Protein AF-A0AA44WI72-F1 (afdb_monomer_lite)

Organism: Verticillium dahliae (NCBI:txid27337)

Structure (mmCIF, N/CA/C/O backbone):
data_AF-A0AA44WI72-F1
#
_entry.id   AF-A0AA44WI72-F1
#
loop_
_atom_site.group_PDB
_atom_site.id
_atom_site.type_symbol
_atom_site.label_atom_id
_atom_site.label_alt_id
_atom_site.label_comp_id
_atom_site.label_asym_id
_atom_site.label_entity_id
_atom_site.label_seq_id
_atom_site.pdbx_PDB_ins_code
_atom_site.Cartn_x
_atom_site.Cartn_y
_atom_site.Cartn_z
_atom_site.occupancy
_atom_site.B_iso_or_equiv
_atom_site.auth_seq_id
_atom_site.auth_comp_id
_atom_site.auth_asym_id
_atom_site.auth_atom_id
_atom_site.pdbx_PDB_model_num
ATOM 1 N N . MET A 1 1 ? 17.301 18.209 4.446 1.00 44.84 1 MET A N 1
ATOM 2 C CA . MET A 1 1 ? 17.314 18.346 5.922 1.00 44.84 1 MET A CA 1
ATOM 3 C C . MET A 1 1 ? 15.930 17.988 6.458 1.00 44.84 1 MET A C 1
ATOM 5 O O . MET A 1 1 ? 14.977 18.117 5.701 1.00 44.84 1 MET A O 1
ATOM 9 N N . ARG A 1 2 ? 15.797 17.472 7.691 1.00 56.47 2 ARG A N 1
ATOM 10 C CA . ARG A 1 2 ? 14.476 17.319 8.340 1.00 56.47 2 ARG A CA 1
ATOM 11 C C . ARG A 1 2 ? 14.002 18.711 8.783 1.00 56.47 2 ARG A C 1
ATOM 13 O O . ARG A 1 2 ? 14.824 19.468 9.292 1.00 56.47 2 ARG A O 1
ATOM 20 N N . SER A 1 3 ? 12.732 19.051 8.551 1.00 68.12 3 SER A N 1
ATOM 21 C CA . SER A 1 3 ? 12.154 20.321 9.019 1.00 68.12 3 SER A CA 1
ATOM 22 C C . SER A 1 3 ? 12.264 20.406 10.548 1.00 68.12 3 SER A C 1
ATOM 24 O O . SER A 1 3 ? 12.063 19.384 11.211 1.00 68.12 3 SER A O 1
ATOM 26 N N . PRO A 1 4 ? 12.540 21.588 11.132 1.00 80.56 4 PRO A N 1
ATOM 27 C CA . PRO A 1 4 ? 12.361 21.792 12.567 1.00 80.56 4 PRO A CA 1
ATOM 28 C C . PRO A 1 4 ? 10.924 21.432 12.978 1.00 80.56 4 PRO A C 1
ATOM 30 O O . PRO A 1 4 ? 9.976 21.655 12.215 1.00 80.56 4 PRO A O 1
ATOM 33 N N . LEU A 1 5 ? 10.789 20.847 14.169 1.00 83.56 5 LEU A N 1
ATOM 34 C CA . LEU A 1 5 ? 9.521 20.451 14.779 1.00 83.56 5 LEU A CA 1
ATOM 35 C C . LEU A 1 5 ? 9.167 21.436 15.903 1.00 83.56 5 LEU A C 1
ATOM 37 O O . LEU A 1 5 ? 10.030 21.774 16.713 1.00 83.56 5 LEU A O 1
ATOM 41 N N . LEU A 1 6 ? 7.908 21.866 15.975 1.00 89.94 6 LEU A N 1
ATOM 42 C CA . LEU A 1 6 ? 7.375 22.715 17.041 1.00 89.94 6 LEU A CA 1
ATOM 43 C C . LEU A 1 6 ? 6.307 21.978 17.854 1.00 89.94 6 LEU A C 1
ATOM 45 O O . LEU A 1 6 ? 5.456 21.309 17.264 1.00 89.94 6 LEU A O 1
ATOM 49 N N . PRO A 1 7 ? 6.292 22.132 19.187 1.00 90.00 7 PRO A N 1
ATOM 50 C CA . PRO A 1 7 ? 5.204 21.628 20.010 1.00 90.00 7 PRO A CA 1
ATOM 51 C C . PRO A 1 7 ? 3.912 22.388 19.706 1.00 90.00 7 PRO A C 1
ATOM 53 O O . PRO A 1 7 ? 3.870 23.615 19.768 1.00 90.00 7 PRO A O 1
ATOM 56 N N . VAL A 1 8 ? 2.853 21.648 19.382 1.00 91.44 8 VAL A N 1
ATOM 57 C CA . VAL A 1 8 ? 1.527 22.207 19.065 1.00 91.44 8 VAL A CA 1
ATOM 58 C C . VAL A 1 8 ? 0.440 21.768 20.041 1.00 91.44 8 VAL A C 1
ATOM 60 O O . VAL A 1 8 ? -0.652 22.328 20.026 1.00 91.44 8 VAL A O 1
ATOM 63 N N . GLY A 1 9 ? 0.710 20.768 20.879 1.00 90.06 9 GLY A N 1
ATOM 64 C CA . GLY A 1 9 ? -0.253 20.285 21.859 1.00 90.06 9 GLY A CA 1
ATOM 65 C C . GLY A 1 9 ? 0.321 19.213 22.772 1.00 90.06 9 GLY A C 1
ATOM 66 O O . GLY A 1 9 ? 1.333 18.590 22.464 1.00 90.06 9 GLY A O 1
ATOM 67 N N . ILE A 1 10 ? -0.348 19.013 23.902 1.00 90.44 10 ILE A N 1
ATOM 68 C CA . ILE A 1 10 ? -0.099 17.930 24.853 1.00 90.44 10 ILE A CA 1
ATOM 69 C C . ILE A 1 10 ? -1.462 17.310 25.157 1.00 90.44 10 ILE A C 1
ATOM 71 O O . ILE A 1 10 ? -2.399 18.055 25.459 1.00 90.44 10 ILE A O 1
ATOM 75 N N . ARG A 1 11 ? -1.599 15.980 25.084 1.00 81.81 11 ARG A N 1
ATOM 76 C CA . ARG A 1 11 ? -2.867 15.323 25.454 1.00 81.81 11 ARG A CA 1
ATOM 77 C C . ARG A 1 11 ? -3.100 15.389 26.956 1.00 81.81 11 ARG A C 1
ATOM 79 O O . ARG A 1 11 ? -4.197 15.732 27.396 1.00 81.81 11 ARG A O 1
ATOM 86 N N . ARG A 1 12 ? -2.080 15.059 27.750 1.00 81.56 12 ARG A N 1
ATOM 87 C CA . ARG A 1 12 ? -2.148 15.105 29.213 1.00 81.56 12 ARG A CA 1
ATOM 88 C C . ARG A 1 12 ? -0.772 15.352 29.821 1.00 81.56 12 ARG A C 1
ATOM 90 O O . ARG A 1 12 ? 0.212 14.776 29.386 1.00 81.56 12 ARG A O 1
ATOM 97 N N . ALA A 1 13 ? -0.729 16.152 30.881 1.00 86.56 13 ALA A N 1
ATOM 98 C CA . ALA A 1 13 ? 0.439 16.278 31.743 1.00 86.56 13 ALA A CA 1
ATOM 99 C C . ALA A 1 13 ? 0.055 15.912 33.180 1.00 86.56 13 ALA A C 1
ATOM 101 O O . ALA A 1 13 ? -0.968 16.366 33.696 1.00 86.56 13 ALA A O 1
ATOM 102 N N . PHE A 1 14 ? 0.871 15.086 33.818 1.00 82.69 14 PHE A N 1
ATOM 103 C CA . PHE A 1 14 ? 0.818 14.782 35.237 1.00 82.69 14 PHE A CA 1
ATOM 104 C C . PHE A 1 14 ? 2.067 15.355 35.897 1.00 82.69 14 PHE A C 1
ATOM 106 O O . PHE A 1 14 ? 3.180 15.105 35.440 1.00 82.69 14 PHE A O 1
ATOM 113 N N . ILE A 1 15 ? 1.875 16.138 36.956 1.00 87.12 15 ILE A N 1
ATOM 114 C CA . ILE A 1 15 ? 2.957 16.775 37.702 1.00 87.12 15 ILE A CA 1
ATOM 115 C C . ILE A 1 15 ? 2.698 16.528 39.185 1.00 87.12 15 ILE A C 1
ATOM 117 O O . ILE A 1 15 ? 1.684 16.968 39.727 1.00 87.12 15 ILE A O 1
ATOM 121 N N . ASN A 1 16 ? 3.623 15.835 39.839 1.00 80.81 16 ASN A N 1
ATOM 122 C CA . ASN A 1 16 ? 3.682 15.684 41.281 1.00 80.81 16 ASN A CA 1
ATOM 123 C C . ASN A 1 16 ? 4.674 16.713 41.850 1.00 80.81 16 ASN A C 1
ATOM 125 O O . ASN A 1 16 ? 5.886 16.494 41.778 1.00 80.81 16 ASN A O 1
ATOM 129 N N . PRO A 1 17 ? 4.192 17.821 42.437 1.00 80.75 17 PRO A N 1
ATOM 130 C CA . PRO A 1 17 ? 5.059 18.879 42.952 1.00 80.75 17 PRO A CA 1
ATOM 131 C C . PRO A 1 17 ? 5.854 18.459 44.196 1.00 80.75 17 PRO A C 1
ATOM 133 O O . PRO A 1 17 ? 6.787 19.152 44.578 1.00 80.75 17 PRO A O 1
ATOM 136 N N . ASN A 1 18 ? 5.502 17.335 44.829 1.00 80.12 18 ASN A N 1
ATOM 137 C CA . ASN A 1 18 ? 6.195 16.829 46.015 1.00 80.12 18 ASN A CA 1
ATOM 138 C C . ASN A 1 18 ? 7.391 15.928 45.668 1.00 80.12 18 ASN A C 1
ATOM 140 O O . ASN A 1 18 ? 8.023 15.375 46.568 1.00 80.12 18 ASN A O 1
ATOM 144 N N . GLN A 1 19 ? 7.679 15.730 44.379 1.00 78.75 19 GLN A N 1
ATOM 145 C CA . GLN A 1 19 ? 8.821 14.939 43.946 1.00 78.75 19 GLN A CA 1
ATOM 146 C C . GLN A 1 19 ? 10.115 15.743 44.120 1.00 78.75 19 GLN A C 1
ATOM 148 O O . GLN A 1 19 ? 10.233 16.844 43.588 1.00 78.75 19 GLN A O 1
ATOM 153 N N . ASN A 1 20 ? 11.095 15.170 44.824 1.00 78.50 20 ASN A N 1
ATOM 154 C CA . ASN A 1 20 ? 12.425 15.761 44.938 1.00 78.50 20 ASN A CA 1
ATOM 155 C C . ASN A 1 20 ? 13.353 15.209 43.845 1.00 78.50 20 ASN A C 1
ATOM 157 O O . ASN A 1 20 ? 13.486 13.990 43.712 1.00 78.50 20 ASN A O 1
ATOM 161 N N . TYR A 1 21 ? 13.977 16.113 43.090 1.00 79.00 21 TYR A N 1
ATOM 162 C CA . TYR A 1 21 ? 14.950 15.812 42.035 1.00 79.00 21 TYR A CA 1
ATOM 163 C C . TYR A 1 21 ? 16.377 16.233 42.406 1.00 79.00 21 TYR A C 1
ATOM 165 O O . TYR A 1 21 ? 17.283 16.059 41.594 1.00 79.00 21 TYR A O 1
ATOM 173 N N . GLU A 1 22 ? 16.577 16.819 43.588 1.00 77.56 22 GLU A N 1
ATOM 174 C CA . GLU A 1 22 ? 17.898 17.193 44.092 1.00 77.56 22 GLU A CA 1
ATOM 175 C C . GLU A 1 22 ? 18.676 15.952 44.542 1.00 77.56 22 GLU A C 1
ATOM 177 O O . GLU A 1 22 ? 18.107 15.047 45.159 1.00 77.56 22 GLU A O 1
ATOM 182 N N . ASP A 1 23 ? 19.972 15.929 44.232 1.00 73.19 23 ASP A N 1
ATOM 183 C CA . ASP A 1 23 ? 20.890 14.844 44.603 1.00 73.19 23 ASP A CA 1
ATOM 184 C C . ASP A 1 23 ? 21.982 15.385 45.537 1.00 73.19 23 ASP A C 1
ATOM 186 O O . ASP A 1 23 ? 21.935 15.171 46.749 1.00 73.19 23 ASP A O 1
ATOM 190 N N . GLU A 1 24 ? 22.891 16.214 45.014 1.00 76.50 24 GLU A N 1
ATOM 191 C CA . GLU A 1 24 ? 23.809 17.026 45.821 1.00 76.50 24 GLU A CA 1
ATOM 192 C C . GLU A 1 24 ? 23.310 18.482 45.917 1.00 76.50 24 GLU A C 1
ATOM 194 O O . GLU A 1 24 ? 22.520 18.924 45.078 1.00 76.50 24 GLU A O 1
ATOM 199 N N . PRO A 1 25 ? 23.757 19.278 46.910 1.00 70.69 25 PRO A N 1
ATOM 200 C CA . PRO A 1 25 ? 23.338 20.671 47.047 1.00 70.69 25 PRO A CA 1
ATOM 201 C C . PRO A 1 25 ? 23.621 21.483 45.773 1.00 70.69 25 PRO A C 1
ATOM 203 O O . PRO A 1 25 ? 24.771 21.769 45.442 1.00 70.69 25 PRO A O 1
ATOM 206 N N . GLY A 1 26 ? 22.558 21.870 45.063 1.00 72.75 26 GLY A N 1
ATOM 207 C CA . GLY A 1 26 ? 22.634 22.614 43.802 1.00 72.75 26 GLY A CA 1
ATOM 208 C C . GLY A 1 26 ? 22.700 21.756 42.532 1.00 72.75 26 GLY A C 1
ATOM 209 O O . GLY A 1 26 ? 22.761 22.330 41.443 1.00 72.75 26 GLY A O 1
ATOM 210 N N . SER A 1 27 ? 22.655 20.422 42.631 1.00 77.31 27 SER A N 1
ATOM 211 C CA . SER A 1 27 ? 22.560 19.514 41.482 1.00 77.31 27 SER A CA 1
ATOM 212 C C . SER A 1 27 ? 21.210 18.793 41.448 1.00 77.31 27 SER A C 1
ATOM 214 O O . SER A 1 27 ? 20.638 18.427 42.474 1.00 77.31 27 SER A O 1
ATOM 216 N N . THR A 1 28 ? 20.676 18.607 40.239 1.00 80.00 28 THR A N 1
ATOM 217 C CA . THR A 1 28 ? 19.463 17.817 40.000 1.00 80.00 28 THR A CA 1
ATOM 218 C C . THR A 1 28 ? 19.827 16.573 39.207 1.00 80.00 28 THR A C 1
ATOM 220 O O . THR A 1 28 ? 20.567 16.657 38.225 1.00 80.00 28 THR A O 1
ATOM 223 N N . ASN A 1 29 ? 19.320 15.419 39.633 1.00 80.69 29 ASN A N 1
ATOM 224 C CA . ASN A 1 29 ? 19.586 14.138 38.987 1.00 80.69 29 ASN A CA 1
ATOM 225 C C . ASN A 1 29 ? 18.277 13.548 38.457 1.00 80.69 29 ASN A C 1
ATOM 227 O O . ASN A 1 29 ? 17.464 12.974 39.189 1.00 80.69 29 ASN A O 1
ATOM 231 N N . ILE A 1 30 ? 18.057 13.759 37.161 1.00 84.06 30 ILE A N 1
ATOM 232 C CA . ILE A 1 30 ? 16.819 13.419 36.466 1.00 84.06 30 ILE A CA 1
ATOM 233 C C . ILE A 1 30 ? 17.136 12.389 35.393 1.00 84.06 30 ILE A C 1
ATOM 235 O O . ILE A 1 30 ? 18.041 12.568 34.579 1.00 84.06 30 ILE A O 1
ATOM 239 N N . GLU A 1 31 ? 16.344 11.330 35.368 1.00 82.56 31 GLU A N 1
ATOM 240 C CA . GLU A 1 31 ? 16.288 10.390 34.265 1.00 82.56 31 GLU A CA 1
ATOM 241 C C . GLU A 1 31 ? 15.083 10.723 33.388 1.00 82.56 31 GLU A C 1
ATOM 243 O O . GLU A 1 31 ? 13.974 10.912 33.890 1.00 82.56 31 GLU A O 1
ATOM 248 N N . ILE A 1 32 ? 15.319 10.847 32.083 1.00 85.88 32 ILE A N 1
ATOM 249 C CA . ILE A 1 32 ? 14.280 11.145 31.101 1.00 85.88 32 ILE A CA 1
ATOM 250 C C . ILE A 1 32 ? 14.060 9.886 30.280 1.00 85.88 32 ILE A C 1
ATOM 252 O O . ILE A 1 32 ? 14.946 9.458 29.542 1.00 85.88 32 ILE A O 1
ATOM 256 N N . GLU A 1 33 ? 12.863 9.331 30.382 1.00 80.19 33 GLU A N 1
ATOM 257 C CA . GLU A 1 33 ? 12.391 8.276 29.502 1.00 80.19 33 GLU A CA 1
ATOM 258 C C . GLU A 1 33 ? 11.454 8.903 28.471 1.00 80.19 33 GLU A C 1
ATOM 260 O O . GLU A 1 33 ? 10.493 9.584 28.825 1.00 80.19 33 GLU A O 1
ATOM 265 N N . ALA A 1 34 ? 11.749 8.715 27.188 1.00 84.12 34 ALA A N 1
ATOM 266 C CA . ALA A 1 34 ? 10.928 9.230 26.103 1.00 84.12 34 ALA A CA 1
ATOM 267 C C . ALA A 1 34 ? 10.595 8.098 25.135 1.00 84.12 34 ALA A C 1
ATOM 269 O O . ALA A 1 34 ? 11.493 7.478 24.562 1.00 84.12 34 ALA A O 1
ATOM 270 N N . MET A 1 35 ? 9.305 7.854 24.931 1.00 77.38 35 MET A N 1
ATOM 271 C CA . MET A 1 35 ? 8.804 6.838 24.018 1.00 77.38 35 MET A CA 1
ATOM 272 C C . MET A 1 35 ? 8.010 7.506 22.901 1.00 77.38 35 MET A C 1
ATOM 274 O O . MET A 1 35 ? 7.095 8.288 23.135 1.00 77.38 35 MET A O 1
ATOM 278 N N . MET A 1 36 ? 8.370 7.209 21.658 1.00 80.12 36 MET A N 1
ATOM 279 C CA . MET A 1 36 ? 7.674 7.742 20.492 1.00 80.12 36 MET A CA 1
ATOM 280 C C . MET A 1 36 ? 6.453 6.869 20.202 1.00 80.12 36 MET A C 1
ATOM 282 O O . MET A 1 36 ? 6.607 5.696 19.869 1.00 80.12 36 MET A O 1
ATOM 286 N N . SER A 1 37 ? 5.252 7.429 20.343 1.00 72.12 37 SER A N 1
ATOM 287 C CA . SER A 1 37 ? 4.003 6.694 20.124 1.00 72.12 37 SER A CA 1
ATOM 288 C C . SER A 1 37 ? 3.585 6.717 18.655 1.00 72.12 37 SER A C 1
ATOM 290 O O . SER A 1 37 ? 3.097 5.718 18.133 1.00 72.12 37 SER A O 1
ATOM 292 N N . THR A 1 38 ? 3.807 7.838 17.962 1.00 73.44 38 THR A N 1
ATOM 293 C CA . THR A 1 38 ? 3.527 7.988 16.526 1.00 73.44 38 THR A CA 1
ATOM 294 C C . THR A 1 38 ? 4.607 8.835 15.865 1.00 73.44 38 THR A C 1
ATOM 296 O O . THR A 1 38 ? 4.994 9.875 16.393 1.00 73.44 38 THR A O 1
ATOM 299 N N . ALA A 1 39 ? 5.076 8.438 14.682 1.00 74.81 39 ALA A N 1
ATOM 300 C CA . ALA A 1 39 ? 6.082 9.190 13.939 1.00 74.81 39 ALA A CA 1
ATOM 301 C C . ALA A 1 39 ? 5.759 9.220 12.446 1.00 74.81 39 ALA A C 1
ATOM 303 O O . ALA A 1 39 ? 5.768 8.190 11.779 1.00 74.81 39 ALA A O 1
ATOM 304 N N . ASN A 1 40 ? 5.514 10.407 11.899 1.00 70.69 40 ASN A N 1
ATOM 305 C CA . ASN A 1 40 ? 5.465 10.617 10.456 1.00 70.69 40 ASN A CA 1
ATOM 306 C C . ASN A 1 40 ? 6.231 11.894 10.066 1.00 70.69 40 ASN A C 1
ATOM 308 O O . ASN A 1 40 ? 6.775 12.601 10.914 1.00 70.69 40 ASN A O 1
ATOM 312 N N . ALA A 1 41 ? 6.321 12.177 8.765 1.00 66.69 41 ALA A N 1
ATOM 313 C CA . ALA A 1 41 ? 7.136 13.279 8.253 1.00 66.69 41 ALA A CA 1
ATOM 314 C C . ALA A 1 41 ? 6.687 14.678 8.722 1.00 66.69 41 ALA A C 1
ATOM 316 O O . ALA A 1 41 ? 7.507 15.595 8.738 1.00 66.69 41 ALA A O 1
ATOM 317 N N . GLY A 1 42 ? 5.414 14.846 9.098 1.00 73.56 42 GLY A N 1
ATOM 318 C CA . GLY A 1 42 ? 4.842 16.131 9.508 1.00 73.56 42 GLY A CA 1
ATOM 319 C C . GLY A 1 42 ? 4.479 16.226 10.989 1.00 73.56 42 GLY A C 1
ATOM 320 O O . GLY A 1 42 ? 4.335 17.335 11.499 1.00 73.56 42 GLY A O 1
ATOM 321 N N . VAL A 1 43 ? 4.323 15.096 11.681 1.00 81.44 43 VAL A N 1
ATOM 322 C CA . VAL A 1 43 ? 3.867 15.009 13.070 1.00 81.44 43 VAL A CA 1
ATOM 323 C C . VAL A 1 43 ? 4.629 13.906 13.797 1.00 81.44 43 VAL A C 1
ATOM 325 O O . VAL A 1 43 ? 4.699 12.770 13.329 1.00 81.44 43 VAL A O 1
ATOM 328 N N . VAL A 1 44 ? 5.146 14.232 14.974 1.00 86.38 44 VAL A N 1
ATOM 329 C CA . VAL A 1 44 ? 5.720 13.272 15.915 1.00 86.38 44 VAL A CA 1
ATOM 330 C C . VAL A 1 44 ? 4.964 13.398 17.227 1.00 86.38 44 VAL A C 1
ATOM 332 O O . VAL A 1 44 ? 4.789 14.503 17.734 1.00 86.38 44 VAL A O 1
ATOM 335 N N . GLU A 1 45 ? 4.508 12.277 17.765 1.00 86.44 45 GLU A N 1
ATOM 336 C CA . GLU A 1 45 ? 3.882 12.194 19.076 1.00 86.44 45 GLU A CA 1
ATOM 337 C C . GLU A 1 45 ? 4.778 11.390 20.021 1.00 86.44 45 GLU A C 1
ATOM 339 O O . GLU A 1 45 ? 5.227 10.290 19.684 1.00 86.44 45 GLU A O 1
ATOM 344 N N . VAL A 1 46 ? 5.081 11.970 21.183 1.00 86.44 46 VAL A N 1
ATOM 345 C CA . VAL A 1 46 ? 6.030 11.415 22.156 1.00 86.44 46 VAL A CA 1
ATOM 346 C C . VAL A 1 46 ? 5.429 11.453 23.553 1.00 86.44 46 VAL A C 1
ATOM 348 O O . VAL A 1 46 ? 4.871 12.470 23.964 1.00 86.44 46 VAL A O 1
ATOM 351 N N . ASP A 1 47 ? 5.608 10.368 24.292 1.00 85.44 47 ASP A N 1
ATOM 352 C CA . ASP A 1 47 ? 5.347 10.292 25.722 1.00 85.44 47 ASP A CA 1
ATOM 353 C C . ASP A 1 47 ? 6.671 10.479 26.466 1.00 85.44 47 ASP A C 1
ATOM 355 O O . ASP A 1 47 ? 7.677 9.860 26.116 1.00 85.44 47 ASP A O 1
ATOM 359 N N . ILE A 1 48 ? 6.703 11.363 27.462 1.00 88.88 48 ILE A N 1
ATOM 360 C CA . ILE A 1 48 ? 7.919 11.725 28.199 1.00 88.88 48 ILE A CA 1
ATOM 361 C C . ILE A 1 48 ? 7.670 11.556 29.694 1.00 88.88 48 ILE A C 1
ATOM 363 O O . ILE A 1 48 ? 6.785 12.201 30.251 1.00 88.88 48 ILE A O 1
ATOM 367 N N . SER A 1 49 ? 8.488 10.752 30.363 1.00 85.62 49 SER A N 1
ATOM 368 C CA . SER A 1 49 ? 8.513 10.612 31.818 1.00 85.62 49 SER A CA 1
ATOM 369 C C . SER A 1 49 ? 9.830 11.145 32.375 1.00 85.62 49 SER A C 1
ATOM 371 O O . SER A 1 49 ? 10.905 10.796 31.896 1.00 85.62 49 SER A O 1
ATOM 373 N N . LEU A 1 50 ? 9.749 12.002 33.392 1.00 86.56 50 LEU A N 1
ATOM 374 C CA . LEU A 1 50 ? 10.900 12.471 34.157 1.00 86.56 50 LEU A CA 1
ATOM 375 C C . LEU A 1 50 ? 10.857 11.814 35.531 1.00 86.56 50 LEU A C 1
ATOM 377 O O . LEU A 1 50 ? 9.906 12.001 36.304 1.00 86.56 50 LEU A O 1
ATOM 381 N N . CYS A 1 51 ? 11.907 11.067 35.836 1.00 80.81 51 CYS A N 1
ATOM 382 C CA . CYS A 1 51 ? 12.009 10.274 37.046 1.00 80.81 51 CYS A CA 1
ATOM 383 C C . CYS A 1 51 ? 13.228 10.705 37.859 1.00 80.81 51 CYS A C 1
ATOM 385 O O . CYS A 1 51 ? 14.286 11.018 37.315 1.00 80.81 51 CYS A O 1
ATOM 387 N N . ALA A 1 52 ? 13.066 10.768 39.180 1.00 78.25 52 ALA A N 1
ATOM 388 C CA . ALA A 1 52 ? 14.181 11.075 40.066 1.00 78.25 52 ALA A CA 1
ATOM 389 C C . ALA A 1 52 ? 15.116 9.864 40.122 1.00 78.25 52 ALA A C 1
ATOM 391 O O . ALA A 1 52 ? 14.677 8.749 40.429 1.00 78.25 52 ALA A O 1
ATOM 392 N N . LYS A 1 53 ? 16.400 10.077 39.835 1.00 68.75 53 LYS A N 1
ATOM 393 C CA . LYS A 1 53 ? 17.396 9.009 39.870 1.00 68.75 53 LYS A CA 1
ATOM 394 C C . LYS A 1 53 ? 17.959 8.902 41.284 1.00 68.75 53 LYS A C 1
ATOM 396 O O . LYS A 1 53 ? 18.819 9.682 41.671 1.00 68.75 53 LYS A O 1
ATOM 401 N N . LYS A 1 54 ? 17.456 7.947 42.070 1.00 66.62 54 LYS A N 1
ATOM 402 C CA . LYS A 1 54 ? 17.956 7.662 43.424 1.00 66.62 54 LYS A CA 1
ATOM 403 C C . LYS A 1 54 ? 18.623 6.297 43.469 1.00 66.62 54 LYS A C 1
ATOM 405 O O . LYS A 1 54 ? 18.037 5.303 43.056 1.00 66.62 54 LYS A O 1
ATOM 410 N N . THR A 1 55 ? 19.827 6.238 44.023 1.00 56.56 55 THR A N 1
ATOM 411 C CA . THR A 1 55 ? 20.706 5.058 44.003 1.00 56.56 55 THR A CA 1
ATOM 412 C C . THR A 1 55 ? 20.168 3.853 44.787 1.00 56.56 55 THR A C 1
ATOM 414 O O . THR A 1 55 ? 20.678 2.761 44.582 1.00 56.56 55 THR A O 1
ATOM 417 N N . ASN A 1 56 ? 19.150 4.019 45.651 1.00 54.00 56 ASN A N 1
ATOM 418 C CA . ASN A 1 56 ? 18.649 2.972 46.561 1.00 54.00 56 ASN A CA 1
ATOM 419 C C . ASN A 1 56 ? 17.116 2.978 46.811 1.00 54.00 56 ASN A C 1
ATOM 421 O O . ASN A 1 56 ? 16.654 2.302 47.729 1.00 54.00 56 ASN A O 1
ATOM 425 N N . GLU A 1 57 ? 16.309 3.717 46.040 1.00 57.47 57 GLU A N 1
ATOM 426 C CA . GLU A 1 57 ? 14.840 3.767 46.205 1.00 57.47 57 GLU A CA 1
ATOM 427 C C . GLU A 1 57 ? 14.111 3.397 44.906 1.00 57.47 57 GLU A C 1
ATOM 429 O O . GLU A 1 57 ? 14.660 3.521 43.814 1.00 57.47 57 GLU A O 1
ATOM 434 N N . THR A 1 58 ? 12.852 2.954 45.015 1.00 57.09 58 THR A N 1
ATOM 435 C CA . THR A 1 58 ? 11.969 2.747 43.857 1.00 57.09 58 THR A CA 1
ATOM 436 C C . THR A 1 58 ? 11.863 4.033 43.040 1.00 57.09 58 THR A C 1
ATOM 438 O O . THR A 1 58 ? 11.414 5.063 43.552 1.00 57.09 58 THR A O 1
ATOM 441 N N . GLN A 1 59 ? 12.269 3.952 41.772 1.00 62.62 59 GLN A N 1
ATOM 442 C CA . GLN A 1 59 ? 12.219 5.039 40.800 1.00 62.62 59 GLN A CA 1
ATOM 443 C C . GLN A 1 59 ? 10.798 5.616 40.745 1.00 62.62 59 GLN A C 1
ATOM 445 O O . GLN A 1 59 ? 9.827 4.906 40.486 1.00 62.62 59 GLN A O 1
ATOM 450 N N . SER A 1 60 ? 10.668 6.902 41.063 1.00 66.50 60 SER A N 1
ATOM 451 C CA . SER A 1 60 ? 9.387 7.609 41.080 1.00 66.50 60 SER A CA 1
ATOM 452 C C . SER A 1 60 ? 9.414 8.720 40.038 1.00 66.50 60 SER A C 1
ATOM 454 O O . SER A 1 60 ? 10.291 9.588 40.047 1.00 66.50 60 SER A O 1
ATOM 456 N N . CYS A 1 61 ? 8.456 8.662 39.113 1.00 73.38 61 CYS A N 1
ATOM 457 C CA . CYS A 1 61 ? 8.311 9.639 38.043 1.00 73.38 61 CYS A CA 1
ATOM 458 C C . CYS A 1 61 ? 7.355 10.737 38.494 1.00 73.38 61 CYS A C 1
ATOM 460 O O . CYS A 1 61 ? 6.163 10.502 38.700 1.00 73.38 61 CYS A O 1
ATOM 462 N N . GLY A 1 62 ? 7.900 11.930 38.717 1.00 79.06 62 GLY A N 1
ATOM 463 C CA . GLY A 1 62 ? 7.122 13.061 39.208 1.00 79.06 62 GLY A CA 1
ATOM 464 C C . GLY A 1 62 ? 6.552 13.925 38.090 1.00 79.06 62 GLY A C 1
ATOM 465 O O . GLY A 1 62 ? 5.621 14.679 38.348 1.00 79.06 62 GLY A O 1
ATOM 466 N N . ILE A 1 63 ? 7.052 13.817 36.857 1.00 86.44 63 ILE A N 1
ATOM 467 C CA . ILE A 1 63 ? 6.443 14.468 35.692 1.00 86.44 63 ILE A CA 1
ATOM 468 C C . ILE A 1 63 ? 6.237 13.419 34.608 1.00 86.44 63 ILE A C 1
ATOM 470 O O . ILE A 1 63 ? 7.166 12.699 34.256 1.00 86.44 63 ILE A O 1
ATOM 474 N N . GLN A 1 64 ? 5.021 13.347 34.076 1.00 84.62 64 GLN A N 1
ATOM 475 C CA . GLN A 1 64 ? 4.688 12.527 32.916 1.00 84.62 64 GLN A CA 1
ATOM 476 C C . GLN A 1 64 ? 3.890 13.367 31.927 1.00 84.62 64 GLN A C 1
ATOM 478 O O . GLN A 1 64 ? 2.877 13.969 32.282 1.00 84.62 64 GLN A O 1
ATOM 483 N N . ILE A 1 65 ? 4.355 13.425 30.692 1.00 86.81 65 ILE A N 1
ATOM 484 C CA . ILE A 1 65 ? 3.704 14.091 29.576 1.00 86.81 65 ILE A CA 1
ATOM 485 C C . ILE A 1 65 ? 3.276 12.986 28.623 1.00 86.81 65 ILE A C 1
ATOM 487 O O . ILE A 1 65 ? 4.118 12.384 27.969 1.00 86.81 65 ILE A O 1
ATOM 491 N N . ASP A 1 66 ? 1.974 12.737 28.552 1.00 83.19 66 ASP A N 1
ATOM 492 C CA . ASP A 1 66 ? 1.392 11.798 27.601 1.00 83.19 66 ASP A CA 1
ATOM 493 C C . ASP A 1 66 ? 0.934 12.587 26.364 1.00 83.19 66 ASP A C 1
ATOM 495 O O . ASP A 1 66 ? 0.155 13.548 26.465 1.00 83.19 66 ASP A O 1
ATOM 499 N N . GLY A 1 67 ? 1.396 12.169 25.191 1.00 80.50 67 GLY A N 1
ATOM 500 C CA . GLY A 1 67 ? 1.014 12.702 23.893 1.00 80.50 67 GLY A CA 1
ATOM 501 C C . GLY A 1 67 ? 1.493 14.130 23.652 1.00 80.50 67 GLY A C 1
ATOM 502 O O . GLY A 1 67 ? 0.672 15.006 23.368 1.00 80.50 67 GLY A O 1
ATOM 503 N N . LEU A 1 68 ? 2.800 14.393 23.774 1.00 88.00 68 LEU A N 1
ATOM 504 C CA . LEU A 1 68 ? 3.414 15.623 23.266 1.00 88.00 68 LEU A CA 1
ATOM 505 C C . LEU A 1 68 ? 3.408 15.583 21.736 1.00 88.00 68 LEU A C 1
ATOM 507 O O . LEU A 1 68 ? 4.137 14.803 21.126 1.00 88.00 68 LEU A O 1
ATOM 511 N N . ILE A 1 69 ? 2.607 16.449 21.120 1.00 90.31 69 ILE A N 1
ATOM 512 C CA . ILE A 1 69 ? 2.448 16.533 19.669 1.00 90.31 69 ILE A CA 1
ATOM 513 C C . ILE A 1 69 ? 3.388 17.609 19.133 1.00 90.31 69 ILE A C 1
ATOM 515 O O . ILE A 1 69 ? 3.224 18.802 19.405 1.00 90.31 69 ILE A O 1
ATOM 519 N N . LEU A 1 70 ? 4.345 17.184 18.320 1.00 88.75 70 LEU A N 1
ATOM 520 C CA . LEU A 1 70 ? 5.293 18.024 17.608 1.00 88.75 70 LEU A CA 1
ATOM 521 C C . LEU A 1 70 ? 4.929 18.043 16.120 1.00 88.75 70 LEU A C 1
ATOM 523 O O . LEU A 1 70 ? 4.762 16.983 15.523 1.00 88.75 70 LEU A O 1
ATOM 527 N N . LYS A 1 71 ? 4.822 19.219 15.499 1.00 86.88 71 LYS A N 1
ATOM 528 C CA . LYS A 1 71 ? 4.556 19.366 14.058 1.00 86.88 71 LYS A CA 1
ATOM 529 C C . LYS A 1 71 ? 5.704 20.044 13.330 1.00 86.88 71 LYS A C 1
ATOM 531 O O . LYS A 1 71 ? 6.322 20.958 13.867 1.00 86.88 71 LYS A O 1
ATOM 536 N N . ALA A 1 72 ? 5.969 19.622 12.100 1.00 82.56 72 ALA A N 1
ATOM 537 C CA . ALA A 1 72 ? 6.924 20.292 11.226 1.00 82.56 72 ALA A CA 1
ATOM 538 C C . ALA A 1 72 ? 6.463 21.726 10.926 1.00 82.56 72 ALA A C 1
ATOM 540 O O . ALA A 1 72 ? 5.286 21.953 10.652 1.00 82.56 72 ALA A O 1
ATOM 541 N N . ILE A 1 73 ? 7.392 22.687 10.985 1.00 79.00 73 ILE A N 1
ATOM 542 C CA . ILE A 1 73 ? 7.108 24.104 10.686 1.00 79.00 73 ILE A CA 1
ATOM 543 C C . ILE A 1 73 ? 6.649 24.288 9.237 1.00 79.00 73 ILE A C 1
ATOM 545 O O . ILE A 1 73 ? 5.763 25.097 8.973 1.00 79.00 73 ILE A O 1
ATOM 549 N N . ALA A 1 74 ? 7.254 23.546 8.310 1.00 73.75 74 ALA A N 1
ATOM 550 C CA . ALA A 1 74 ? 6.930 23.607 6.896 1.00 73.75 74 ALA A CA 1
ATOM 551 C C . ALA A 1 74 ? 6.572 22.217 6.370 1.00 73.75 74 ALA A C 1
ATOM 553 O O . ALA A 1 74 ? 7.236 21.224 6.680 1.00 73.75 74 ALA A O 1
ATOM 554 N N . GLU A 1 75 ? 5.529 22.162 5.545 1.00 70.56 75 GLU A N 1
ATOM 555 C CA . GLU A 1 75 ? 5.236 20.975 4.751 1.00 70.56 75 GLU A CA 1
ATOM 556 C C . GLU A 1 75 ? 6.301 20.826 3.653 1.00 70.56 75 GLU A C 1
ATOM 558 O O . GLU A 1 75 ? 6.613 21.822 2.986 1.00 70.56 75 GLU A O 1
ATOM 563 N N . PRO A 1 76 ? 6.857 19.620 3.434 1.00 74.00 76 PRO A N 1
ATOM 564 C CA . PRO A 1 76 ? 7.884 19.427 2.416 1.00 74.00 76 PRO A CA 1
ATOM 565 C C . PRO A 1 76 ? 7.344 19.731 1.016 1.00 74.00 76 PRO A C 1
ATOM 567 O O . PRO A 1 76 ? 6.279 19.241 0.629 1.00 74.00 76 PRO A O 1
ATOM 570 N N . GLN A 1 77 ? 8.088 20.537 0.260 1.00 79.69 77 GLN A N 1
ATOM 571 C CA . GLN A 1 77 ? 7.675 21.028 -1.058 1.00 79.69 77 GLN A CA 1
ATOM 572 C C . GLN A 1 77 ? 8.227 20.157 -2.197 1.00 79.69 77 GLN A C 1
ATOM 574 O O . GLN A 1 77 ? 9.272 19.531 -2.020 1.00 79.69 77 GLN A O 1
ATOM 579 N N . PRO A 1 78 ? 7.602 20.159 -3.394 1.00 83.00 78 PRO A N 1
ATOM 580 C CA . PRO A 1 78 ? 8.136 19.453 -4.564 1.00 83.00 78 PRO A CA 1
ATOM 581 C C . PRO A 1 78 ? 9.574 19.854 -4.931 1.00 83.00 78 PRO A C 1
ATOM 583 O O . PRO A 1 78 ? 10.338 19.037 -5.427 1.00 83.00 78 PRO A O 1
ATOM 586 N N . SER A 1 79 ? 9.987 21.094 -4.640 1.00 83.38 79 SER A N 1
ATOM 587 C CA . SER A 1 79 ? 11.368 21.560 -4.846 1.00 83.38 79 SER A CA 1
ATOM 588 C C . SER A 1 79 ? 12.403 20.877 -3.939 1.00 83.38 79 SER A C 1
ATOM 590 O O . SER A 1 79 ? 13.600 21.029 -4.159 1.00 83.38 79 SER A O 1
ATOM 592 N N . GLU A 1 80 ? 11.965 20.156 -2.905 1.00 81.69 80 GLU A N 1
ATOM 593 C CA . GLU A 1 80 ? 12.807 19.419 -1.952 1.00 81.69 80 GLU A CA 1
ATOM 594 C C . GLU A 1 80 ? 12.773 17.894 -2.186 1.00 81.69 80 GLU A C 1
ATOM 596 O O . GLU A 1 80 ? 13.226 17.105 -1.330 1.00 81.69 80 GLU A O 1
ATOM 601 N N . ASP A 1 81 ? 12.194 17.482 -3.319 1.00 85.62 81 ASP A N 1
ATOM 602 C CA . ASP A 1 81 ? 12.120 16.094 -3.750 1.00 85.62 81 ASP A CA 1
ATOM 603 C C . ASP A 1 81 ? 13.520 15.535 -4.007 1.00 85.62 81 ASP A C 1
ATOM 605 O O . ASP A 1 81 ? 14.439 16.209 -4.478 1.00 85.62 81 ASP A O 1
ATOM 609 N N . ARG A 1 82 ? 13.689 14.264 -3.652 1.00 85.56 82 ARG A N 1
ATOM 610 C CA . ARG A 1 82 ? 14.914 13.517 -3.921 1.00 85.56 82 ARG A CA 1
ATOM 611 C C . ARG A 1 82 ? 14.680 12.648 -5.144 1.00 85.56 82 ARG A C 1
ATOM 613 O O . ARG A 1 82 ? 13.872 11.725 -5.074 1.00 85.56 82 ARG A O 1
ATOM 620 N N . ASN A 1 83 ? 15.403 12.941 -6.221 1.00 87.56 83 ASN A N 1
ATOM 621 C CA . ASN A 1 83 ? 15.392 12.154 -7.450 1.00 87.56 83 ASN A CA 1
ATOM 622 C C . ASN A 1 83 ? 16.625 11.250 -7.472 1.00 87.56 83 ASN A C 1
ATOM 624 O O . ASN A 1 83 ? 17.637 11.585 -8.078 1.00 87.56 83 ASN A O 1
ATOM 628 N N . LEU A 1 84 ? 16.569 10.162 -6.703 1.00 89.62 84 LEU A N 1
ATOM 629 C CA . LEU A 1 84 ? 17.682 9.216 -6.561 1.00 89.62 84 LEU A CA 1
ATOM 630 C C . LEU A 1 84 ? 17.641 8.115 -7.618 1.00 89.62 84 LEU A C 1
ATOM 632 O O . LEU A 1 84 ? 18.675 7.541 -7.940 1.00 89.62 84 LEU A O 1
ATOM 636 N N . PHE A 1 85 ? 16.450 7.808 -8.122 1.00 90.69 85 PHE A N 1
ATOM 637 C CA . PHE A 1 85 ? 16.245 6.718 -9.058 1.00 90.69 85 PHE A CA 1
ATOM 638 C C . PHE A 1 85 ? 16.261 7.238 -10.489 1.00 90.69 85 PHE A C 1
ATOM 640 O O . PHE A 1 85 ? 15.579 8.208 -10.834 1.00 90.69 85 PHE A O 1
ATOM 647 N N . VAL A 1 86 ? 17.034 6.561 -11.321 1.00 92.94 86 VAL A N 1
ATOM 648 C CA . VAL A 1 86 ? 17.060 6.728 -12.769 1.00 92.94 86 VAL A CA 1
ATOM 649 C C . VAL A 1 86 ? 16.824 5.366 -13.398 1.00 92.94 86 VAL A C 1
ATOM 651 O O . VAL A 1 86 ? 17.087 4.337 -12.773 1.00 92.94 86 VAL A O 1
ATOM 654 N N . LYS A 1 87 ? 16.327 5.360 -14.627 1.00 90.81 87 LYS A N 1
ATOM 655 C CA . LYS A 1 87 ? 16.179 4.154 -15.431 1.00 90.81 87 LYS A CA 1
ATOM 656 C C . LYS A 1 87 ? 16.700 4.409 -16.834 1.00 90.81 87 LYS A C 1
ATOM 658 O O . LYS A 1 87 ? 16.588 5.523 -17.346 1.00 90.81 87 LYS A O 1
ATOM 663 N N . THR A 1 88 ? 17.227 3.366 -17.451 1.00 89.06 88 THR A N 1
ATOM 664 C CA . THR A 1 88 ? 17.564 3.391 -18.870 1.00 89.06 88 THR A CA 1
ATOM 665 C C . THR A 1 88 ? 16.299 3.116 -19.673 1.00 89.06 88 THR A C 1
ATOM 667 O O . THR A 1 88 ? 15.597 2.135 -19.420 1.00 89.06 88 THR A O 1
ATOM 670 N N . ILE A 1 89 ? 15.987 3.998 -20.615 1.00 88.62 89 ILE A N 1
ATOM 671 C CA . ILE A 1 89 ? 14.989 3.766 -21.659 1.00 88.62 89 ILE A CA 1
ATOM 672 C C . ILE A 1 89 ? 15.702 3.691 -23.005 1.00 88.62 89 ILE A C 1
ATOM 674 O O . ILE A 1 89 ? 16.730 4.331 -23.194 1.00 88.62 89 ILE A O 1
ATOM 678 N N . TRP A 1 90 ? 15.147 2.923 -23.931 1.00 85.19 90 TRP A N 1
ATOM 679 C CA . TRP A 1 90 ? 15.596 2.886 -25.318 1.00 85.19 90 TRP A CA 1
ATOM 680 C C . TRP A 1 90 ? 14.642 3.755 -26.126 1.00 85.19 90 TRP A C 1
ATOM 682 O O . TRP A 1 90 ? 13.444 3.469 -26.142 1.00 85.19 90 TRP A O 1
ATOM 692 N N . ASP A 1 91 ? 15.147 4.831 -26.721 1.00 81.00 91 ASP A N 1
ATOM 693 C CA . ASP A 1 91 ? 14.324 5.810 -27.439 1.00 81.00 91 ASP A CA 1
ATOM 694 C C . ASP A 1 91 ? 14.899 6.101 -28.825 1.00 81.00 91 ASP A C 1
ATOM 696 O O . ASP A 1 91 ? 16.097 5.926 -29.056 1.00 81.00 91 ASP A O 1
ATOM 700 N N . VAL A 1 92 ? 14.041 6.520 -29.753 1.00 75.69 92 VAL A N 1
ATOM 701 C CA . VAL A 1 92 ? 14.419 6.763 -31.145 1.00 75.69 92 VAL A CA 1
ATOM 702 C C . VAL A 1 92 ? 15.290 8.005 -31.223 1.00 75.69 92 VAL A C 1
ATOM 704 O O . VAL A 1 92 ? 14.903 9.085 -30.770 1.00 75.69 92 VAL A O 1
ATOM 707 N N . ASP A 1 93 ? 16.444 7.878 -31.865 1.00 70.12 93 ASP A N 1
ATOM 708 C CA . ASP A 1 93 ? 17.285 9.034 -32.119 1.00 70.12 93 ASP A CA 1
ATOM 709 C C . ASP A 1 93 ? 16.923 9.727 -33.444 1.00 70.12 93 ASP A C 1
ATOM 711 O O . ASP A 1 93 ? 16.733 9.109 -34.498 1.00 70.12 93 ASP A O 1
ATOM 715 N N . SER A 1 94 ? 16.824 11.057 -33.389 1.00 61.59 94 SER A N 1
ATOM 716 C CA . SER A 1 94 ? 16.432 11.895 -34.528 1.00 61.59 94 SER A CA 1
ATOM 717 C C . SER A 1 94 ? 17.384 11.797 -35.728 1.00 61.59 94 SER A C 1
ATOM 719 O O . SER A 1 94 ? 16.964 12.039 -36.865 1.00 61.59 94 SER A O 1
ATOM 721 N N . ALA A 1 95 ? 18.640 11.395 -35.512 1.00 59.97 95 ALA A N 1
ATOM 722 C CA . ALA A 1 95 ? 19.635 11.226 -36.560 1.00 59.97 95 ALA A CA 1
ATOM 723 C C . ALA A 1 95 ? 19.397 9.983 -37.432 1.00 59.97 95 ALA A C 1
ATOM 725 O O . ALA A 1 95 ? 20.003 9.898 -38.501 1.00 59.97 95 ALA A O 1
ATOM 726 N N . TYR A 1 96 ? 18.514 9.052 -37.041 1.00 58.16 96 TYR A N 1
ATOM 727 C CA . TYR A 1 96 ? 18.294 7.762 -37.719 1.00 58.16 96 TYR A CA 1
ATOM 728 C C . TYR A 1 96 ? 16.961 7.627 -38.482 1.00 58.16 96 TYR A C 1
ATOM 730 O O . TYR A 1 96 ? 16.650 6.543 -38.958 1.00 58.16 96 TYR A O 1
ATOM 738 N N . GLY A 1 97 ? 16.208 8.718 -38.664 1.00 50.22 97 GLY A N 1
ATOM 739 C CA . GLY A 1 97 ? 14.844 8.764 -39.225 1.00 50.22 97 GLY A CA 1
ATOM 740 C C . GLY A 1 97 ? 14.380 7.656 -40.203 1.00 50.22 97 GLY A C 1
ATOM 741 O O . GLY A 1 97 ? 15.002 7.431 -41.237 1.00 50.22 97 GLY A O 1
ATOM 742 N N . LEU A 1 98 ? 13.225 7.068 -39.847 1.00 47.81 98 LEU A N 1
ATOM 743 C CA . LEU A 1 98 ? 12.206 6.291 -40.584 1.00 47.81 98 LEU A CA 1
ATOM 744 C C . LEU A 1 98 ? 12.625 5.408 -41.788 1.00 47.81 98 LEU A C 1
ATOM 746 O O . LEU A 1 98 ? 12.844 5.902 -42.892 1.00 47.81 98 LEU A O 1
ATOM 750 N N . ALA A 1 99 ? 12.445 4.098 -41.557 1.00 42.62 99 ALA A N 1
ATOM 751 C CA . ALA A 1 99 ? 12.254 2.959 -42.469 1.00 42.62 99 ALA A CA 1
ATOM 752 C C . ALA A 1 99 ? 13.478 2.066 -42.741 1.00 42.62 99 ALA A C 1
ATOM 754 O O . ALA A 1 99 ? 14.451 2.464 -43.379 1.00 42.62 99 ALA A O 1
ATOM 755 N N . VAL A 1 100 ? 13.346 0.799 -42.337 1.00 45.28 100 VAL A N 1
ATOM 756 C CA . VAL A 1 100 ? 14.235 -0.314 -42.682 1.00 45.28 100 VAL A CA 1
ATOM 757 C C . VAL A 1 100 ? 13.381 -1.485 -43.202 1.00 45.28 100 VAL A C 1
ATOM 759 O O . VAL A 1 100 ? 12.273 -1.701 -42.728 1.00 45.28 100 VAL A O 1
ATOM 762 N N . THR A 1 101 ? 13.837 -2.177 -44.254 1.00 45.72 101 THR A N 1
ATOM 763 C CA . THR A 1 101 ? 13.135 -3.298 -44.924 1.00 45.72 101 THR A CA 1
ATOM 764 C C . THR A 1 101 ? 13.461 -4.670 -44.319 1.00 45.72 101 THR A C 1
ATOM 766 O O . THR A 1 101 ? 14.552 -4.841 -43.776 1.00 45.72 101 THR A O 1
ATOM 769 N N . PRO A 1 102 ? 12.563 -5.672 -44.461 1.00 38.09 102 PRO A N 1
ATOM 770 C CA . PRO A 1 102 ? 12.564 -6.848 -43.601 1.00 38.09 102 PRO A CA 1
ATOM 771 C C . PRO A 1 102 ? 13.537 -7.942 -44.058 1.00 38.09 102 PRO A C 1
ATOM 773 O O . PRO A 1 102 ? 13.851 -8.019 -45.252 1.00 38.09 102 PRO A O 1
ATOM 776 N N . PRO A 1 103 ? 13.967 -8.837 -43.148 1.00 39.75 103 PRO A N 1
ATOM 777 C CA . PRO A 1 103 ? 15.167 -9.610 -43.411 1.00 39.75 103 PRO A CA 1
ATOM 778 C C . PRO A 1 103 ? 14.924 -11.144 -43.225 1.00 39.75 103 PRO A C 1
ATOM 780 O O . PRO A 1 103 ? 13.836 -11.566 -42.831 1.00 39.75 103 PRO A O 1
ATOM 783 N N . THR A 1 104 ? 15.861 -12.002 -43.669 1.00 37.69 104 THR A N 1
ATOM 784 C CA . THR A 1 104 ? 15.670 -13.463 -43.962 1.00 37.69 104 THR A CA 1
ATOM 785 C C . THR A 1 104 ? 16.607 -14.336 -43.083 1.00 37.69 104 THR A C 1
ATOM 787 O O . THR A 1 104 ? 17.656 -13.822 -42.711 1.00 37.69 104 THR A O 1
ATOM 790 N N . PRO A 1 105 ? 16.294 -15.613 -42.746 1.00 36.88 105 PRO A N 1
ATOM 791 C CA . PRO A 1 105 ? 16.663 -16.199 -41.439 1.00 36.88 105 PRO A CA 1
ATOM 792 C C . PRO A 1 105 ? 17.838 -17.211 -41.397 1.00 36.88 105 PRO A C 1
ATOM 794 O O . PRO A 1 105 ? 18.261 -17.712 -42.445 1.00 36.88 105 PRO A O 1
ATOM 797 N N . ALA A 1 106 ? 18.173 -17.596 -40.145 1.00 42.59 106 ALA A N 1
ATOM 798 C CA . ALA A 1 106 ? 18.915 -18.754 -39.573 1.00 42.59 106 ALA A CA 1
ATOM 799 C C . ALA A 1 106 ? 20.354 -18.450 -39.040 1.00 42.59 106 ALA A C 1
ATOM 801 O O . ALA A 1 106 ? 21.056 -17.691 -39.701 1.00 42.59 106 ALA A O 1
ATOM 802 N N . ASN A 1 107 ? 20.953 -19.040 -37.970 1.00 37.44 107 ASN A N 1
ATOM 803 C CA . ASN A 1 107 ? 20.605 -20.018 -36.900 1.00 37.44 107 ASN A CA 1
ATOM 804 C C . ASN A 1 107 ? 21.658 -19.934 -35.734 1.00 37.44 107 ASN A C 1
ATOM 806 O O . ASN A 1 107 ? 22.816 -19.624 -36.010 1.00 37.44 107 ASN A O 1
ATOM 810 N N . GLU A 1 108 ? 21.325 -20.313 -34.483 1.00 44.12 108 GLU A N 1
ATOM 811 C CA . GLU A 1 108 ? 22.039 -19.950 -33.220 1.00 44.12 108 GLU A CA 1
ATOM 812 C C . GLU A 1 108 ? 22.677 -21.105 -32.392 1.00 44.12 108 GLU A C 1
ATOM 814 O O . GLU A 1 108 ? 22.143 -22.217 -32.389 1.00 44.12 108 GLU A O 1
ATOM 819 N N . ALA A 1 109 ? 23.726 -20.806 -31.584 1.00 44.62 109 ALA A N 1
ATOM 820 C CA . ALA A 1 109 ? 23.985 -21.387 -30.237 1.00 44.62 109 ALA A CA 1
ATOM 821 C C . ALA A 1 109 ? 25.246 -20.826 -29.503 1.00 44.62 109 ALA A C 1
ATOM 823 O O . ALA A 1 109 ? 26.348 -21.054 -29.993 1.00 44.62 109 ALA A O 1
ATOM 824 N N . ALA A 1 110 ? 25.096 -20.242 -28.288 1.00 45.56 110 ALA A N 1
ATOM 825 C CA . ALA A 1 110 ? 25.912 -20.448 -27.048 1.00 45.56 110 ALA A CA 1
ATOM 826 C C . ALA A 1 110 ? 25.947 -19.210 -26.102 1.00 45.56 110 ALA A C 1
ATOM 828 O O . ALA A 1 110 ? 26.358 -18.141 -26.521 1.00 45.56 110 ALA A O 1
ATOM 829 N N . SER A 1 111 ? 25.585 -19.343 -24.806 1.00 62.03 111 SER A N 1
ATOM 830 C CA . SER A 1 111 ? 25.473 -18.185 -23.871 1.00 62.03 111 SER A CA 1
ATOM 831 C C . SER A 1 111 ? 26.146 -18.338 -22.480 1.00 62.03 111 SER A C 1
ATOM 833 O O . SER A 1 111 ? 26.319 -17.356 -21.772 1.00 62.03 111 SER A O 1
ATOM 835 N N . SER A 1 112 ? 26.618 -19.521 -22.056 1.00 60.12 112 SER A N 1
ATOM 836 C CA . SER A 1 112 ? 27.128 -19.694 -20.670 1.00 60.12 112 SER A CA 1
ATOM 837 C C . SER A 1 112 ? 28.626 -19.412 -20.462 1.00 60.12 112 SER A C 1
ATOM 839 O O . SER A 1 112 ? 29.034 -19.185 -19.328 1.00 60.12 112 SER A O 1
ATOM 841 N N . THR A 1 113 ? 29.461 -19.470 -21.500 1.00 72.00 113 THR A N 1
ATOM 842 C CA . THR A 1 113 ? 30.929 -19.323 -21.380 1.00 72.00 113 THR A CA 1
ATOM 843 C C . THR A 1 113 ? 31.378 -17.866 -21.314 1.00 72.00 113 THR A C 1
ATOM 845 O O . THR A 1 113 ? 32.375 -17.556 -20.671 1.00 72.00 113 THR A O 1
ATOM 848 N N . VAL A 1 114 ? 30.595 -16.976 -21.924 1.00 72.44 114 VAL A N 1
ATOM 849 C CA . VAL A 1 114 ? 30.869 -15.538 -22.004 1.00 72.44 114 VAL A CA 1
ATOM 850 C C . VAL A 1 114 ? 30.861 -14.887 -20.618 1.00 72.44 114 VAL A C 1
ATOM 852 O O . VAL A 1 114 ? 31.747 -14.102 -20.301 1.00 72.44 114 VAL A O 1
ATOM 855 N N . ILE A 1 115 ? 29.920 -15.282 -19.757 1.00 75.44 115 ILE A N 1
ATOM 856 C CA . ILE A 1 115 ? 29.765 -14.716 -18.408 1.00 75.44 115 ILE A CA 1
ATOM 857 C C . ILE A 1 115 ? 31.002 -15.002 -17.536 1.00 75.44 115 ILE A C 1
ATOM 859 O O . ILE A 1 115 ? 31.517 -14.099 -16.881 1.00 75.44 115 ILE A O 1
ATOM 863 N N . ASP A 1 116 ? 31.527 -16.234 -17.569 1.00 84.06 116 ASP A N 1
ATOM 864 C CA . ASP A 1 116 ? 32.745 -16.603 -16.826 1.00 84.06 116 ASP A CA 1
ATOM 865 C C . ASP A 1 116 ? 33.974 -15.823 -17.342 1.00 84.06 116 ASP A C 1
ATOM 867 O O . ASP A 1 116 ? 34.856 -15.466 -16.557 1.00 84.06 116 ASP A O 1
ATOM 871 N N . ALA A 1 117 ? 34.040 -15.534 -18.645 1.00 82.38 117 ALA A N 1
ATOM 872 C CA . ALA A 1 117 ? 35.114 -14.736 -19.230 1.00 82.38 117 ALA A CA 1
ATOM 873 C C . ALA A 1 117 ? 35.036 -13.258 -18.801 1.00 82.38 117 ALA A C 1
ATOM 875 O O . ALA A 1 117 ? 36.054 -12.703 -18.385 1.00 82.38 117 ALA A O 1
ATOM 876 N N . CYS A 1 118 ? 33.847 -12.645 -18.793 1.00 80.25 118 CYS A N 1
ATOM 877 C CA . CYS A 1 118 ? 33.648 -11.267 -18.321 1.00 80.25 118 CYS A CA 1
ATOM 878 C C . CYS A 1 118 ? 34.123 -11.062 -16.871 1.00 80.25 118 CYS A C 1
ATOM 880 O O . CYS A 1 118 ? 34.844 -10.105 -16.569 1.00 80.25 118 CYS A O 1
ATOM 882 N N . GLU A 1 119 ? 33.761 -11.984 -15.977 1.00 86.31 119 GLU A N 1
ATOM 883 C CA . GLU A 1 119 ? 34.143 -11.938 -14.560 1.00 86.31 119 GLU A CA 1
ATOM 884 C C . GLU A 1 119 ? 35.665 -12.057 -14.362 1.00 86.31 119 GLU A C 1
ATOM 886 O O . GLU A 1 119 ? 36.252 -11.340 -13.546 1.00 86.31 119 GLU A O 1
ATOM 891 N N . ARG A 1 120 ? 36.338 -12.913 -15.145 1.00 89.75 120 ARG A N 1
ATOM 892 C CA . ARG A 1 120 ? 37.805 -13.071 -15.104 1.00 89.75 120 ARG A CA 1
ATOM 893 C C . ARG A 1 120 ? 38.540 -11.832 -15.610 1.00 89.75 120 ARG A C 1
ATOM 895 O O . ARG A 1 120 ? 39.483 -11.379 -14.961 1.00 89.75 120 ARG A O 1
ATOM 902 N N . ILE A 1 121 ? 38.077 -11.253 -16.718 1.00 86.31 121 ILE A N 1
ATOM 903 C CA . ILE A 1 121 ? 38.641 -10.022 -17.296 1.00 86.31 121 ILE A CA 1
ATOM 904 C C . ILE A 1 121 ? 38.500 -8.858 -16.306 1.00 86.31 121 ILE A C 1
ATOM 906 O O . ILE A 1 121 ? 39.462 -8.139 -16.030 1.00 86.31 121 ILE A O 1
ATOM 910 N N . THR A 1 122 ? 37.325 -8.719 -15.691 1.00 87.94 122 THR A N 1
ATOM 911 C CA . THR A 1 122 ? 37.054 -7.667 -14.702 1.00 87.94 122 THR A CA 1
ATOM 912 C C . THR A 1 122 ? 37.931 -7.819 -13.459 1.00 87.94 122 THR A C 1
ATOM 914 O O . THR A 1 122 ? 38.524 -6.842 -12.991 1.00 87.94 122 THR A O 1
ATOM 917 N N . LEU A 1 123 ? 38.074 -9.043 -12.938 1.00 88.44 123 LEU A N 1
ATOM 918 C CA . LEU A 1 123 ? 38.920 -9.322 -11.778 1.00 88.44 123 LEU A CA 1
ATOM 919 C C . LEU A 1 123 ? 40.397 -8.983 -12.039 1.00 88.44 123 LEU A C 1
ATOM 921 O O . LEU A 1 123 ? 41.054 -8.404 -11.169 1.00 88.44 123 LEU A O 1
ATOM 925 N N . PHE A 1 124 ? 40.909 -9.296 -13.231 1.00 89.88 124 PHE A N 1
ATOM 926 C CA . PHE A 1 124 ? 42.272 -8.953 -13.636 1.00 89.88 124 PHE A CA 1
ATOM 927 C C . PHE A 1 124 ? 42.504 -7.434 -13.656 1.00 89.88 124 PHE A C 1
ATOM 929 O O . PHE A 1 124 ? 43.477 -6.944 -13.073 1.00 89.88 124 PHE A O 1
ATOM 936 N N . TYR A 1 125 ? 41.586 -6.658 -14.240 1.00 85.44 125 TYR A N 1
ATOM 937 C CA . TYR A 1 125 ? 41.727 -5.199 -14.285 1.00 85.44 125 TYR A CA 1
ATOM 938 C C . TYR A 1 125 ? 41.592 -4.534 -12.916 1.00 85.44 125 TYR A C 1
ATOM 940 O O . TYR A 1 125 ? 42.344 -3.611 -12.598 1.00 85.44 125 TYR A O 1
ATOM 948 N N . MET A 1 126 ? 40.730 -5.062 -12.048 1.00 86.44 126 MET A N 1
ATOM 949 C CA . MET A 1 126 ? 40.669 -4.651 -10.645 1.00 86.44 126 MET A CA 1
ATOM 950 C C . MET A 1 126 ? 42.010 -4.854 -9.915 1.00 86.44 126 MET A C 1
ATOM 952 O O . MET A 1 126 ? 42.419 -4.001 -9.121 1.00 86.44 126 MET A O 1
ATOM 956 N N . GLN A 1 127 ? 42.719 -5.959 -10.179 1.00 86.12 127 GLN A N 1
ATOM 957 C CA . GLN A 1 127 ? 44.045 -6.199 -9.603 1.00 86.12 127 GLN A CA 1
ATOM 958 C C . GLN A 1 127 ? 45.097 -5.222 -10.139 1.00 86.12 127 GLN A C 1
ATOM 960 O O . GLN A 1 127 ? 45.906 -4.722 -9.353 1.00 86.12 127 GLN A O 1
ATOM 965 N N . ASN A 1 128 ? 45.094 -4.942 -11.444 1.00 85.19 128 ASN A N 1
ATOM 966 C CA . ASN A 1 128 ? 46.050 -4.015 -12.055 1.00 85.19 128 ASN A CA 1
ATOM 967 C C . ASN A 1 128 ? 45.859 -2.585 -11.547 1.00 85.19 128 ASN A C 1
ATOM 969 O O . ASN A 1 128 ? 46.837 -1.950 -11.155 1.00 85.19 128 ASN A O 1
ATOM 973 N N . LEU A 1 129 ? 44.611 -2.128 -11.417 1.00 82.88 129 LEU A N 1
ATOM 974 C CA . L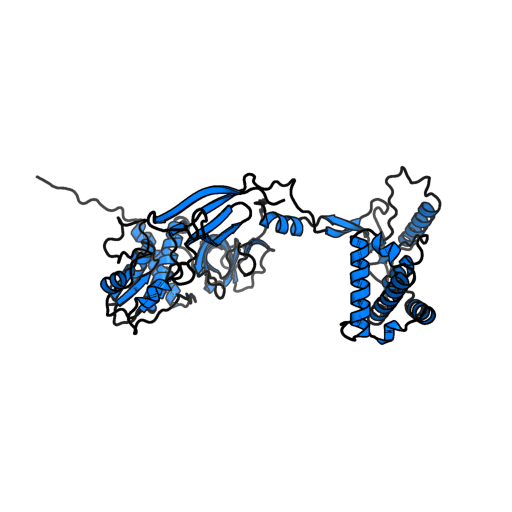EU A 1 129 ? 44.298 -0.796 -10.897 1.00 82.88 129 LEU A CA 1
ATOM 975 C C . LEU A 1 129 ? 44.894 -0.556 -9.497 1.00 82.88 129 LEU A C 1
ATOM 977 O O . LEU A 1 129 ? 45.419 0.519 -9.217 1.00 82.88 129 LEU A O 1
ATOM 981 N N . ILE A 1 130 ? 44.865 -1.562 -8.614 1.00 81.88 130 ILE A N 1
ATOM 982 C CA . ILE A 1 130 ? 45.481 -1.465 -7.278 1.00 81.88 130 ILE A CA 1
ATOM 983 C C . ILE A 1 130 ? 47.010 -1.570 -7.334 1.00 81.88 130 ILE A C 1
ATOM 985 O O . ILE A 1 130 ? 47.689 -1.002 -6.480 1.00 81.88 130 ILE A O 1
ATOM 989 N N . ARG A 1 131 ? 47.571 -2.308 -8.300 1.00 82.75 131 ARG A N 1
ATOM 990 C CA . ARG A 1 131 ? 49.029 -2.460 -8.449 1.00 82.75 131 ARG A CA 1
ATOM 991 C C . ARG A 1 131 ? 49.704 -1.177 -8.931 1.00 82.75 131 ARG A C 1
ATOM 993 O O . ARG A 1 131 ? 50.836 -0.921 -8.529 1.00 82.75 131 ARG A O 1
ATOM 1000 N N . GLU A 1 132 ? 49.036 -0.398 -9.776 1.00 81.25 132 GLU A N 1
ATOM 1001 C CA . GLU A 1 132 ? 49.617 0.795 -10.406 1.00 81.25 132 GLU A CA 1
ATOM 1002 C C . GLU A 1 132 ? 49.487 2.074 -9.568 1.00 81.25 132 GLU A C 1
ATOM 1004 O O . GLU A 1 132 ? 50.246 3.022 -9.770 1.00 81.25 132 GLU A O 1
ATOM 1009 N N . LEU A 1 133 ? 48.569 2.108 -8.598 1.00 77.31 133 LEU A N 1
ATOM 1010 C CA . LEU A 1 133 ? 48.299 3.299 -7.792 1.00 77.31 133 LEU A CA 1
ATOM 1011 C C . LEU A 1 133 ? 48.994 3.258 -6.429 1.00 77.31 133 LEU A C 1
ATOM 1013 O O . LEU A 1 133 ? 48.956 2.263 -5.703 1.00 77.31 133 LEU A O 1
ATOM 1017 N N . SER A 1 134 ? 49.610 4.377 -6.036 1.00 73.94 134 SER A N 1
ATOM 1018 C CA . SER A 1 134 ? 50.269 4.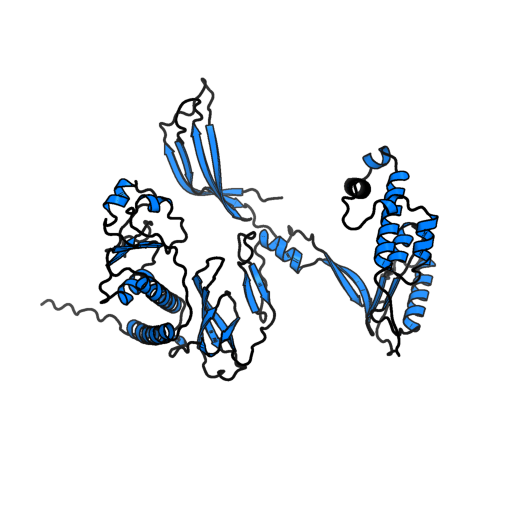480 -4.736 1.00 73.94 134 SER A CA 1
ATOM 1019 C C . SER A 1 134 ? 49.265 4.744 -3.606 1.00 73.94 134 SER A C 1
ATOM 1021 O O . SER A 1 134 ? 48.227 5.385 -3.780 1.00 73.94 134 SER A O 1
ATOM 1023 N N . ALA A 1 135 ? 49.612 4.342 -2.378 1.00 71.44 135 ALA A N 1
ATOM 1024 C CA . ALA A 1 135 ? 48.813 4.650 -1.185 1.00 71.44 135 ALA A CA 1
ATOM 1025 C C . ALA A 1 135 ? 48.670 6.164 -0.912 1.00 71.44 135 ALA A C 1
ATOM 1027 O O . ALA A 1 135 ? 47.853 6.574 -0.083 1.00 71.44 135 ALA A O 1
ATOM 1028 N N . GLN A 1 136 ? 49.489 6.993 -1.564 1.00 72.69 136 GLN A N 1
ATOM 1029 C CA . GLN A 1 136 ? 49.446 8.445 -1.455 1.00 72.69 136 GLN A CA 1
ATOM 1030 C C . GLN A 1 136 ? 48.425 9.053 -2.428 1.00 72.69 136 GLN A C 1
ATOM 1032 O O . GLN A 1 136 ? 47.671 9.930 -2.008 1.00 72.69 136 GLN A O 1
ATOM 1037 N N . ASP A 1 137 ? 48.324 8.522 -3.650 1.00 74.38 137 ASP A N 1
ATOM 1038 C CA . ASP A 1 137 ? 47.304 8.907 -4.643 1.00 74.38 137 ASP A CA 1
ATOM 1039 C C . ASP A 1 137 ? 45.894 8.536 -4.169 1.00 74.38 137 ASP A C 1
ATOM 1041 O O . ASP A 1 137 ? 44.927 9.268 -4.371 1.00 74.38 137 ASP A O 1
ATOM 1045 N N . LEU A 1 138 ? 45.784 7.432 -3.429 1.00 69.75 138 LEU A N 1
ATOM 1046 C CA . LEU A 1 138 ? 44.525 6.985 -2.843 1.00 69.75 138 LEU A CA 1
ATOM 1047 C C . LEU A 1 138 ? 43.979 7.955 -1.781 1.00 69.75 138 LEU A C 1
ATOM 1049 O O . LEU A 1 138 ? 42.770 8.153 -1.671 1.00 69.75 138 LEU A O 1
ATOM 1053 N N . LYS A 1 139 ? 44.864 8.581 -0.996 1.00 76.12 139 LYS A N 1
ATOM 1054 C CA . LYS A 1 139 ? 44.472 9.528 0.062 1.00 76.12 139 LYS A CA 1
ATOM 1055 C C . LYS A 1 139 ? 44.072 10.895 -0.484 1.00 76.12 139 LYS A C 1
ATOM 1057 O O . LYS A 1 139 ? 43.310 11.600 0.173 1.00 76.12 139 LYS A O 1
ATOM 1062 N N . SER A 1 140 ? 44.604 11.279 -1.642 1.00 80.31 140 SER A N 1
ATOM 1063 C CA . SER A 1 140 ? 44.251 12.522 -2.333 1.00 80.31 140 SER A CA 1
ATOM 1064 C C . SER A 1 140 ? 43.060 12.360 -3.285 1.00 80.31 140 SER A C 1
ATOM 1066 O O . SER A 1 140 ? 42.490 13.366 -3.708 1.00 80.31 140 SER A O 1
ATOM 1068 N N . ALA A 1 141 ? 42.654 11.125 -3.600 1.00 79.06 141 ALA A N 1
ATOM 1069 C CA . ALA A 1 141 ? 41.496 10.841 -4.437 1.00 79.06 141 ALA A CA 1
ATOM 1070 C C . ALA A 1 141 ? 40.178 11.306 -3.794 1.00 79.06 141 ALA A C 1
ATOM 1072 O O . ALA A 1 141 ? 40.027 11.358 -2.573 1.00 79.06 141 ALA A O 1
ATOM 1073 N N . SER A 1 142 ? 39.189 11.611 -4.637 1.00 85.38 142 SER A N 1
ATOM 1074 C CA . SER A 1 142 ? 37.831 11.932 -4.185 1.00 85.38 142 SER A CA 1
ATOM 1075 C C . SER A 1 142 ? 37.198 10.765 -3.418 1.00 85.38 142 SER A C 1
ATOM 1077 O O . SER A 1 142 ? 37.492 9.605 -3.694 1.00 85.38 142 SER A O 1
ATOM 1079 N N . TRP A 1 143 ? 36.292 11.065 -2.481 1.00 84.06 143 TRP A N 1
ATOM 1080 C CA . TRP A 1 143 ? 35.701 10.067 -1.576 1.00 84.06 143 TRP A CA 1
ATOM 1081 C C . TRP A 1 143 ? 35.068 8.864 -2.305 1.00 84.06 143 TRP A C 1
ATOM 1083 O O . TRP A 1 143 ? 35.220 7.733 -1.865 1.00 84.06 143 TRP A O 1
ATOM 1093 N N . TYR A 1 144 ? 34.411 9.085 -3.449 1.00 73.94 144 TYR A N 1
ATOM 1094 C CA . TYR A 1 144 ? 33.768 8.018 -4.226 1.00 73.94 144 TYR A CA 1
ATOM 1095 C C . TYR A 1 144 ? 34.784 7.092 -4.908 1.00 73.94 144 TYR A C 1
ATOM 1097 O O . TYR A 1 144 ? 34.535 5.898 -5.040 1.00 73.94 144 TYR A O 1
ATOM 1105 N N . HIS A 1 145 ? 35.962 7.606 -5.273 1.00 78.12 145 HIS A N 1
ATOM 1106 C CA . HIS A 1 145 ? 37.064 6.758 -5.716 1.00 78.12 145 HIS A CA 1
ATOM 1107 C C . HIS A 1 145 ? 37.602 5.927 -4.546 1.00 78.12 145 HIS A C 1
ATOM 1109 O O . HIS A 1 145 ? 37.816 4.735 -4.717 1.00 78.12 145 HIS A O 1
ATOM 1115 N N . GLN A 1 146 ? 37.742 6.501 -3.344 1.00 82.19 146 GLN A N 1
ATOM 1116 C CA . GLN A 1 146 ? 38.175 5.753 -2.150 1.00 82.19 146 GLN A CA 1
ATOM 1117 C C . GLN A 1 146 ? 37.238 4.573 -1.827 1.00 82.19 146 GLN A C 1
ATOM 1119 O O . GLN A 1 146 ? 37.716 3.494 -1.473 1.00 82.19 146 GLN A O 1
ATOM 1124 N N . GLU A 1 147 ? 35.925 4.743 -2.015 1.00 83.50 147 GLU A N 1
ATOM 1125 C CA . GLU A 1 147 ? 34.941 3.659 -1.873 1.00 83.50 147 GLU A CA 1
ATOM 1126 C C . GLU A 1 147 ? 35.104 2.562 -2.933 1.00 83.50 147 GLU A C 1
ATOM 1128 O O . GLU A 1 147 ? 35.065 1.379 -2.593 1.00 83.50 147 GLU A O 1
ATOM 1133 N N . LEU A 1 148 ? 35.374 2.919 -4.195 1.00 80.94 148 LEU A N 1
ATOM 1134 C CA . LEU A 1 148 ? 35.697 1.935 -5.235 1.00 80.94 148 LEU A CA 1
ATOM 1135 C C . LEU A 1 148 ? 36.909 1.076 -4.831 1.00 80.94 148 LEU A C 1
ATOM 1137 O O . LEU A 1 148 ? 36.872 -0.145 -4.957 1.00 80.94 148 LEU A O 1
ATOM 1141 N N . PHE A 1 149 ? 37.956 1.676 -4.262 1.00 82.94 149 PHE A N 1
ATOM 1142 C CA . PHE A 1 149 ? 39.109 0.915 -3.764 1.00 82.94 149 PHE A CA 1
ATOM 1143 C C . PHE A 1 149 ? 38.768 0.035 -2.561 1.00 82.94 149 PHE A C 1
ATOM 1145 O O . PHE A 1 149 ? 39.231 -1.104 -2.488 1.00 82.94 149 PHE A O 1
ATOM 1152 N N . SER A 1 150 ? 37.942 0.529 -1.636 1.00 84.12 150 SER A N 1
ATOM 1153 C CA . SER A 1 150 ? 37.430 -0.266 -0.512 1.00 84.12 150 SER A CA 1
ATOM 1154 C C . SER A 1 150 ? 36.690 -1.515 -1.011 1.00 84.12 150 SER A C 1
ATOM 1156 O O . SER A 1 150 ? 36.935 -2.630 -0.532 1.00 84.12 150 SER A O 1
ATOM 1158 N N . TYR A 1 151 ? 35.860 -1.354 -2.046 1.00 86.56 151 TYR A N 1
ATOM 1159 C CA . TYR A 1 151 ? 35.175 -2.452 -2.720 1.00 86.56 151 TYR A CA 1
ATOM 1160 C C . TYR A 1 151 ? 36.154 -3.435 -3.369 1.00 86.56 151 TYR A C 1
ATOM 1162 O O . TYR A 1 151 ? 36.051 -4.640 -3.126 1.00 86.56 151 TYR A O 1
ATOM 1170 N N . ILE A 1 152 ? 37.143 -2.960 -4.133 1.00 88.19 152 ILE A N 1
ATOM 1171 C CA . ILE A 1 152 ? 38.107 -3.852 -4.791 1.00 88.19 152 ILE A CA 1
ATOM 1172 C C . ILE A 1 152 ? 38.938 -4.619 -3.747 1.00 88.19 152 ILE A C 1
ATOM 1174 O O . ILE A 1 152 ? 39.097 -5.835 -3.855 1.00 88.19 152 ILE A O 1
ATOM 1178 N N . HIS A 1 153 ? 39.413 -3.968 -2.680 1.00 86.75 153 HIS A N 1
ATOM 1179 C CA . HIS A 1 153 ? 40.130 -4.644 -1.590 1.00 86.75 153 HIS A CA 1
ATOM 1180 C C . HIS A 1 153 ? 39.278 -5.721 -0.902 1.00 86.75 153 HIS A C 1
ATOM 1182 O O . HIS A 1 153 ? 39.769 -6.819 -0.606 1.00 86.75 153 HIS A O 1
ATOM 1188 N N . THR A 1 154 ? 37.999 -5.433 -0.669 1.00 89.56 154 THR A N 1
ATOM 1189 C CA . THR A 1 154 ? 37.041 -6.389 -0.096 1.00 89.56 154 THR A CA 1
ATOM 1190 C C . THR A 1 154 ? 36.796 -7.566 -1.045 1.00 89.56 154 THR A C 1
ATOM 1192 O O . THR A 1 154 ? 36.813 -8.724 -0.625 1.00 89.56 154 THR A O 1
ATOM 1195 N N . THR A 1 155 ? 36.654 -7.304 -2.341 1.00 88.81 155 THR A N 1
ATOM 1196 C CA . THR A 1 155 ? 36.439 -8.330 -3.373 1.00 88.81 155 THR A CA 1
ATOM 1197 C C . THR A 1 155 ? 37.663 -9.238 -3.521 1.00 88.81 155 THR A C 1
ATOM 1199 O O . THR A 1 155 ? 37.539 -10.463 -3.502 1.00 88.81 155 THR A O 1
ATOM 1202 N N . LEU A 1 156 ? 38.876 -8.675 -3.546 1.00 89.19 156 LEU A N 1
ATOM 1203 C CA . LEU A 1 156 ? 40.113 -9.459 -3.615 1.00 89.19 156 LEU A CA 1
ATOM 1204 C C . LEU A 1 156 ? 40.358 -10.284 -2.344 1.00 89.19 156 LEU A C 1
ATOM 1206 O O . LEU A 1 156 ? 40.757 -11.444 -2.436 1.00 89.19 156 LEU A O 1
ATOM 1210 N N . SER A 1 157 ? 40.119 -9.718 -1.155 1.00 88.88 157 SER A N 1
ATOM 1211 C CA . SER A 1 157 ? 40.279 -10.452 0.113 1.00 88.88 157 SER A CA 1
ATOM 1212 C C . SER A 1 157 ? 39.273 -11.596 0.242 1.00 88.88 157 SER A C 1
ATOM 1214 O O . SER A 1 157 ? 39.662 -12.725 0.533 1.00 88.88 157 SER A O 1
ATOM 1216 N N . THR A 1 158 ? 37.998 -11.349 -0.060 1.00 88.94 158 THR A N 1
ATOM 1217 C CA . THR A 1 158 ? 36.956 -12.389 -0.035 1.00 88.94 158 THR A CA 1
ATOM 1218 C C . THR A 1 158 ? 37.197 -13.487 -1.073 1.00 88.94 158 THR A C 1
ATOM 1220 O O . THR A 1 158 ? 36.950 -14.654 -0.770 1.00 88.94 158 THR A O 1
ATOM 1223 N N . THR A 1 159 ? 37.739 -13.154 -2.248 1.00 89.69 159 THR A N 1
ATOM 1224 C CA . THR A 1 159 ? 38.115 -14.140 -3.279 1.00 89.69 159 THR A CA 1
ATOM 1225 C C . THR A 1 159 ? 39.305 -14.998 -2.835 1.00 89.69 159 THR A C 1
ATOM 1227 O O . THR A 1 159 ? 39.235 -16.223 -2.942 1.00 89.69 159 THR A O 1
ATOM 1230 N N . ARG A 1 160 ? 40.354 -14.401 -2.239 1.00 90.25 160 ARG A N 1
ATOM 1231 C CA . ARG A 1 160 ? 41.496 -15.148 -1.656 1.00 90.25 160 ARG A CA 1
ATOM 1232 C C . ARG A 1 160 ? 41.066 -16.086 -0.534 1.00 90.25 160 ARG A C 1
ATOM 1234 O O . ARG A 1 160 ? 41.580 -17.186 -0.402 1.00 90.25 160 ARG A O 1
ATOM 1241 N N . GLU A 1 161 ? 40.108 -15.658 0.276 1.00 90.50 161 GLU A N 1
ATOM 1242 C CA . GLU A 1 161 ? 39.580 -16.464 1.375 1.00 90.50 161 GLU A CA 1
ATOM 1243 C C . GLU A 1 161 ? 38.512 -17.482 0.934 1.00 90.50 161 GLU A C 1
ATOM 1245 O O . GLU A 1 161 ? 37.954 -18.175 1.783 1.00 90.50 161 GLU A O 1
ATOM 1250 N N . LYS A 1 162 ? 38.222 -17.599 -0.374 1.00 88.00 162 LYS A N 1
ATOM 1251 C CA . LYS A 1 162 ? 37.195 -18.497 -0.952 1.00 88.00 162 LYS A CA 1
ATOM 1252 C C . LYS A 1 162 ? 35.778 -18.232 -0.444 1.00 88.00 162 LYS A C 1
ATOM 1254 O O . LYS A 1 162 ? 34.947 -19.135 -0.389 1.00 88.00 162 LYS A O 1
ATOM 1259 N N . ARG A 1 163 ? 35.503 -16.989 -0.052 1.00 86.44 163 ARG A N 1
ATOM 1260 C CA . ARG A 1 163 ? 34.204 -16.538 0.466 1.00 86.44 163 ARG A CA 1
ATOM 1261 C C . ARG A 1 163 ? 33.371 -15.788 -0.578 1.00 86.44 163 ARG A C 1
ATOM 1263 O O . ARG A 1 163 ? 32.236 -15.432 -0.280 1.00 86.44 163 ARG A O 1
ATOM 1270 N N . HIS A 1 164 ? 33.918 -15.527 -1.766 1.00 83.94 164 HIS A N 1
ATOM 1271 C CA . HIS A 1 164 ? 33.198 -14.874 -2.856 1.00 83.94 164 HIS A CA 1
ATOM 1272 C C . HIS A 1 164 ? 32.289 -15.877 -3.594 1.00 83.94 164 HIS A C 1
ATOM 1274 O O . HIS A 1 164 ? 32.702 -16.999 -3.866 1.00 83.94 164 HIS A O 1
ATOM 1280 N N . ALA A 1 165 ? 31.042 -15.493 -3.892 1.00 80.44 165 ALA A N 1
ATOM 1281 C CA . ALA A 1 165 ? 30.012 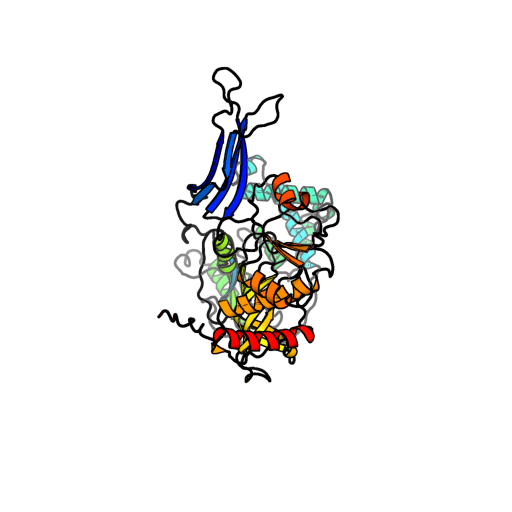-16.419 -4.386 1.00 80.44 165 ALA A CA 1
ATOM 1282 C C . ALA A 1 165 ? 30.201 -16.865 -5.852 1.00 80.44 165 ALA A C 1
ATOM 1284 O O . ALA A 1 165 ? 29.705 -17.922 -6.233 1.00 80.44 165 ALA A O 1
ATOM 1285 N N . ILE A 1 166 ? 30.890 -16.048 -6.657 1.00 79.62 166 ILE A N 1
ATOM 1286 C CA . ILE A 1 166 ? 31.035 -16.215 -8.116 1.00 79.62 166 ILE A CA 1
ATOM 1287 C C . ILE A 1 166 ? 32.516 -16.388 -8.492 1.00 79.62 166 ILE A C 1
ATOM 1289 O O . ILE A 1 166 ? 32.915 -17.424 -9.020 1.00 79.62 166 ILE A O 1
ATOM 1293 N N . LEU A 1 167 ? 33.343 -15.391 -8.159 1.00 86.25 167 LEU A N 1
ATOM 1294 C CA . LEU A 1 167 ? 34.791 -15.405 -8.391 1.00 86.25 167 LEU A CA 1
ATOM 1295 C C . LEU A 1 167 ? 35.520 -16.559 -7.684 1.00 86.25 167 LEU A C 1
ATOM 1297 O O . LEU A 1 167 ? 35.303 -16.830 -6.500 1.00 86.25 167 LEU A O 1
ATOM 1301 N N . ARG A 1 168 ? 36.447 -17.196 -8.406 1.00 89.56 168 ARG A N 1
ATOM 1302 C CA . ARG A 1 168 ? 37.244 -18.333 -7.922 1.00 89.56 168 ARG A CA 1
ATOM 1303 C C . ARG A 1 168 ? 38.652 -17.875 -7.545 1.00 89.56 168 ARG A C 1
ATOM 1305 O O . ARG A 1 168 ? 39.242 -17.063 -8.244 1.00 89.56 168 ARG A O 1
ATOM 1312 N N . GLU A 1 169 ? 39.221 -18.450 -6.481 1.00 90.56 169 GLU A N 1
ATOM 1313 C CA . GLU A 1 169 ? 40.584 -18.116 -6.017 1.00 90.56 169 GLU A CA 1
ATOM 1314 C C . GLU A 1 169 ? 41.623 -18.233 -7.145 1.00 90.56 169 GLU A C 1
ATOM 1316 O O . GLU A 1 169 ? 42.431 -17.329 -7.313 1.00 90.56 169 GLU A O 1
ATOM 1321 N N . GLY A 1 170 ? 41.552 -19.295 -7.958 1.00 87.62 170 GLY A N 1
ATOM 1322 C CA . GLY A 1 170 ? 42.511 -19.534 -9.043 1.00 87.62 170 GLY A CA 1
ATOM 1323 C C . GLY A 1 170 ? 42.465 -18.517 -10.189 1.00 87.62 170 GLY A C 1
ATOM 1324 O O . GLY A 1 170 ? 43.380 -18.498 -10.997 1.00 87.62 170 GLY A O 1
ATOM 1325 N N . TRP A 1 171 ? 41.438 -17.663 -10.266 1.00 92.00 171 TRP A N 1
ATOM 1326 C CA . TRP A 1 171 ? 41.387 -16.566 -11.244 1.00 92.00 171 TRP A CA 1
ATOM 1327 C C . TRP A 1 171 ? 42.264 -15.379 -10.833 1.00 92.00 171 TRP A C 1
ATOM 1329 O O . TRP A 1 171 ? 42.579 -14.526 -11.651 1.00 92.00 171 TRP A O 1
ATOM 1339 N N . LEU A 1 172 ? 42.692 -15.315 -9.567 1.00 88.19 172 LEU A N 1
ATOM 1340 C CA . LEU A 1 172 ? 43.606 -14.274 -9.094 1.00 88.19 172 LEU A CA 1
ATOM 1341 C C . LEU A 1 172 ? 45.029 -14.426 -9.648 1.00 88.19 172 LEU A C 1
ATOM 1343 O O . LEU A 1 172 ? 45.811 -13.483 -9.516 1.00 88.19 172 LEU A O 1
ATOM 1347 N N . ASP A 1 173 ? 45.340 -15.595 -10.210 1.00 89.69 173 ASP A N 1
ATOM 1348 C CA . ASP A 1 173 ? 46.618 -15.929 -10.835 1.00 89.69 173 ASP A CA 1
ATOM 1349 C C . ASP A 1 173 ? 46.603 -15.698 -12.359 1.00 89.69 173 ASP A C 1
ATOM 1351 O O . ASP A 1 173 ? 47.618 -15.935 -13.014 1.00 89.69 173 ASP A O 1
ATOM 1355 N N . ASP A 1 174 ? 45.476 -15.239 -12.925 1.00 91.19 174 ASP A N 1
ATOM 1356 C CA . ASP A 1 174 ? 45.364 -14.940 -14.353 1.00 91.19 174 ASP A CA 1
ATOM 1357 C C . ASP A 1 174 ? 46.355 -13.832 -14.745 1.00 91.19 174 ASP A C 1
ATOM 1359 O O . ASP A 1 174 ? 46.447 -12.772 -14.116 1.00 91.19 174 ASP A O 1
ATOM 1363 N N . ASP A 1 175 ? 47.114 -14.084 -15.808 1.00 88.00 175 ASP A N 1
ATOM 1364 C CA . ASP A 1 175 ? 48.055 -13.135 -16.385 1.00 88.00 175 ASP A CA 1
ATOM 1365 C C . ASP A 1 175 ? 47.530 -12.547 -17.701 1.00 88.00 175 ASP A C 1
ATOM 1367 O O . ASP A 1 175 ? 46.493 -12.940 -18.238 1.00 88.00 175 ASP A O 1
ATOM 1371 N N . ARG A 1 176 ? 48.262 -11.568 -18.242 1.00 85.12 176 ARG A N 1
ATOM 1372 C CA . ARG A 1 176 ? 47.838 -10.849 -19.449 1.00 85.12 176 ARG A CA 1
ATOM 1373 C C . ARG A 1 176 ? 47.657 -11.776 -20.656 1.00 85.12 176 ARG A C 1
ATOM 1375 O O . ARG A 1 176 ? 46.794 -11.516 -21.484 1.00 85.12 176 ARG A O 1
ATOM 1382 N N . GLU A 1 177 ? 48.450 -12.841 -20.764 1.00 87.56 177 GLU A N 1
ATOM 1383 C CA . GLU A 1 177 ? 48.334 -13.820 -21.851 1.00 87.56 177 GLU A CA 1
ATOM 1384 C C . GLU A 1 177 ? 47.055 -14.657 -21.711 1.00 87.56 177 GLU A C 1
ATOM 1386 O O . GLU A 1 177 ? 46.333 -14.859 -22.688 1.00 87.56 177 GLU A O 1
ATOM 1391 N N . THR A 1 178 ? 46.719 -15.057 -20.484 1.00 87.94 178 THR A N 1
ATOM 1392 C CA . THR A 1 178 ? 45.474 -15.766 -20.165 1.00 87.94 178 THR A CA 1
ATOM 1393 C C . THR A 1 178 ? 44.240 -14.922 -20.486 1.00 87.94 178 THR A C 1
ATOM 1395 O O . THR A 1 178 ? 43.283 -15.431 -21.069 1.00 87.94 178 THR A O 1
ATOM 1398 N N . ILE A 1 179 ? 44.272 -13.629 -20.159 1.00 88.75 179 ILE A N 1
ATOM 1399 C CA . ILE A 1 179 ? 43.174 -12.695 -20.438 1.00 88.75 179 ILE A CA 1
ATOM 1400 C C . ILE A 1 179 ? 42.997 -12.450 -21.939 1.00 88.75 179 ILE A C 1
ATOM 1402 O O . ILE A 1 179 ? 41.875 -12.526 -22.432 1.00 88.75 179 ILE A O 1
ATOM 1406 N N . LEU A 1 180 ? 44.086 -12.237 -22.686 1.00 85.12 180 LEU A N 1
ATOM 1407 C CA . LEU A 1 180 ? 44.020 -12.079 -24.145 1.00 85.12 180 LEU A CA 1
ATOM 1408 C C . LEU A 1 180 ? 43.434 -13.317 -24.828 1.00 85.12 180 LEU A C 1
ATOM 1410 O O . LEU A 1 180 ? 42.614 -13.192 -25.731 1.00 85.12 180 LEU A O 1
ATOM 1414 N N . LYS A 1 181 ? 43.784 -14.511 -24.346 1.00 87.19 181 LYS A N 1
ATOM 1415 C CA . LYS A 1 181 ? 43.220 -15.755 -24.868 1.00 87.19 181 LYS A CA 1
ATOM 1416 C C . LYS A 1 181 ? 41.712 -15.879 -24.608 1.00 87.19 181 LYS A C 1
ATOM 1418 O O . LYS A 1 181 ? 40.999 -16.362 -25.477 1.00 87.19 181 LYS A O 1
ATOM 1423 N N . LEU A 1 182 ? 41.220 -15.433 -23.449 1.00 84.94 182 LEU A N 1
ATOM 1424 C CA . LEU A 1 182 ? 39.779 -15.416 -23.147 1.00 84.94 182 LEU A CA 1
ATOM 1425 C C . LEU A 1 182 ? 39.002 -14.438 -24.032 1.00 84.94 182 LEU A C 1
ATOM 1427 O O . LEU A 1 182 ? 37.857 -14.711 -24.382 1.00 84.94 182 LEU A O 1
ATOM 1431 N N . ILE A 1 183 ? 39.625 -13.314 -24.387 1.00 82.12 183 ILE A N 1
ATOM 1432 C CA . ILE A 1 183 ? 39.056 -12.333 -25.317 1.00 82.12 183 ILE A CA 1
ATOM 1433 C C . ILE A 1 183 ? 38.974 -12.941 -26.724 1.00 82.12 183 ILE A C 1
ATOM 1435 O O . ILE A 1 183 ? 37.910 -12.923 -27.339 1.00 82.12 183 ILE A O 1
ATOM 1439 N N . ASP A 1 184 ? 40.058 -13.566 -27.194 1.00 82.69 184 ASP A N 1
ATOM 1440 C CA . ASP A 1 184 ? 40.113 -14.225 -28.508 1.00 82.69 184 ASP A CA 1
ATOM 1441 C C . ASP A 1 184 ? 39.146 -15.421 -28.628 1.00 82.69 184 ASP A C 1
ATOM 1443 O O . ASP A 1 184 ? 38.718 -15.769 -29.729 1.00 82.69 184 ASP A O 1
ATOM 1447 N N . GLU A 1 185 ? 38.786 -16.062 -27.512 1.00 82.88 185 GLU A N 1
ATOM 1448 C CA . GLU A 1 185 ? 37.805 -17.154 -27.463 1.00 82.88 185 GLU A CA 1
ATOM 1449 C C . GLU A 1 185 ? 36.347 -16.665 -27.626 1.00 82.88 185 GLU A C 1
ATOM 1451 O O . GLU A 1 185 ? 35.461 -17.478 -27.912 1.00 82.88 185 GLU A O 1
ATOM 1456 N N . HIS A 1 186 ? 36.085 -15.356 -27.505 1.00 77.69 186 HIS A N 1
ATOM 1457 C CA . HIS A 1 186 ? 34.742 -14.762 -27.567 1.00 77.69 186 HIS A CA 1
ATOM 1458 C C . HIS A 1 186 ? 34.666 -13.460 -28.399 1.00 77.69 186 HIS A C 1
ATOM 1460 O O . HIS A 1 186 ? 34.187 -12.439 -27.901 1.00 77.69 186 HIS A O 1
ATOM 1466 N N . PRO A 1 187 ? 35.060 -13.483 -29.687 1.00 66.06 187 PRO A N 1
ATOM 1467 C CA . PRO A 1 187 ? 35.173 -12.280 -30.520 1.00 66.06 187 PRO A CA 1
ATOM 1468 C C . PRO A 1 187 ? 33.830 -11.636 -30.905 1.00 66.06 187 PRO A C 1
ATOM 1470 O O . PRO A 1 187 ? 33.817 -10.515 -31.392 1.00 66.06 187 PRO A O 1
ATOM 1473 N N . GLU A 1 188 ? 32.708 -12.337 -30.716 1.00 62.94 188 GLU A N 1
ATOM 1474 C CA . GLU A 1 188 ? 31.353 -11.839 -31.012 1.00 62.94 188 GLU A CA 1
ATOM 1475 C C . GLU A 1 188 ? 30.622 -11.332 -29.751 1.00 62.94 188 GLU A C 1
ATOM 1477 O O . GLU A 1 188 ? 29.457 -10.946 -29.820 1.00 62.94 188 GLU A O 1
ATOM 1482 N N . SER A 1 189 ? 31.274 -11.358 -28.580 1.00 66.75 189 SER A N 1
ATOM 1483 C CA . SER A 1 189 ? 30.670 -10.913 -27.322 1.00 66.75 189 SER A CA 1
ATOM 1484 C C . SER A 1 189 ? 30.872 -9.417 -27.090 1.00 66.75 189 SER A C 1
ATOM 1486 O O . SER A 1 189 ? 31.971 -8.974 -26.745 1.00 66.75 189 SER A O 1
ATOM 1488 N N . VAL A 1 190 ? 29.773 -8.667 -27.174 1.00 64.44 190 VAL A N 1
ATOM 1489 C CA . VAL A 1 190 ? 29.720 -7.230 -26.860 1.00 64.44 190 VAL A CA 1
ATOM 1490 C C . VAL A 1 190 ? 30.200 -6.946 -25.430 1.00 64.44 190 VAL A C 1
ATOM 1492 O O . VAL A 1 190 ? 30.949 -5.999 -25.204 1.00 64.44 190 VAL A O 1
ATOM 1495 N N . ASP A 1 191 ? 29.843 -7.799 -24.465 1.00 63.50 191 ASP A N 1
ATOM 1496 C CA . ASP A 1 191 ? 30.209 -7.613 -23.054 1.00 63.50 191 ASP A CA 1
ATOM 1497 C C . ASP A 1 191 ? 31.728 -7.695 -22.823 1.00 63.50 191 ASP A C 1
ATOM 1499 O O . ASP A 1 191 ? 32.290 -6.969 -22.000 1.00 63.50 191 ASP A O 1
ATOM 1503 N N . ILE A 1 192 ? 32.413 -8.586 -23.546 1.00 74.06 192 ILE A N 1
ATOM 1504 C CA . ILE A 1 192 ? 33.868 -8.769 -23.440 1.00 74.06 192 ILE A CA 1
ATOM 1505 C C . ILE A 1 192 ? 34.598 -7.634 -24.151 1.00 74.06 192 ILE A C 1
ATOM 1507 O O . ILE A 1 192 ? 35.573 -7.108 -23.613 1.00 74.06 192 ILE A O 1
ATOM 1511 N N . GLU A 1 193 ? 34.101 -7.213 -25.312 1.00 64.75 193 GLU A N 1
ATOM 1512 C CA . GLU A 1 193 ? 34.644 -6.067 -26.042 1.00 64.75 193 GLU A CA 1
ATOM 1513 C C . GLU A 1 193 ? 34.543 -4.775 -25.211 1.00 64.75 193 GLU A C 1
ATOM 1515 O O . GLU A 1 193 ? 35.523 -4.034 -25.092 1.00 64.75 193 GLU A O 1
ATOM 1520 N N . MET A 1 194 ? 33.420 -4.569 -24.513 1.00 64.56 194 MET A N 1
ATOM 1521 C CA . MET A 1 194 ? 33.223 -3.421 -23.624 1.00 64.56 194 MET A CA 1
ATOM 1522 C C . MET A 1 194 ? 34.186 -3.400 -22.433 1.00 64.56 194 MET A C 1
ATOM 1524 O O . MET A 1 194 ? 34.681 -2.337 -22.050 1.00 64.56 194 MET A O 1
ATOM 1528 N N . LEU A 1 195 ? 34.506 -4.557 -21.854 1.00 69.81 195 LEU A N 1
ATOM 1529 C CA . LEU A 1 195 ? 35.484 -4.640 -20.766 1.00 69.81 195 LEU A CA 1
ATOM 1530 C C . LEU A 1 195 ? 36.907 -4.291 -21.227 1.00 69.81 195 LEU A C 1
ATOM 1532 O O . LEU A 1 195 ? 37.668 -3.699 -20.460 1.00 69.81 195 LEU A O 1
ATOM 1536 N N . VAL A 1 196 ? 37.258 -4.609 -22.475 1.00 68.19 196 VAL A N 1
ATOM 1537 C CA . VAL A 1 196 ? 38.559 -4.264 -23.077 1.00 68.19 196 VAL A CA 1
ATOM 1538 C C . VAL A 1 196 ? 38.631 -2.779 -23.449 1.00 68.19 196 VAL A C 1
ATOM 1540 O O . VAL A 1 196 ? 39.698 -2.169 -23.343 1.00 68.19 196 VAL A O 1
ATOM 1543 N N . ALA A 1 197 ? 37.502 -2.165 -23.816 1.00 60.75 197 ALA A N 1
ATOM 1544 C CA . ALA A 1 197 ? 37.398 -0.744 -24.155 1.00 60.75 197 ALA A CA 1
ATOM 1545 C C . ALA A 1 197 ? 37.957 0.190 -23.066 1.00 60.75 197 ALA A C 1
ATOM 1547 O O . ALA A 1 197 ? 38.565 1.217 -23.371 1.00 60.75 197 ALA A O 1
ATOM 1548 N N . VAL A 1 198 ? 37.795 -0.185 -21.792 1.00 57.38 198 VAL A N 1
ATOM 1549 C CA . VAL A 1 198 ? 38.243 0.597 -20.625 1.00 57.38 198 VAL A CA 1
ATOM 1550 C C . VAL A 1 198 ? 39.770 0.795 -20.600 1.00 57.38 198 VAL A C 1
ATOM 1552 O O . VAL A 1 198 ? 40.244 1.795 -20.058 1.00 57.38 198 VAL A O 1
ATOM 1555 N N . GLU A 1 199 ? 40.556 -0.088 -21.228 1.00 50.12 199 GLU A N 1
ATOM 1556 C CA . GLU A 1 199 ? 42.019 0.062 -21.339 1.00 50.12 199 GLU A CA 1
ATOM 1557 C C . GLU A 1 199 ? 42.475 1.042 -22.428 1.00 50.12 199 GLU A C 1
ATOM 1559 O O . GLU A 1 199 ? 43.649 1.423 -22.469 1.00 50.12 199 GLU A O 1
ATOM 1564 N N . LEU A 1 200 ? 41.577 1.477 -23.313 1.00 51.84 200 LEU A N 1
ATOM 1565 C CA . LEU A 1 200 ? 41.891 2.356 -24.436 1.00 51.84 200 LEU A CA 1
ATOM 1566 C C . LEU A 1 200 ? 41.160 3.699 -24.269 1.00 51.84 200 LEU A C 1
ATOM 1568 O O . LEU A 1 200 ? 40.185 3.953 -24.968 1.00 51.84 200 LEU A O 1
ATOM 1572 N N . PRO A 1 201 ? 41.649 4.633 -23.427 1.00 44.97 201 PRO A N 1
ATOM 1573 C CA . PRO A 1 201 ? 41.020 5.948 -23.220 1.00 44.97 201 PRO A CA 1
ATOM 1574 C C . PRO A 1 201 ? 41.030 6.864 -24.463 1.00 44.97 201 PRO A C 1
ATOM 1576 O O . PRO A 1 201 ? 40.535 7.989 -24.418 1.00 44.97 201 PRO A O 1
ATOM 1579 N N . HIS A 1 202 ? 41.616 6.410 -25.573 1.00 49.34 202 HIS A N 1
ATOM 1580 C CA . HIS A 1 202 ? 41.577 7.062 -26.887 1.00 49.34 202 HIS A CA 1
ATOM 1581 C C . HIS A 1 202 ? 40.864 6.208 -27.952 1.00 49.34 202 HIS A C 1
ATOM 1583 O O . HIS A 1 202 ? 40.876 6.560 -29.131 1.00 49.34 202 HIS A O 1
ATOM 1589 N N . GLY A 1 203 ? 40.286 5.071 -27.557 1.00 52.22 203 GLY A N 1
ATOM 1590 C CA . GLY A 1 203 ? 39.470 4.218 -28.406 1.00 52.22 203 GLY A CA 1
ATOM 1591 C C . GLY A 1 203 ? 38.026 4.695 -28.368 1.00 52.22 203 GLY A C 1
ATOM 1592 O O . GLY A 1 203 ? 37.293 4.389 -27.437 1.00 52.22 203 GLY A O 1
ATOM 1593 N N . ASN A 1 204 ? 37.613 5.444 -29.383 1.00 57.06 204 ASN A N 1
ATOM 1594 C CA . ASN A 1 204 ? 36.202 5.746 -29.584 1.00 57.06 204 ASN A CA 1
ATOM 1595 C C . ASN A 1 204 ? 35.519 4.488 -30.132 1.00 57.06 204 ASN A C 1
ATOM 1597 O O . ASN A 1 204 ? 35.604 4.200 -31.327 1.00 57.06 204 ASN A O 1
ATOM 1601 N N . MET A 1 205 ? 34.909 3.717 -29.236 1.00 63.91 205 MET A N 1
ATOM 1602 C CA . MET A 1 205 ? 34.152 2.517 -29.575 1.00 63.91 205 MET A CA 1
ATOM 1603 C C . MET A 1 205 ? 32.671 2.857 -29.708 1.00 63.91 205 MET A C 1
ATOM 1605 O O . MET A 1 205 ? 32.111 3.567 -28.874 1.00 63.91 205 MET A O 1
ATOM 1609 N N . HIS A 1 206 ? 32.063 2.352 -30.775 1.00 70.25 206 HIS A N 1
ATOM 1610 C CA . HIS A 1 206 ? 30.634 2.445 -31.021 1.00 70.25 206 HIS A CA 1
ATOM 1611 C C . HIS A 1 206 ? 30.065 1.031 -31.113 1.00 70.25 206 HIS A C 1
ATOM 1613 O O . HIS A 1 206 ? 30.590 0.194 -31.846 1.00 70.25 206 HIS A O 1
ATOM 1619 N N . TYR A 1 207 ? 28.990 0.793 -30.380 1.00 74.56 207 TYR A N 1
ATOM 1620 C CA . TYR A 1 207 ? 28.262 -0.458 -30.310 1.00 74.56 207 TYR A CA 1
ATOM 1621 C C . TYR A 1 207 ? 26.972 -0.323 -31.102 1.00 74.56 207 TYR A C 1
ATOM 1623 O O . TYR A 1 207 ? 26.174 0.591 -30.885 1.00 74.56 207 TYR A O 1
ATOM 1631 N N . LEU A 1 208 ? 26.773 -1.264 -32.015 1.00 79.44 208 LEU A N 1
ATOM 1632 C CA . LEU A 1 208 ? 25.549 -1.412 -32.781 1.00 79.44 208 LEU A CA 1
ATOM 1633 C C . LEU A 1 208 ? 24.987 -2.800 -32.483 1.00 79.44 208 LEU A C 1
ATOM 1635 O O . LEU A 1 208 ? 25.437 -3.792 -33.052 1.00 79.44 208 LEU A O 1
ATOM 1639 N N . ASP A 1 209 ? 24.040 -2.845 -31.556 1.00 79.50 209 ASP A N 1
ATOM 1640 C CA . ASP A 1 209 ? 23.323 -4.044 -31.145 1.00 79.50 209 ASP A CA 1
ATOM 1641 C C . ASP A 1 209 ? 22.047 -4.220 -31.979 1.00 79.50 209 ASP A C 1
ATOM 1643 O O . ASP A 1 209 ? 21.434 -3.253 -32.444 1.00 79.50 209 ASP A O 1
ATOM 1647 N N . PHE A 1 210 ? 21.627 -5.463 -32.167 1.00 78.50 210 PHE A N 1
ATOM 1648 C CA . PHE A 1 210 ? 20.436 -5.820 -32.926 1.00 78.50 210 PHE A CA 1
ATOM 1649 C C . PHE A 1 210 ? 19.553 -6.721 -32.058 1.00 78.50 210 PHE A C 1
ATOM 1651 O O . PHE A 1 210 ? 19.965 -7.804 -31.653 1.00 78.50 210 PHE A O 1
ATOM 1658 N N . ASP A 1 211 ? 18.304 -6.304 -31.809 1.00 74.88 211 ASP A N 1
ATOM 1659 C CA . ASP A 1 211 ? 17.338 -7.059 -30.988 1.00 74.88 211 ASP A CA 1
ATOM 1660 C C . ASP A 1 211 ? 17.027 -8.445 -31.557 1.00 74.88 211 ASP A C 1
ATOM 1662 O O . ASP A 1 211 ? 16.557 -9.345 -30.856 1.00 74.88 211 ASP A O 1
ATOM 1666 N N . ARG A 1 212 ? 17.241 -8.576 -32.864 1.00 69.25 212 ARG A N 1
ATOM 1667 C CA . ARG A 1 212 ? 17.111 -9.796 -33.629 1.00 69.25 212 ARG A CA 1
ATOM 1668 C C . ARG A 1 212 ? 18.511 -10.177 -34.088 1.00 69.25 212 ARG A C 1
ATOM 1670 O O . ARG A 1 212 ? 19.094 -9.442 -34.884 1.00 69.25 212 ARG A O 1
ATOM 1677 N N . PRO A 1 213 ? 19.009 -11.352 -33.681 1.00 56.22 213 PRO A N 1
ATOM 1678 C CA . PRO A 1 213 ? 20.297 -11.858 -34.147 1.00 56.22 213 PRO A CA 1
ATOM 1679 C C . PRO A 1 213 ? 20.310 -12.119 -35.662 1.00 56.22 213 PRO A C 1
ATOM 1681 O O . PRO A 1 213 ? 21.363 -12.357 -36.248 1.00 56.22 213 PRO A O 1
ATOM 1684 N N . GLU A 1 214 ? 19.149 -12.052 -36.325 1.00 58.88 214 GLU A N 1
ATOM 1685 C CA . GLU A 1 214 ? 19.005 -12.388 -37.728 1.00 58.88 214 GLU A CA 1
ATOM 1686 C C . GLU A 1 214 ? 18.421 -11.237 -38.545 1.00 58.88 214 GLU A C 1
ATOM 1688 O O . GLU A 1 214 ? 17.224 -10.935 -38.537 1.00 58.88 214 GLU A O 1
ATOM 1693 N N . ALA A 1 215 ? 19.350 -10.717 -39.344 1.00 61.72 215 ALA A N 1
ATOM 1694 C CA . ALA A 1 215 ? 19.170 -9.998 -40.580 1.00 61.72 215 ALA A CA 1
ATOM 1695 C C . ALA A 1 215 ? 18.850 -8.497 -40.397 1.00 61.72 215 ALA A C 1
ATOM 1697 O O . ALA A 1 215 ? 17.807 -8.049 -39.936 1.00 61.72 215 ALA A O 1
ATOM 1698 N N . TRP A 1 216 ? 19.851 -7.706 -40.758 1.00 60.34 216 TRP A N 1
ATOM 1699 C CA . TRP A 1 216 ? 19.953 -6.280 -40.518 1.00 60.34 216 TRP A CA 1
ATOM 1700 C C . TRP A 1 216 ? 20.201 -5.594 -41.850 1.00 60.34 216 TRP A C 1
ATOM 1702 O O . TRP A 1 216 ? 20.886 -6.120 -42.731 1.00 60.34 216 TRP A O 1
ATOM 1712 N N . ASN A 1 217 ? 19.610 -4.420 -42.034 1.00 65.38 217 ASN A N 1
ATOM 1713 C CA . ASN A 1 217 ? 19.853 -3.657 -43.243 1.00 65.38 217 ASN A CA 1
ATOM 1714 C C . ASN A 1 217 ? 21.291 -3.125 -43.219 1.00 65.38 217 ASN A C 1
ATOM 1716 O O . ASN A 1 217 ? 21.657 -2.353 -42.332 1.00 65.38 217 ASN A O 1
ATOM 1720 N N . ALA A 1 218 ? 22.087 -3.519 -44.217 1.00 68.25 218 ALA A N 1
ATOM 1721 C CA . ALA A 1 218 ? 23.454 -3.044 -44.397 1.00 68.25 218 ALA A CA 1
ATOM 1722 C C . ALA A 1 218 ? 23.528 -1.511 -44.455 1.00 68.25 218 ALA A C 1
ATOM 1724 O O . ALA A 1 218 ? 24.533 -0.945 -44.039 1.00 68.25 218 ALA A O 1
ATOM 1725 N N . ASP A 1 219 ? 22.460 -0.832 -44.886 1.00 69.06 219 ASP A N 1
ATOM 1726 C CA . ASP A 1 219 ? 22.373 0.628 -44.863 1.00 69.06 219 ASP A CA 1
ATOM 1727 C C . ASP A 1 219 ? 22.531 1.189 -43.448 1.00 69.06 219 ASP A C 1
ATOM 1729 O O . ASP A 1 219 ? 23.153 2.234 -43.279 1.00 69.06 219 ASP A O 1
ATOM 1733 N N . VAL A 1 220 ? 22.002 0.506 -42.426 1.00 71.31 220 VAL A N 1
ATOM 1734 C CA . VAL A 1 220 ? 22.098 0.945 -41.026 1.00 71.31 220 VAL A CA 1
ATOM 1735 C C . VAL A 1 220 ? 23.537 0.845 -40.544 1.00 71.31 220 VAL A C 1
ATOM 1737 O O . VAL A 1 220 ? 24.050 1.809 -39.983 1.00 71.31 220 VAL A O 1
ATOM 1740 N N . LEU A 1 221 ? 24.218 -0.264 -40.842 1.00 73.31 221 LEU A N 1
ATOM 1741 C CA . LEU A 1 221 ? 25.630 -0.426 -40.505 1.00 73.31 221 LEU A CA 1
ATOM 1742 C C . LEU A 1 221 ? 26.511 0.553 -41.285 1.00 73.31 221 LEU A C 1
ATOM 1744 O O . LEU A 1 221 ? 27.333 1.237 -40.688 1.00 73.31 221 LEU A O 1
ATOM 1748 N N . VAL A 1 222 ? 26.328 0.672 -42.602 1.00 72.44 222 VAL A N 1
ATOM 1749 C CA . VAL A 1 222 ? 27.095 1.613 -43.433 1.00 72.44 222 VAL A CA 1
ATOM 1750 C C . VAL A 1 222 ? 26.885 3.040 -42.939 1.00 72.44 222 VAL A C 1
ATOM 1752 O O . VAL A 1 222 ? 27.854 3.778 -42.778 1.00 72.44 222 VAL A O 1
ATOM 1755 N N . ARG A 1 223 ? 25.643 3.428 -42.640 1.00 73.25 223 ARG A N 1
ATOM 1756 C CA . ARG A 1 223 ? 25.330 4.737 -42.063 1.00 73.25 223 ARG A CA 1
ATOM 1757 C C . ARG A 1 223 ? 26.002 4.917 -40.709 1.00 73.25 223 ARG A C 1
ATOM 1759 O O . ARG A 1 223 ? 26.642 5.940 -40.518 1.00 73.25 223 ARG A O 1
ATOM 1766 N N . HIS A 1 224 ? 25.904 3.948 -39.804 1.00 74.94 224 HIS A N 1
ATOM 1767 C CA . HIS A 1 224 ? 26.513 4.030 -38.478 1.00 74.94 224 HIS A CA 1
ATOM 1768 C C . HIS A 1 224 ? 28.044 4.153 -38.562 1.00 74.94 224 HIS A C 1
ATOM 1770 O O . HIS A 1 224 ? 28.619 5.057 -37.964 1.00 74.94 224 HIS A O 1
ATOM 1776 N N . VAL A 1 225 ? 28.696 3.347 -39.406 1.00 74.25 225 VAL A N 1
ATOM 1777 C CA . VAL A 1 225 ? 30.144 3.412 -39.665 1.00 74.25 225 VAL A CA 1
ATOM 1778 C C . VAL A 1 225 ? 30.551 4.752 -40.281 1.00 74.25 225 VAL A C 1
ATOM 1780 O O . VAL A 1 225 ? 31.575 5.314 -39.900 1.00 74.25 225 VAL A O 1
ATOM 1783 N N . LEU A 1 226 ? 29.765 5.294 -41.217 1.00 71.69 226 LEU A N 1
ATOM 1784 C CA . LEU A 1 226 ? 30.031 6.607 -41.813 1.00 71.69 226 LEU A CA 1
ATOM 1785 C C . LEU A 1 226 ? 29.840 7.747 -40.807 1.00 71.69 226 LEU A C 1
ATOM 1787 O O . LEU A 1 226 ? 30.643 8.677 -40.798 1.00 71.69 226 LEU A O 1
ATOM 1791 N N . LEU A 1 227 ? 28.805 7.679 -39.966 1.00 70.06 227 LEU A N 1
ATOM 1792 C CA . LEU A 1 227 ? 28.568 8.650 -38.898 1.00 70.06 227 LEU A CA 1
ATOM 1793 C C . LEU A 1 227 ? 29.713 8.611 -37.880 1.00 70.06 227 LEU A C 1
ATOM 1795 O O . LEU A 1 227 ? 30.274 9.662 -37.585 1.00 70.06 227 LEU A O 1
ATOM 1799 N N . MET A 1 228 ? 30.131 7.418 -37.452 1.00 69.88 228 MET A N 1
ATOM 1800 C CA . MET A 1 228 ? 31.307 7.211 -36.605 1.00 69.88 228 MET A CA 1
ATOM 1801 C C . MET A 1 228 ? 32.583 7.772 -37.253 1.00 69.88 228 MET A C 1
ATOM 1803 O O . MET A 1 228 ? 33.321 8.536 -36.643 1.00 69.88 228 MET A O 1
ATOM 1807 N N . ALA A 1 229 ? 32.863 7.450 -38.518 1.00 68.62 229 ALA A N 1
ATOM 1808 C CA . ALA A 1 229 ? 34.048 7.970 -39.203 1.00 68.62 229 ALA A CA 1
ATOM 1809 C C . ALA A 1 229 ? 34.028 9.508 -39.313 1.00 68.62 229 ALA A C 1
ATOM 1811 O O . ALA A 1 229 ? 35.075 10.156 -39.237 1.00 68.62 229 ALA A O 1
ATOM 1812 N N . PHE A 1 230 ? 32.842 10.097 -39.478 1.00 65.75 230 PHE A N 1
ATOM 1813 C CA . PHE A 1 230 ? 32.659 11.539 -39.586 1.00 65.75 230 PHE A CA 1
ATOM 1814 C C . PHE A 1 230 ? 32.817 12.265 -38.239 1.00 65.75 230 PHE A C 1
ATOM 1816 O O . PHE A 1 230 ? 33.469 13.314 -38.216 1.00 65.75 230 PHE A O 1
ATOM 1823 N N . THR A 1 231 ? 32.302 11.718 -37.127 1.00 62.44 231 THR A N 1
ATOM 1824 C CA . THR A 1 231 ? 32.527 12.266 -35.771 1.00 62.44 231 THR A CA 1
ATOM 1825 C C . THR A 1 231 ? 34.009 12.228 -35.407 1.00 62.44 231 THR A C 1
ATOM 1827 O O . THR A 1 231 ? 34.574 13.254 -35.022 1.00 62.44 231 THR A O 1
ATOM 1830 N N . LEU A 1 232 ? 34.674 11.095 -35.654 1.00 62.03 232 LEU A N 1
ATOM 1831 C CA . LEU A 1 232 ? 36.104 10.898 -35.384 1.00 62.03 232 LEU A CA 1
ATOM 1832 C C . LEU A 1 232 ? 37.006 11.882 -36.133 1.00 62.03 232 LEU A C 1
ATOM 1834 O O . LEU A 1 232 ? 38.008 12.350 -35.593 1.00 62.03 232 LEU A O 1
ATOM 1838 N N . ALA A 1 233 ? 36.660 12.203 -37.380 1.00 57.28 233 ALA A N 1
ATOM 1839 C CA . ALA A 1 233 ? 37.441 13.111 -38.215 1.00 57.28 233 ALA A CA 1
ATOM 1840 C C . ALA A 1 233 ? 37.197 14.602 -37.909 1.00 57.28 233 ALA A C 1
ATOM 1842 O O . ALA A 1 233 ? 38.011 15.439 -38.304 1.00 57.28 233 ALA A O 1
ATOM 1843 N N . SER A 1 234 ? 36.096 14.947 -37.230 1.00 53.81 234 SER A N 1
ATOM 1844 C CA . SER A 1 234 ? 35.553 16.316 -37.220 1.00 53.81 234 SER A CA 1
ATOM 1845 C C . SER A 1 234 ? 35.267 16.873 -35.821 1.00 53.81 234 SER A C 1
ATOM 1847 O O . SER A 1 234 ? 34.411 17.748 -35.689 1.00 53.81 234 SER A O 1
ATOM 1849 N N . SER A 1 235 ? 35.990 16.435 -34.785 1.00 52.84 235 SER A N 1
ATOM 1850 C CA . SER A 1 235 ? 35.752 16.825 -33.379 1.00 52.84 235 SER A CA 1
ATOM 1851 C C . SER A 1 235 ? 35.760 18.342 -33.104 1.00 52.84 235 SER A C 1
ATOM 1853 O O . SER A 1 235 ? 35.159 18.805 -32.137 1.00 52.84 235 SER A O 1
ATOM 1855 N N . THR A 1 236 ? 36.388 19.147 -33.966 1.00 51.75 236 THR A N 1
ATOM 1856 C CA . THR A 1 236 ? 36.382 20.622 -33.890 1.00 51.75 236 THR A CA 1
ATOM 1857 C C . THR A 1 236 ? 35.244 21.287 -34.668 1.00 51.75 236 THR A C 1
ATOM 1859 O O . THR A 1 236 ? 34.957 22.458 -34.441 1.00 51.75 236 THR A O 1
ATOM 1862 N N . THR A 1 237 ? 34.597 20.570 -35.592 1.00 52.75 237 THR A N 1
ATOM 1863 C CA . THR A 1 237 ? 33.559 21.110 -36.496 1.00 52.75 237 THR A CA 1
ATOM 1864 C C . THR A 1 237 ? 32.146 20.809 -35.986 1.00 52.75 237 THR A C 1
ATOM 1866 O O . THR A 1 237 ? 31.207 21.533 -36.303 1.00 52.75 237 THR A O 1
ATOM 1869 N N . THR A 1 238 ? 31.991 19.771 -35.159 1.00 54.47 238 THR A N 1
ATOM 1870 C CA . THR A 1 238 ? 30.711 19.336 -34.575 1.00 54.47 238 THR A CA 1
ATOM 1871 C C . THR A 1 238 ? 30.401 19.967 -33.214 1.00 54.47 238 THR A C 1
ATOM 1873 O O . THR A 1 238 ? 29.279 19.831 -32.744 1.00 54.47 238 THR A O 1
ATOM 1876 N N . GLN A 1 239 ? 31.336 20.711 -32.603 1.00 53.28 239 GLN A N 1
ATOM 1877 C CA . GLN A 1 239 ? 31.175 21.313 -31.264 1.00 53.28 239 GLN A CA 1
ATOM 1878 C C . GLN A 1 239 ? 29.968 22.259 -31.119 1.00 53.28 239 GLN A C 1
ATOM 1880 O O . GLN A 1 239 ? 29.462 22.428 -30.012 1.00 53.28 239 GLN A O 1
ATOM 1885 N N . GLU A 1 240 ? 29.503 22.874 -32.211 1.00 59.09 240 GLU A N 1
ATOM 1886 C CA . GLU A 1 240 ? 28.314 23.746 -32.225 1.00 59.09 240 GLU A CA 1
ATOM 1887 C C . GLU A 1 240 ? 27.066 23.064 -32.814 1.00 59.09 240 GLU A C 1
ATOM 1889 O O . GLU A 1 240 ? 25.997 23.673 -32.896 1.00 59.09 240 GLU A O 1
ATOM 1894 N N . MET A 1 241 ? 27.173 21.803 -33.238 1.00 63.50 241 MET A N 1
ATOM 1895 C CA . MET A 1 241 ? 26.040 21.037 -33.750 1.00 63.50 241 MET A CA 1
ATOM 1896 C C . MET A 1 241 ? 25.322 20.352 -32.584 1.00 63.50 241 MET A C 1
ATOM 1898 O O . MET A 1 241 ? 25.953 19.825 -31.677 1.00 63.50 241 MET A O 1
ATOM 1902 N N . LEU A 1 242 ? 23.987 20.286 -32.629 1.00 63.84 242 LEU A N 1
ATOM 1903 C CA . LEU A 1 242 ? 23.174 19.516 -31.668 1.00 63.84 242 LEU A CA 1
ATOM 1904 C C . LEU A 1 242 ? 23.312 17.991 -31.847 1.00 63.84 242 LEU A C 1
ATOM 1906 O O . LEU A 1 242 ? 22.454 17.233 -31.407 1.00 63.84 242 LEU A O 1
ATOM 1910 N N . TRP A 1 243 ? 24.341 17.551 -32.564 1.00 65.12 243 TRP A N 1
ATOM 1911 C CA . TRP A 1 243 ? 24.539 16.167 -32.935 1.00 65.12 243 TRP A CA 1
ATOM 1912 C C . TRP A 1 243 ? 25.371 15.477 -31.858 1.00 65.12 243 TRP A C 1
ATOM 1914 O O . TRP A 1 243 ? 26.476 15.919 -31.547 1.00 65.12 243 TRP A O 1
ATOM 1924 N N . SER A 1 244 ? 24.810 14.434 -31.259 1.00 64.00 244 SER A N 1
ATOM 1925 C CA . SER A 1 244 ? 25.441 13.647 -30.207 1.00 64.00 244 SER A CA 1
ATOM 1926 C C . SER A 1 244 ? 26.198 12.458 -30.791 1.00 64.00 244 SER A C 1
ATOM 1928 O O . SER A 1 244 ? 25.760 11.820 -31.750 1.00 64.00 244 SER A O 1
ATOM 1930 N N . GLU A 1 245 ? 27.354 12.156 -30.202 1.00 68.62 245 GLU A N 1
ATOM 1931 C CA . GLU A 1 245 ? 28.032 10.885 -30.433 1.00 68.62 245 GLU A CA 1
ATOM 1932 C C . GLU A 1 245 ? 27.221 9.809 -29.709 1.00 68.62 245 GLU A C 1
ATOM 1934 O O . GLU A 1 245 ? 27.113 9.853 -28.486 1.00 68.62 245 GLU A O 1
ATOM 1939 N N . GLU A 1 246 ? 26.603 8.897 -30.462 1.00 75.69 246 GLU A N 1
ATOM 1940 C CA . GLU A 1 246 ? 25.855 7.771 -29.898 1.00 75.69 246 GLU A CA 1
ATOM 1941 C C . GLU A 1 246 ? 26.771 6.545 -29.842 1.00 75.69 246 GLU A C 1
ATOM 1943 O O . GLU A 1 246 ? 26.991 5.906 -30.880 1.00 75.69 246 GLU A O 1
ATOM 1948 N N . PRO A 1 247 ? 27.366 6.246 -28.670 1.00 72.38 247 PRO A N 1
ATOM 1949 C CA . PRO A 1 247 ? 28.289 5.131 -28.520 1.00 72.38 247 PRO A CA 1
ATOM 1950 C C . PRO A 1 247 ? 27.556 3.794 -28.478 1.00 72.38 247 PRO A C 1
ATOM 1952 O O . PRO A 1 247 ? 28.182 2.776 -28.703 1.00 72.38 247 PRO A O 1
ATOM 1955 N N . GLU A 1 248 ? 26.253 3.777 -28.201 1.00 81.00 248 GLU A N 1
ATOM 1956 C CA . GLU A 1 248 ? 25.439 2.567 -28.131 1.00 81.00 248 GLU A CA 1
ATOM 1957 C C . GLU A 1 248 ? 24.149 2.782 -28.917 1.00 81.00 248 GLU A C 1
ATOM 1959 O O . GLU A 1 248 ? 23.408 3.740 -28.684 1.00 81.00 248 GLU A O 1
ATOM 1964 N N . VAL A 1 249 ? 23.877 1.890 -29.861 1.00 82.06 249 VAL A N 1
ATOM 1965 C CA . VAL A 1 249 ? 22.698 1.926 -30.723 1.00 82.06 249 VAL A CA 1
ATOM 1966 C C . VAL A 1 249 ? 22.097 0.529 -30.764 1.00 82.06 249 VAL A C 1
ATOM 1968 O O . VAL A 1 249 ? 22.793 -0.424 -31.078 1.00 82.06 249 VAL A O 1
ATOM 1971 N N . LEU A 1 250 ? 20.803 0.411 -30.480 1.00 83.69 250 LEU A N 1
ATOM 1972 C CA . LEU A 1 250 ? 20.028 -0.820 -30.588 1.00 83.69 250 LEU A CA 1
ATOM 1973 C C . LEU A 1 250 ? 19.064 -0.713 -31.763 1.00 83.69 250 LEU A C 1
ATOM 1975 O O . LEU A 1 250 ? 18.146 0.105 -31.761 1.00 83.69 250 LEU A O 1
ATOM 1979 N N . VAL A 1 251 ? 19.206 -1.585 -32.745 1.00 79.56 251 VAL A N 1
ATOM 1980 C CA . VAL A 1 251 ? 18.216 -1.744 -33.807 1.00 79.56 251 VAL A CA 1
ATOM 1981 C C . VAL A 1 251 ? 17.172 -2.746 -33.331 1.00 79.56 251 VAL A C 1
ATOM 1983 O O . VAL A 1 251 ? 17.480 -3.922 -33.153 1.00 79.56 251 VAL A O 1
ATOM 1986 N N . LYS A 1 252 ? 15.941 -2.276 -33.107 1.00 78.69 252 LYS A N 1
ATOM 1987 C CA . LYS A 1 252 ? 14.805 -3.083 -32.662 1.00 78.69 252 LYS A CA 1
ATOM 1988 C C . LYS A 1 252 ? 13.740 -3.189 -33.751 1.00 78.69 252 LYS A C 1
ATOM 1990 O O . LYS A 1 252 ? 12.896 -2.304 -33.899 1.00 78.69 252 LYS A O 1
ATOM 1995 N N . GLY A 1 253 ? 13.748 -4.276 -34.521 1.00 73.88 253 GLY A N 1
ATOM 1996 C CA . GLY A 1 253 ? 12.919 -4.380 -35.729 1.00 73.88 253 GLY A CA 1
ATOM 1997 C C . GLY A 1 253 ? 13.262 -3.286 -36.752 1.00 73.88 253 GLY A C 1
ATOM 1998 O O . GLY A 1 253 ? 14.361 -3.292 -37.294 1.00 73.88 253 GLY A O 1
ATOM 1999 N N . ASP A 1 254 ? 12.333 -2.356 -37.002 1.00 71.12 254 ASP A N 1
ATOM 2000 C CA . ASP A 1 254 ? 12.535 -1.228 -37.934 1.00 71.12 254 ASP A CA 1
ATOM 2001 C C . ASP A 1 254 ? 12.922 0.081 -37.213 1.00 71.12 254 ASP A C 1
ATOM 2003 O O . ASP A 1 254 ? 13.102 1.121 -37.855 1.00 71.12 254 ASP A O 1
ATOM 2007 N N . GLU A 1 255 ? 13.015 0.055 -35.880 1.00 74.81 255 GLU A N 1
ATOM 2008 C CA . GLU A 1 255 ? 13.344 1.216 -35.053 1.00 74.81 255 GLU A CA 1
ATOM 2009 C C . GLU A 1 255 ? 14.819 1.194 -34.658 1.00 74.81 255 GLU A C 1
ATOM 2011 O O . GLU A 1 255 ? 15.365 0.158 -34.290 1.00 74.81 255 GLU A O 1
ATOM 2016 N N . ILE A 1 256 ? 15.468 2.355 -34.714 1.00 79.12 256 ILE A N 1
ATOM 2017 C CA . ILE A 1 256 ? 16.839 2.532 -34.238 1.00 79.12 256 ILE A CA 1
ATOM 2018 C C . ILE A 1 256 ? 16.758 3.321 -32.942 1.00 79.12 256 ILE A C 1
ATOM 2020 O O . ILE A 1 256 ? 16.362 4.488 -32.933 1.00 79.12 256 ILE A O 1
ATOM 2024 N N . LEU A 1 257 ? 17.088 2.641 -31.856 1.00 84.75 257 LEU A N 1
ATOM 2025 C CA . LEU A 1 257 ? 16.968 3.115 -30.494 1.00 84.75 257 LEU A CA 1
ATOM 2026 C C . LEU A 1 257 ? 18.349 3.375 -29.908 1.00 84.75 257 LEU A C 1
ATOM 2028 O O . LEU A 1 257 ? 19.332 2.734 -30.259 1.00 84.75 257 LEU A O 1
ATOM 2032 N N . VAL A 1 258 ? 18.410 4.302 -28.971 1.00 85.88 258 VAL A N 1
ATOM 2033 C CA . VAL A 1 258 ? 19.627 4.676 -28.256 1.00 85.88 258 VAL A CA 1
ATOM 2034 C C . VAL A 1 258 ? 19.306 4.690 -26.763 1.00 85.88 258 VAL A C 1
ATOM 2036 O O . VAL A 1 258 ? 18.203 5.114 -26.385 1.00 85.88 258 VAL A O 1
ATOM 2039 N N . PRO A 1 259 ? 20.216 4.226 -25.889 1.00 87.44 259 PRO A N 1
ATOM 2040 C CA . PRO A 1 259 ? 19.949 4.205 -24.467 1.00 87.44 259 PRO A CA 1
ATOM 2041 C C . PRO A 1 259 ? 20.001 5.631 -23.911 1.00 87.44 259 PRO A C 1
ATOM 2043 O O . PRO A 1 259 ? 20.959 6.385 -24.095 1.00 87.44 259 PRO A O 1
ATOM 2046 N N . ARG A 1 260 ? 18.946 6.018 -23.196 1.00 86.06 260 ARG A N 1
ATOM 2047 C CA . ARG A 1 260 ? 18.827 7.297 -22.495 1.00 86.06 260 ARG A CA 1
ATOM 2048 C C . ARG A 1 260 ? 18.570 7.043 -21.020 1.00 86.06 260 ARG A C 1
ATOM 2050 O O . ARG A 1 260 ? 17.632 6.341 -20.645 1.00 86.06 260 ARG A O 1
ATOM 2057 N N . ILE A 1 261 ? 19.386 7.652 -20.169 1.00 88.56 261 ILE A N 1
ATOM 2058 C CA . ILE A 1 261 ? 19.183 7.621 -18.722 1.00 88.56 261 ILE A CA 1
ATOM 2059 C C . ILE A 1 261 ? 18.203 8.735 -18.364 1.00 88.56 261 ILE A C 1
ATOM 2061 O O . ILE A 1 261 ? 18.515 9.918 -18.500 1.00 88.56 261 ILE A O 1
ATOM 2065 N N . VAL A 1 262 ? 17.017 8.358 -17.894 1.00 90.62 262 VAL A N 1
ATOM 2066 C CA . VAL A 1 262 ? 15.963 9.299 -17.500 1.00 90.62 262 VAL A CA 1
ATOM 2067 C C . VAL A 1 262 ? 15.590 9.119 -16.029 1.00 90.62 262 VAL A C 1
ATOM 2069 O O . VAL A 1 262 ? 15.720 8.016 -15.489 1.00 90.62 262 VAL A O 1
ATOM 2072 N N . PRO A 1 263 ? 15.103 10.169 -15.346 1.00 91.94 263 PRO A N 1
ATOM 2073 C CA . PRO A 1 263 ? 14.579 10.030 -13.993 1.00 91.94 263 PRO A CA 1
ATOM 2074 C C . PRO A 1 263 ? 13.454 8.990 -13.924 1.00 91.94 263 PRO A C 1
ATOM 2076 O O . PRO A 1 263 ? 12.482 9.049 -14.682 1.00 91.94 263 PRO A O 1
ATOM 2079 N N . ASP A 1 264 ? 13.543 8.057 -12.974 1.00 92.62 264 ASP A N 1
ATOM 2080 C CA . ASP A 1 264 ? 12.434 7.148 -12.694 1.00 92.62 264 ASP A CA 1
ATOM 2081 C C . ASP A 1 264 ? 11.405 7.866 -11.819 1.00 92.62 264 ASP A C 1
ATOM 2083 O O . ASP A 1 264 ? 11.493 7.899 -10.589 1.00 92.62 264 ASP A O 1
ATOM 2087 N N . HIS A 1 265 ? 10.432 8.495 -12.472 1.00 88.50 265 HIS A N 1
ATOM 2088 C CA . HIS A 1 265 ? 9.401 9.264 -11.789 1.00 88.50 265 HIS A CA 1
ATOM 2089 C C . HIS A 1 265 ? 8.588 8.425 -10.796 1.00 88.50 265 HIS A C 1
ATOM 2091 O O . HIS A 1 265 ? 8.300 8.922 -9.713 1.00 88.50 265 HIS A O 1
ATOM 2097 N N . VAL A 1 266 ? 8.277 7.160 -11.096 1.00 84.25 266 VAL A N 1
ATOM 2098 C CA . VAL A 1 266 ? 7.422 6.325 -10.233 1.00 84.25 266 VAL A CA 1
ATOM 2099 C C . VAL A 1 266 ? 8.151 5.961 -8.941 1.00 84.25 266 VAL A C 1
ATOM 2101 O O . VAL A 1 266 ? 7.611 6.140 -7.842 1.00 84.25 266 VAL A O 1
ATOM 2104 N N . ALA A 1 267 ? 9.400 5.505 -9.051 1.00 84.31 267 ALA A N 1
ATOM 2105 C CA . ALA A 1 267 ? 10.216 5.168 -7.887 1.00 84.31 267 ALA A CA 1
ATOM 2106 C C . ALA A 1 267 ? 10.520 6.410 -7.031 1.00 84.31 267 ALA A C 1
ATOM 2108 O O . ALA A 1 267 ? 10.401 6.377 -5.800 1.00 84.31 267 ALA A O 1
ATOM 2109 N N . ASN A 1 268 ? 10.847 7.537 -7.672 1.00 89.75 268 ASN A N 1
ATOM 2110 C CA . ASN A 1 268 ? 11.105 8.796 -6.973 1.00 89.75 268 ASN A CA 1
ATOM 2111 C C . ASN A 1 268 ? 9.848 9.355 -6.298 1.00 89.75 268 ASN A C 1
ATOM 2113 O O . ASN A 1 268 ? 9.917 9.807 -5.156 1.00 89.75 268 ASN A O 1
ATOM 2117 N N . GLU A 1 269 ? 8.684 9.306 -6.938 1.00 86.94 269 GLU A N 1
ATOM 2118 C CA . GLU A 1 269 ? 7.431 9.722 -6.306 1.00 86.94 269 GLU A CA 1
ATOM 2119 C C . GLU A 1 269 ? 7.079 8.826 -5.126 1.00 86.94 269 GLU A C 1
ATOM 2121 O O . GLU A 1 269 ? 6.720 9.345 -4.077 1.00 86.94 269 GLU A O 1
ATOM 2126 N N . THR A 1 270 ? 7.256 7.509 -5.232 1.00 82.31 270 THR A N 1
ATOM 2127 C CA . THR A 1 270 ? 7.033 6.584 -4.106 1.00 82.31 270 THR A CA 1
ATOM 2128 C C . THR A 1 270 ? 7.943 6.923 -2.921 1.00 82.31 270 THR A C 1
ATOM 2130 O O . THR A 1 270 ? 7.503 6.964 -1.768 1.00 82.31 270 THR A O 1
ATOM 2133 N N . LEU A 1 271 ? 9.212 7.248 -3.190 1.00 84.12 271 LEU A N 1
ATOM 2134 C CA . LEU A 1 271 ? 10.153 7.715 -2.173 1.00 84.12 271 LEU A CA 1
ATOM 2135 C C . LEU A 1 271 ? 9.708 9.045 -1.544 1.00 84.12 271 LEU A C 1
ATOM 2137 O O . LEU A 1 271 ? 9.735 9.194 -0.318 1.00 84.12 271 LEU A O 1
ATOM 2141 N N . ASN A 1 272 ? 9.302 10.015 -2.362 1.00 85.81 272 ASN A N 1
ATOM 2142 C CA . ASN A 1 272 ? 8.907 11.345 -1.898 1.00 85.81 272 ASN A CA 1
ATOM 2143 C C . ASN A 1 272 ? 7.517 11.344 -1.230 1.00 85.81 272 ASN A C 1
ATOM 2145 O O . ASN A 1 272 ? 7.288 12.135 -0.313 1.00 85.81 272 ASN A O 1
ATOM 2149 N N . ALA A 1 273 ? 6.639 10.393 -1.565 1.00 81.31 273 ALA A N 1
ATOM 2150 C CA . ALA A 1 273 ? 5.331 10.181 -0.942 1.00 81.31 273 ALA A CA 1
ATOM 2151 C C . ALA A 1 273 ? 5.436 9.805 0.547 1.00 81.31 273 ALA A C 1
ATOM 2153 O O . ALA A 1 273 ? 4.556 10.136 1.340 1.00 81.31 273 ALA A O 1
ATOM 2154 N N . LYS A 1 274 ? 6.553 9.192 0.967 1.00 77.31 274 LYS A N 1
ATOM 2155 C CA . LYS A 1 274 ? 6.856 8.950 2.392 1.00 77.31 274 LYS A CA 1
ATOM 2156 C C . LYS A 1 274 ? 7.103 10.245 3.175 1.00 77.31 274 LYS A C 1
ATOM 2158 O O . LYS A 1 274 ? 7.050 10.245 4.403 1.00 77.31 274 LYS A O 1
ATOM 2163 N N . ARG A 1 275 ? 7.430 11.341 2.482 1.00 75.88 275 ARG A N 1
ATOM 2164 C CA . ARG A 1 275 ? 7.791 12.637 3.076 1.00 75.88 275 ARG A CA 1
ATOM 2165 C C . ARG A 1 275 ? 6.692 13.683 2.910 1.00 75.88 275 ARG A C 1
ATOM 2167 O O . ARG A 1 275 ? 6.514 14.493 3.812 1.00 75.88 275 ARG A O 1
ATOM 2174 N N . ARG A 1 276 ? 5.961 13.671 1.795 1.00 80.12 276 ARG A N 1
ATOM 2175 C CA . ARG A 1 276 ? 4.863 14.606 1.513 1.00 80.12 276 ARG A CA 1
ATOM 2176 C C . ARG A 1 276 ? 3.695 13.910 0.839 1.00 80.12 276 ARG A C 1
ATOM 2178 O O . ARG A 1 276 ? 3.865 12.899 0.169 1.00 80.12 276 ARG A O 1
ATOM 2185 N N . LYS A 1 277 ? 2.507 14.501 0.943 1.00 81.25 277 LYS A N 1
ATOM 2186 C CA . LYS A 1 277 ? 1.342 14.028 0.197 1.00 81.25 277 LYS A CA 1
ATOM 2187 C C . LYS A 1 277 ? 1.540 14.302 -1.297 1.00 81.25 277 LYS A C 1
ATOM 2189 O O . LYS A 1 277 ? 1.702 15.450 -1.707 1.00 81.25 277 LYS A O 1
ATOM 2194 N N . ILE A 1 278 ? 1.502 13.244 -2.100 1.00 82.62 278 ILE A N 1
ATOM 2195 C CA . ILE A 1 278 ? 1.466 13.316 -3.562 1.00 82.62 278 ILE A CA 1
ATOM 2196 C C . ILE A 1 278 ? 0.068 12.895 -3.999 1.00 82.62 278 ILE A C 1
ATOM 2198 O O . ILE A 1 278 ? -0.418 11.838 -3.604 1.00 82.62 278 ILE A O 1
ATOM 2202 N N . SER A 1 279 ? -0.600 13.742 -4.776 1.00 82.31 279 SER A N 1
ATOM 2203 C CA . SER A 1 279 ? -1.927 13.466 -5.324 1.00 82.31 279 SER A CA 1
ATOM 2204 C C . SER A 1 279 ? -1.852 13.388 -6.838 1.00 82.31 279 SER A C 1
ATOM 2206 O O . SER A 1 279 ? -1.340 14.310 -7.472 1.00 82.31 279 SER A O 1
ATOM 2208 N N . LYS A 1 280 ? -2.414 12.322 -7.403 1.00 79.19 280 LYS A N 1
ATOM 2209 C CA . LYS A 1 280 ? -2.572 12.135 -8.843 1.00 79.19 280 LYS A CA 1
ATOM 2210 C C . LYS A 1 280 ? -4.040 11.939 -9.178 1.00 79.19 280 LYS A C 1
ATOM 2212 O O . LYS A 1 280 ? -4.784 11.354 -8.392 1.00 79.19 280 LYS A O 1
ATOM 2217 N N . LEU A 1 281 ? -4.446 12.438 -10.339 1.00 80.75 281 LEU A N 1
ATOM 2218 C CA . LEU A 1 281 ? -5.759 12.141 -10.886 1.00 80.75 281 LEU A CA 1
ATOM 2219 C C . LEU A 1 281 ? -5.690 10.775 -11.575 1.00 80.75 281 LEU A C 1
ATOM 2221 O O . LEU A 1 281 ? -4.894 10.599 -12.492 1.00 80.75 281 LEU A O 1
ATOM 2225 N N . VAL A 1 282 ? -6.515 9.832 -11.128 1.00 75.00 282 VAL A N 1
ATOM 2226 C CA . VAL A 1 282 ? -6.632 8.489 -11.709 1.00 75.00 282 VAL A CA 1
ATOM 2227 C C . VAL A 1 282 ? -8.073 8.323 -12.176 1.00 75.00 282 VAL A C 1
ATOM 2229 O O . VAL A 1 282 ? -8.995 8.511 -11.384 1.00 75.00 282 VAL A O 1
ATOM 2232 N N . THR A 1 283 ? -8.278 8.046 -13.463 1.00 69.00 283 THR A N 1
ATOM 2233 C CA . THR A 1 283 ? -9.620 8.005 -14.075 1.00 69.00 283 THR A CA 1
ATOM 2234 C C . THR A 1 283 ? -10.084 6.602 -14.445 1.00 69.00 283 THR A C 1
ATOM 2236 O O . THR A 1 283 ? -11.281 6.341 -14.376 1.00 69.00 283 THR A O 1
ATOM 2239 N N . THR A 1 284 ? -9.176 5.706 -14.837 1.00 66.62 284 THR A N 1
ATOM 2240 C CA . THR A 1 284 ? -9.528 4.382 -15.387 1.00 66.62 284 THR A CA 1
ATOM 2241 C C . THR A 1 284 ? -8.817 3.211 -14.719 1.00 66.62 284 THR A C 1
ATOM 2243 O O . THR A 1 284 ? -9.229 2.072 -14.909 1.00 66.62 284 THR A O 1
ATOM 2246 N N . GLU A 1 285 ? -7.746 3.461 -13.969 1.00 78.38 285 GLU A N 1
ATOM 2247 C CA . GLU A 1 285 ? -6.958 2.393 -13.352 1.00 78.38 285 GLU A CA 1
ATOM 2248 C C . GLU A 1 285 ? -7.641 1.873 -12.091 1.00 78.38 285 GLU A C 1
ATOM 2250 O O . GLU A 1 285 ? -8.246 2.630 -11.321 1.00 78.38 285 GLU A O 1
ATOM 2255 N N . ARG A 1 286 ? -7.511 0.567 -11.855 1.00 83.00 286 ARG A N 1
ATOM 2256 C CA . ARG A 1 286 ? -7.999 -0.042 -10.628 1.00 83.00 286 ARG A CA 1
ATOM 2257 C C . ARG A 1 286 ? -7.104 0.403 -9.482 1.00 83.00 286 ARG A C 1
ATOM 2259 O O . ARG A 1 286 ? -5.905 0.162 -9.488 1.00 83.00 286 ARG A O 1
ATOM 2266 N N . ILE A 1 287 ? -7.708 0.992 -8.464 1.00 86.00 287 ILE A N 1
ATOM 2267 C CA . ILE A 1 287 ? -7.031 1.374 -7.226 1.00 86.00 287 ILE A CA 1
ATOM 2268 C C . ILE A 1 287 ? -7.216 0.261 -6.194 1.00 86.00 287 ILE A C 1
ATOM 2270 O O . ILE A 1 287 ? -8.342 -0.200 -5.955 1.00 86.00 287 ILE A O 1
ATOM 2274 N N . THR A 1 288 ? -6.120 -0.158 -5.577 1.00 85.94 288 THR A N 1
ATOM 2275 C CA . THR A 1 288 ? -6.073 -1.101 -4.452 1.00 85.94 288 THR A CA 1
ATOM 2276 C C . THR A 1 288 ? -5.302 -0.477 -3.301 1.00 85.94 288 THR A C 1
ATOM 2278 O O . THR A 1 288 ? -4.275 0.168 -3.517 1.00 85.94 288 THR A O 1
ATOM 2281 N N . ILE A 1 289 ? -5.780 -0.686 -2.079 1.00 81.25 289 ILE A N 1
ATOM 2282 C CA . ILE A 1 289 ? -5.037 -0.337 -0.873 1.00 81.25 289 ILE A CA 1
ATOM 2283 C C . ILE A 1 289 ? -4.227 -1.562 -0.469 1.00 81.25 289 ILE A C 1
ATOM 2285 O O . ILE A 1 289 ? -4.800 -2.596 -0.121 1.00 81.25 289 ILE A O 1
ATOM 2289 N N . ASP A 1 290 ? -2.905 -1.440 -0.514 1.00 75.00 290 ASP A N 1
ATOM 2290 C CA . ASP A 1 290 ? -2.006 -2.473 -0.025 1.00 75.00 290 ASP A CA 1
ATOM 2291 C C . ASP A 1 290 ? -1.553 -2.150 1.399 1.00 75.00 290 ASP A C 1
ATOM 2293 O O . ASP A 1 290 ? -0.991 -1.089 1.688 1.00 75.00 290 ASP A O 1
ATOM 2297 N N . SER A 1 291 ? -1.839 -3.086 2.297 1.00 67.81 291 SER A N 1
ATOM 2298 C CA . SER A 1 291 ? -1.433 -3.069 3.701 1.00 67.81 291 SER A CA 1
ATOM 2299 C C . SER A 1 291 ? -0.605 -4.306 4.060 1.00 67.81 291 SER A C 1
ATOM 2301 O O . SER A 1 291 ? -0.524 -4.656 5.236 1.00 67.81 291 SER A O 1
ATOM 2303 N N . SER A 1 292 ? -0.068 -5.015 3.062 1.00 61.03 292 SER A N 1
ATOM 2304 C CA . SER A 1 292 ? 0.645 -6.280 3.254 1.00 61.03 292 SER A CA 1
ATOM 2305 C C . SER A 1 292 ? 2.088 -6.114 3.730 1.00 61.03 292 SER A C 1
ATOM 2307 O O . SER A 1 292 ? 2.620 -7.056 4.307 1.00 61.03 292 SER A O 1
ATOM 2309 N N . ASP A 1 293 ? 2.711 -4.944 3.538 1.00 58.94 293 ASP A N 1
ATOM 2310 C CA . ASP A 1 293 ? 4.082 -4.672 3.983 1.00 58.94 293 ASP A CA 1
ATOM 2311 C C . ASP A 1 293 ? 4.120 -4.312 5.485 1.00 58.94 293 ASP A C 1
ATOM 2313 O O . ASP A 1 293 ? 3.782 -3.182 5.851 1.00 58.94 293 ASP A O 1
ATOM 2317 N N . PRO A 1 294 ? 4.570 -5.220 6.377 1.00 54.22 294 PRO A N 1
ATOM 2318 C CA . PRO A 1 294 ? 4.652 -4.944 7.810 1.00 54.22 294 PRO A CA 1
ATOM 2319 C C . PRO A 1 294 ? 5.740 -3.916 8.157 1.00 54.22 294 PRO A C 1
ATOM 2321 O O . PRO A 1 294 ? 5.758 -3.407 9.279 1.00 54.22 294 PRO A O 1
ATOM 2324 N N . SER A 1 295 ? 6.657 -3.605 7.229 1.00 50.91 295 SER A N 1
ATOM 2325 C CA . SER A 1 295 ? 7.709 -2.602 7.428 1.00 50.91 295 SER A CA 1
ATOM 2326 C C . SER A 1 295 ? 7.222 -1.174 7.151 1.00 50.91 295 SER A C 1
ATOM 2328 O O . SER A 1 295 ? 7.746 -0.210 7.721 1.00 50.91 295 SER A O 1
ATOM 2330 N N . SER A 1 296 ? 6.179 -1.026 6.328 1.00 54.53 296 SER A N 1
ATOM 2331 C CA . SER A 1 296 ? 5.526 0.247 6.040 1.00 54.53 296 SER A CA 1
ATOM 2332 C C . SER A 1 296 ? 4.394 0.479 7.042 1.00 54.53 296 SER A C 1
ATOM 2334 O O . SER A 1 296 ? 3.329 -0.116 6.950 1.00 54.53 296 SER A O 1
ATOM 2336 N N . GLN A 1 297 ? 4.578 1.406 7.988 1.00 54.06 297 GLN A N 1
ATOM 2337 C CA . GLN A 1 297 ? 3.525 1.785 8.951 1.00 54.06 297 GLN A CA 1
ATOM 2338 C C . GLN A 1 297 ? 2.266 2.392 8.296 1.00 54.06 297 GLN A C 1
ATOM 2340 O O . GLN A 1 297 ? 1.276 2.645 8.984 1.00 54.06 297 GLN A O 1
ATOM 2345 N N . LEU A 1 298 ? 2.294 2.664 6.985 1.00 60.47 298 LEU A N 1
ATOM 2346 C CA . LEU A 1 298 ? 1.208 3.304 6.251 1.00 60.47 298 LEU A CA 1
ATOM 2347 C C . LEU A 1 298 ? 0.786 2.464 5.035 1.00 60.47 298 LEU A C 1
ATOM 2349 O O . LEU A 1 298 ? 1.662 2.014 4.288 1.00 60.47 298 LEU A O 1
ATOM 2353 N N . PRO A 1 299 ? -0.533 2.292 4.809 1.00 65.69 299 PRO A N 1
ATOM 2354 C CA . PRO A 1 299 ? -1.051 1.627 3.622 1.00 65.69 299 PRO A CA 1
ATOM 2355 C C . PRO A 1 299 ? -0.742 2.449 2.366 1.00 65.69 299 PRO A C 1
ATOM 2357 O O . PRO A 1 299 ? -0.837 3.682 2.382 1.00 65.69 299 PRO A O 1
ATOM 2360 N N . GLN A 1 300 ? -0.379 1.771 1.279 1.00 71.12 300 GLN A N 1
ATOM 2361 C CA . GLN A 1 300 ? -0.059 2.404 -0.001 1.00 71.12 300 GLN A CA 1
ATOM 2362 C C . GLN A 1 300 ? -1.221 2.261 -0.982 1.00 71.12 300 GLN A C 1
ATOM 2364 O O . GLN A 1 300 ? -1.903 1.237 -1.022 1.00 71.12 300 GLN A O 1
ATOM 2369 N N . LEU A 1 301 ? -1.448 3.305 -1.779 1.00 75.88 301 LEU A N 1
ATOM 2370 C CA . LEU A 1 301 ? -2.366 3.245 -2.910 1.00 75.88 301 LEU A CA 1
ATOM 2371 C C . LEU A 1 301 ? -1.594 2.730 -4.116 1.00 75.88 301 LEU A C 1
ATOM 2373 O O . LEU A 1 301 ? -0.693 3.409 -4.605 1.00 75.88 301 LEU A O 1
ATOM 2377 N N . LEU A 1 302 ? -1.966 1.547 -4.582 1.00 77.06 302 LEU A N 1
ATOM 2378 C CA . LEU A 1 302 ? -1.430 0.965 -5.799 1.00 77.06 302 LEU A CA 1
ATOM 2379 C C . LEU A 1 302 ? -2.458 1.125 -6.909 1.00 77.06 302 LEU A C 1
ATOM 2381 O O . LEU A 1 302 ? -3.652 0.877 -6.699 1.00 77.06 302 LEU A O 1
ATOM 2385 N N . THR A 1 303 ? -1.989 1.536 -8.080 1.00 77.31 303 THR A N 1
ATOM 2386 C CA . THR A 1 303 ? -2.759 1.385 -9.306 1.00 77.31 303 THR A CA 1
ATOM 2387 C C . THR A 1 303 ? -2.369 0.070 -9.965 1.00 77.31 303 THR A C 1
ATOM 2389 O O . THR A 1 303 ? -1.201 -0.315 -9.979 1.00 77.31 303 THR A O 1
ATOM 2392 N N . GLY A 1 304 ? -3.370 -0.670 -10.420 1.00 68.44 304 GLY A N 1
ATOM 2393 C CA . GLY A 1 304 ? -3.202 -1.965 -11.054 1.00 68.44 304 GLY A CA 1
ATOM 2394 C C . GLY A 1 304 ? -4.012 -2.066 -12.336 1.00 68.44 304 GLY A C 1
ATOM 2395 O O . GLY A 1 304 ? -4.967 -1.313 -12.563 1.00 68.44 304 GLY A O 1
ATOM 2396 N N . ASP A 1 305 ? -3.625 -3.038 -13.153 1.00 68.00 305 ASP A N 1
ATOM 2397 C CA . ASP A 1 305 ? -4.282 -3.332 -14.418 1.00 68.00 305 ASP A CA 1
ATOM 2398 C C . ASP A 1 305 ? -5.712 -3.854 -14.226 1.00 68.00 305 ASP A C 1
ATOM 2400 O O . ASP A 1 305 ? -6.146 -4.264 -13.139 1.00 68.00 305 ASP A O 1
ATOM 2404 N N . SER A 1 306 ? -6.456 -3.860 -15.332 1.00 68.44 306 SER A N 1
ATOM 2405 C CA . SER A 1 306 ? -7.786 -4.463 -15.392 1.00 68.44 306 SER A CA 1
ATOM 2406 C C . SER A 1 306 ? -7.721 -5.946 -15.014 1.00 68.44 306 SER A C 1
ATOM 2408 O O . SER A 1 306 ? -6.904 -6.704 -15.534 1.00 68.44 306 SER A O 1
ATOM 2410 N N . LEU A 1 307 ? -8.600 -6.371 -14.106 1.00 73.31 307 LEU A N 1
ATOM 2411 C CA . LEU A 1 307 ? -8.682 -7.768 -13.691 1.00 73.31 307 LEU A CA 1
ATOM 2412 C C . LEU A 1 307 ? -9.227 -8.647 -14.819 1.00 73.31 307 LEU A C 1
ATOM 2414 O O . LEU A 1 307 ? -10.264 -8.338 -15.406 1.00 73.31 307 LEU A O 1
ATOM 2418 N N . SER A 1 308 ? -8.589 -9.796 -15.053 1.00 79.62 308 SER A N 1
ATOM 2419 C CA . SER A 1 308 ? -9.228 -10.871 -15.811 1.00 79.62 308 SER A CA 1
ATOM 2420 C C . SER A 1 308 ? -10.372 -11.461 -14.979 1.00 79.62 308 SER A C 1
ATOM 2422 O O . SER A 1 308 ? -10.219 -11.730 -13.786 1.00 79.62 308 SER A O 1
ATOM 2424 N N . VAL A 1 309 ? -11.543 -11.629 -15.598 1.00 82.38 309 VAL A N 1
ATOM 2425 C CA . VAL A 1 309 ? -12.747 -12.148 -14.934 1.00 82.38 309 VAL A CA 1
ATOM 2426 C C . VAL A 1 309 ? -13.040 -13.554 -15.469 1.00 82.38 309 VAL A C 1
ATOM 2428 O O . VAL A 1 309 ? -13.461 -13.684 -16.619 1.00 82.38 309 VAL A O 1
ATOM 2431 N N . PRO A 1 310 ? -12.813 -14.621 -14.680 1.00 84.56 310 PRO A N 1
ATOM 2432 C CA . PRO A 1 310 ? -13.151 -15.986 -15.090 1.00 84.56 310 PRO A CA 1
ATOM 2433 C C . PRO A 1 310 ? -14.669 -16.214 -15.236 1.00 84.56 310 PRO A C 1
ATOM 2435 O O . PRO A 1 310 ? -15.463 -15.530 -14.597 1.00 84.56 310 PRO A O 1
ATOM 2438 N N . GLU A 1 311 ? -15.086 -17.252 -15.976 1.00 78.00 311 GLU A N 1
ATOM 2439 C CA . GLU A 1 311 ? -16.502 -17.532 -16.323 1.00 78.00 311 GLU A CA 1
ATOM 2440 C C . GLU A 1 311 ? -17.480 -17.690 -15.133 1.00 78.00 311 GLU A C 1
ATOM 2442 O O . GLU A 1 311 ? -18.687 -17.545 -15.311 1.00 78.00 311 GLU A O 1
ATOM 2447 N N . ARG A 1 312 ? -16.994 -17.990 -13.918 1.00 82.94 312 ARG A N 1
ATOM 2448 C CA . ARG A 1 312 ? -17.810 -18.138 -12.683 1.00 82.94 312 ARG A CA 1
ATOM 2449 C C . ARG A 1 312 ? -17.674 -16.976 -11.702 1.00 82.94 312 ARG A C 1
ATOM 2451 O O . ARG A 1 312 ? -18.135 -17.057 -10.560 1.00 82.94 312 ARG A O 1
ATOM 2458 N N . TYR A 1 313 ? -16.975 -15.939 -12.122 1.00 87.00 313 TYR A N 1
ATOM 2459 C CA . TYR A 1 313 ? -16.669 -14.780 -11.316 1.00 87.00 313 TYR A CA 1
ATOM 2460 C C . TYR A 1 313 ? -17.295 -13.551 -11.951 1.00 87.00 313 TYR A C 1
ATOM 2462 O O . TYR A 1 313 ? -17.706 -13.535 -13.110 1.00 87.00 313 TYR A O 1
ATOM 2470 N N . THR A 1 314 ? -17.422 -12.505 -11.157 1.00 87.81 314 THR A N 1
ATOM 2471 C CA . THR A 1 314 ? -18.043 -11.265 -11.593 1.00 87.81 314 THR A CA 1
ATOM 2472 C C . THR A 1 314 ? -17.277 -10.105 -10.988 1.00 87.81 314 THR A C 1
ATOM 2474 O O . THR A 1 314 ? -16.973 -10.114 -9.793 1.00 87.81 314 THR A O 1
ATOM 2477 N N . ALA A 1 315 ? -16.943 -9.130 -11.832 1.00 89.81 315 ALA A N 1
ATOM 2478 C CA . ALA A 1 315 ? -16.347 -7.878 -11.401 1.00 89.81 315 ALA A CA 1
ATOM 2479 C C . ALA A 1 315 ? -17.429 -6.931 -10.873 1.00 89.81 315 ALA A C 1
ATOM 2481 O O . ALA A 1 315 ? -18.488 -6.757 -11.485 1.00 89.81 315 ALA A O 1
ATOM 2482 N N . VAL A 1 316 ? -17.144 -6.323 -9.729 1.00 90.19 316 VAL A N 1
ATOM 2483 C CA . VAL A 1 316 ? -18.000 -5.358 -9.048 1.00 90.19 316 VAL A CA 1
ATOM 2484 C C . VAL A 1 316 ? -17.206 -4.075 -8.850 1.00 90.19 316 VAL A C 1
ATOM 2486 O O . VAL A 1 316 ? -16.175 -4.090 -8.177 1.00 90.19 316 VAL A O 1
ATOM 2489 N N . ASP A 1 317 ? -17.709 -2.975 -9.400 1.00 90.81 317 ASP A N 1
ATOM 2490 C CA . ASP A 1 317 ? -17.190 -1.631 -9.157 1.00 90.81 317 ASP A CA 1
ATOM 2491 C C . ASP A 1 317 ? -17.678 -1.149 -7.796 1.00 90.81 317 ASP A C 1
ATOM 2493 O O . ASP A 1 317 ? -18.869 -0.898 -7.583 1.00 90.81 317 ASP A O 1
ATOM 2497 N N . VAL A 1 318 ? -16.750 -1.067 -6.851 1.00 92.00 318 VAL A N 1
ATOM 2498 C CA . VAL A 1 318 ? -17.012 -0.767 -5.448 1.00 92.00 318 VAL A CA 1
ATOM 2499 C C . VAL A 1 318 ? -17.263 0.727 -5.277 1.00 92.00 318 VAL A C 1
ATOM 2501 O O . VAL A 1 318 ? -16.431 1.569 -5.604 1.00 92.00 318 VAL A O 1
ATOM 2504 N N . LYS A 1 319 ? -18.421 1.055 -4.704 1.00 90.62 319 LYS A N 1
ATOM 2505 C CA . LYS A 1 319 ? -18.834 2.416 -4.342 1.00 90.62 319 LYS A CA 1
ATOM 2506 C C . LYS A 1 319 ? -18.547 2.726 -2.874 1.00 90.62 319 LYS A C 1
ATOM 2508 O O . LYS A 1 319 ? -18.154 3.840 -2.546 1.00 90.62 319 LYS A O 1
ATOM 2513 N N . PHE A 1 320 ? -18.755 1.745 -1.997 1.00 90.50 320 PHE A N 1
ATOM 2514 C CA . PHE A 1 320 ? -18.430 1.833 -0.576 1.00 90.50 320 PHE A CA 1
ATOM 2515 C C . PHE A 1 320 ? -17.743 0.545 -0.124 1.00 90.50 320 PHE A C 1
ATOM 2517 O O . PHE A 1 320 ? -18.209 -0.546 -0.449 1.00 90.50 320 PHE A O 1
ATOM 2524 N N . SER A 1 321 ? -16.684 0.664 0.667 1.00 91.88 321 SER A N 1
ATOM 2525 C CA . SER A 1 321 ? -16.043 -0.453 1.357 1.00 91.88 321 SER A CA 1
ATOM 2526 C C . SER A 1 321 ? -15.985 -0.178 2.857 1.00 91.88 321 SER A C 1
ATOM 2528 O O . SER A 1 321 ? -15.897 0.967 3.305 1.00 91.88 321 SER A O 1
ATOM 2530 N N . LEU A 1 322 ? -16.094 -1.238 3.654 1.00 90.56 322 LEU A N 1
ATOM 2531 C CA . LEU A 1 322 ? -15.980 -1.173 5.103 1.00 90.56 322 LEU A CA 1
ATOM 2532 C C . LEU A 1 322 ? -15.192 -2.375 5.609 1.00 90.56 322 LEU A C 1
ATOM 2534 O O . LEU A 1 322 ? -15.588 -3.520 5.400 1.00 90.56 322 LEU A O 1
ATOM 2538 N N . ALA A 1 323 ? -14.098 -2.121 6.317 1.00 87.19 323 ALA A N 1
ATOM 2539 C CA . ALA A 1 323 ? -13.314 -3.177 6.937 1.00 87.19 323 ALA A CA 1
ATOM 2540 C C . ALA A 1 323 ? -14.104 -3.862 8.067 1.00 87.19 323 ALA A C 1
ATOM 2542 O O . ALA A 1 323 ? -14.523 -3.212 9.024 1.00 87.19 323 ALA A O 1
ATOM 2543 N N . LEU A 1 324 ? -14.291 -5.179 7.960 1.00 81.25 324 LEU A N 1
ATOM 2544 C CA . LEU A 1 324 ? -14.867 -6.027 9.010 1.00 81.25 324 LEU A CA 1
ATOM 2545 C C . LEU A 1 324 ? -13.779 -6.596 9.923 1.00 81.25 324 LEU A C 1
ATOM 2547 O O . LEU A 1 324 ? -13.958 -6.666 11.136 1.00 81.25 324 LEU A O 1
ATOM 2551 N N . GLN A 1 325 ? -12.656 -7.001 9.332 1.00 74.31 325 GLN A N 1
ATOM 2552 C CA . GLN A 1 325 ? -11.473 -7.493 10.029 1.00 74.31 325 GLN A CA 1
ATOM 2553 C C . GLN A 1 325 ? -10.234 -7.010 9.280 1.00 74.31 325 GLN A C 1
ATOM 2555 O O . GLN A 1 325 ? -10.143 -7.167 8.069 1.00 74.31 325 GLN A O 1
ATOM 2560 N N . THR A 1 326 ? -9.272 -6.438 10.001 1.00 60.69 326 THR A N 1
ATOM 2561 C CA . THR A 1 326 ? -7.996 -5.959 9.437 1.00 60.69 326 THR A CA 1
ATOM 2562 C C . THR A 1 326 ? -6.795 -6.687 10.038 1.00 60.69 326 THR A C 1
ATOM 2564 O O . THR A 1 326 ? -5.696 -6.143 10.070 1.00 60.69 326 THR A O 1
ATOM 2567 N N . GLY A 1 327 ? -7.004 -7.880 10.604 1.00 62.84 327 GLY A N 1
ATOM 2568 C CA . GLY A 1 327 ? -5.895 -8.706 11.078 1.00 62.84 327 GLY A CA 1
ATOM 2569 C C . GLY A 1 327 ? -5.032 -9.124 9.891 1.00 62.84 327 GLY A C 1
ATOM 2570 O O . GLY A 1 327 ? -5.585 -9.567 8.888 1.00 62.84 327 GLY A O 1
ATOM 2571 N N . VAL A 1 328 ? -3.709 -8.982 10.020 1.00 54.91 328 VAL A N 1
ATOM 2572 C CA . VAL A 1 328 ? -2.726 -9.153 8.930 1.00 54.91 328 VAL A CA 1
ATOM 2573 C C . VAL A 1 328 ? -2.898 -10.480 8.180 1.00 54.91 328 VAL A C 1
ATOM 2575 O O . VAL A 1 328 ? -2.738 -10.520 6.968 1.00 54.91 328 VAL A O 1
ATOM 2578 N N . GLU A 1 329 ? -3.292 -11.552 8.872 1.00 56.69 329 GLU A N 1
ATOM 2579 C CA . GLU A 1 329 ? -3.441 -12.877 8.257 1.00 56.69 329 GLU A CA 1
ATOM 2580 C C . GLU A 1 329 ? -4.738 -13.071 7.458 1.00 56.69 329 GLU A C 1
ATOM 2582 O O . GLU A 1 329 ? -4.760 -13.894 6.552 1.00 56.69 329 GLU A O 1
ATOM 2587 N N . ASN A 1 330 ? -5.825 -12.358 7.784 1.00 68.12 330 ASN A N 1
ATOM 2588 C CA . ASN A 1 330 ? -7.142 -12.559 7.163 1.00 68.12 330 ASN A CA 1
ATOM 2589 C C . ASN A 1 330 ? -7.949 -11.247 7.111 1.00 68.12 330 ASN A C 1
ATOM 2591 O O . ASN A 1 330 ? -8.923 -11.083 7.860 1.00 68.12 330 ASN A O 1
ATOM 2595 N N . PRO A 1 331 ? -7.545 -10.285 6.266 1.00 77.38 331 PRO A N 1
ATOM 2596 C CA . PRO A 1 331 ? -8.331 -9.084 6.035 1.00 77.38 331 PRO A CA 1
ATOM 2597 C C . PRO A 1 331 ? -9.671 -9.424 5.369 1.00 77.38 331 PRO A C 1
ATOM 2599 O O . PRO A 1 331 ? -9.765 -10.305 4.517 1.00 77.38 331 PRO A O 1
ATOM 2602 N N . CYS A 1 332 ? -10.730 -8.726 5.773 1.00 85.31 332 CYS A N 1
ATOM 2603 C CA . CYS A 1 332 ? -12.072 -8.906 5.234 1.00 85.31 332 CYS A CA 1
ATOM 2604 C C . CYS A 1 332 ? -12.805 -7.567 5.189 1.00 85.31 332 CYS A C 1
ATOM 2606 O O . CYS A 1 332 ? -12.951 -6.884 6.207 1.00 85.31 332 CYS A O 1
ATOM 2608 N N . PHE A 1 333 ? -13.293 -7.217 4.006 1.00 88.94 333 PHE A N 1
ATOM 2609 C CA . PHE A 1 333 ? -13.981 -5.974 3.695 1.00 88.94 333 PHE A CA 1
ATOM 2610 C C . PHE A 1 333 ? -15.379 -6.280 3.169 1.00 88.94 333 PHE A C 1
ATOM 2612 O O . PHE A 1 333 ? -15.552 -7.127 2.296 1.00 88.94 333 PHE A O 1
ATOM 2619 N N . LEU A 1 334 ? -16.378 -5.574 3.692 1.00 91.06 334 LEU A N 1
ATOM 2620 C CA . LEU A 1 334 ? -17.724 -5.534 3.145 1.00 91.06 334 LEU A CA 1
ATOM 2621 C C . LEU A 1 334 ? -17.795 -4.435 2.094 1.00 91.06 334 LEU A C 1
ATOM 2623 O O . LEU A 1 334 ? -17.700 -3.252 2.416 1.00 91.06 334 LEU A O 1
ATOM 2627 N N . CYS A 1 335 ? -17.977 -4.838 0.846 1.00 92.00 335 CYS A N 1
ATOM 2628 C CA . CYS A 1 335 ? -18.029 -3.955 -0.303 1.00 92.00 335 CYS A CA 1
ATOM 2629 C C . CYS A 1 335 ? -19.461 -3.875 -0.833 1.00 92.00 335 CYS A C 1
ATOM 2631 O O . CYS A 1 335 ? -20.164 -4.881 -0.938 1.00 92.00 335 CYS A O 1
ATOM 2633 N N . PHE A 1 336 ? -19.874 -2.669 -1.192 1.00 91.50 336 PHE A N 1
ATOM 2634 C CA . PHE A 1 336 ? -21.106 -2.379 -1.906 1.00 91.50 336 PHE A CA 1
ATOM 2635 C C . PHE A 1 336 ? -20.760 -1.713 -3.229 1.00 91.50 336 PHE A C 1
ATOM 2637 O O . PHE A 1 336 ? -19.993 -0.745 -3.252 1.00 91.50 336 PHE A O 1
ATOM 2644 N N . GLY A 1 337 ? -21.324 -2.208 -4.323 1.00 91.06 337 GLY A N 1
ATOM 2645 C CA . GLY A 1 337 ? -20.948 -1.753 -5.651 1.00 91.06 337 GLY A CA 1
ATOM 2646 C C . GLY A 1 337 ? -21.892 -2.211 -6.748 1.00 91.06 337 GLY A C 1
ATOM 2647 O O . GLY A 1 337 ? -22.890 -2.881 -6.489 1.00 91.06 337 GLY A O 1
ATOM 2648 N N . ARG A 1 338 ? -21.567 -1.842 -7.985 1.00 89.69 338 ARG A N 1
ATOM 2649 C CA . ARG A 1 338 ? -22.337 -2.205 -9.176 1.00 89.69 338 ARG A CA 1
ATOM 2650 C C . ARG A 1 338 ? -21.624 -3.303 -9.954 1.00 89.69 338 ARG A C 1
ATOM 2652 O O . ARG A 1 338 ? -20.414 -3.242 -10.140 1.00 89.69 338 ARG A O 1
ATOM 2659 N N . VAL A 1 339 ? -22.374 -4.291 -10.428 1.00 89.12 339 VAL A N 1
ATOM 2660 C CA . VAL A 1 339 ? -21.840 -5.329 -11.320 1.00 89.12 339 VAL A CA 1
ATOM 2661 C C . VAL A 1 339 ? -21.440 -4.705 -12.662 1.00 89.12 339 VAL A C 1
ATOM 2663 O O . VAL A 1 339 ? -22.225 -3.961 -13.255 1.00 89.12 339 VAL A O 1
ATOM 2666 N N . GLN A 1 340 ? -20.230 -5.000 -13.146 1.00 84.31 340 GLN A N 1
ATOM 2667 C CA . GLN A 1 340 ? -19.785 -4.554 -14.468 1.00 84.31 340 GLN A CA 1
ATOM 2668 C C . GLN A 1 340 ? -20.578 -5.258 -15.580 1.00 84.31 340 GLN A C 1
ATOM 2670 O O . GLN A 1 340 ? -20.844 -6.457 -15.516 1.00 84.31 340 GLN A O 1
ATOM 2675 N N . SER A 1 341 ? -20.928 -4.514 -16.632 1.00 66.56 341 SER A N 1
ATOM 2676 C CA . SER A 1 341 ? -21.845 -4.953 -17.696 1.00 66.56 341 SER A CA 1
ATOM 2677 C C . SER A 1 341 ? -21.354 -6.129 -18.561 1.00 66.56 341 SER A C 1
ATOM 2679 O O . SER A 1 341 ? -22.099 -6.588 -19.423 1.00 66.56 341 SER A O 1
ATOM 2681 N N . SER A 1 342 ? -20.129 -6.632 -18.373 1.00 60.62 342 SER A N 1
ATOM 2682 C CA . SER A 1 342 ? -19.618 -7.811 -19.085 1.00 60.62 342 SER A CA 1
ATOM 2683 C C . SER A 1 342 ? -19.781 -9.081 -18.236 1.00 60.62 342 SER A C 1
ATOM 2685 O O . SER A 1 342 ? -18.872 -9.486 -17.513 1.00 60.62 342 SER A O 1
ATOM 2687 N N . GLY A 1 343 ? -20.952 -9.718 -18.310 1.00 56.22 343 GLY A N 1
ATOM 2688 C CA . GLY A 1 343 ? -21.221 -11.005 -17.657 1.00 56.22 343 GLY A CA 1
ATOM 2689 C C . GLY A 1 343 ? -22.698 -11.409 -17.708 1.00 56.22 343 GLY A C 1
ATOM 2690 O O . GLY A 1 343 ? -23.556 -10.602 -18.054 1.00 56.22 343 GLY A O 1
ATOM 2691 N N . GLN A 1 344 ? -23.016 -12.654 -17.327 1.00 55.41 344 GLN A N 1
ATOM 2692 C CA . GLN A 1 344 ? -24.388 -13.209 -17.338 1.00 55.41 344 GLN A CA 1
ATOM 2693 C C . GLN A 1 344 ? -25.385 -12.483 -16.402 1.00 55.41 344 GLN A C 1
ATOM 2695 O O . GLN A 1 344 ? -26.576 -12.775 -16.439 1.00 55.41 344 GLN A O 1
ATOM 2700 N N . LEU A 1 345 ? -24.913 -11.554 -15.561 1.00 58.53 345 LEU A N 1
ATOM 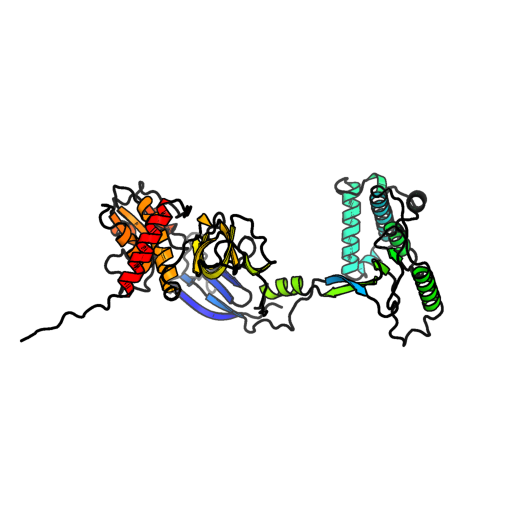2701 C CA . LEU A 1 345 ? -25.675 -10.871 -14.505 1.00 58.53 345 LEU A CA 1
ATOM 2702 C C . LEU A 1 345 ? -25.586 -9.340 -14.592 1.00 58.53 345 LEU A C 1
ATOM 2704 O O . LEU A 1 345 ? -25.744 -8.654 -13.584 1.00 58.53 345 LEU A O 1
ATOM 2708 N N . ALA A 1 346 ? -25.360 -8.796 -15.791 1.00 58.84 346 ALA A N 1
ATOM 2709 C CA . ALA A 1 346 ? -25.347 -7.348 -16.026 1.00 58.84 346 ALA A CA 1
ATOM 2710 C C . ALA A 1 346 ? -26.632 -6.636 -15.532 1.00 58.84 346 ALA A C 1
ATOM 2712 O O . ALA A 1 346 ? -26.585 -5.459 -15.173 1.00 58.84 346 ALA A O 1
ATOM 2713 N N . ASP A 1 347 ? -27.750 -7.366 -15.437 1.00 61.75 347 ASP A N 1
ATOM 2714 C CA . ASP A 1 347 ? -29.053 -6.858 -14.987 1.00 61.75 347 ASP A CA 1
ATOM 2715 C C . ASP A 1 347 ? -29.256 -6.867 -13.457 1.00 61.75 347 ASP A C 1
ATOM 2717 O O . ASP A 1 347 ? -30.232 -6.296 -12.976 1.00 61.75 347 ASP A O 1
ATOM 2721 N N . VAL A 1 348 ? -28.353 -7.472 -12.669 1.00 68.50 348 VAL A N 1
ATOM 2722 C CA . VAL A 1 348 ? -28.483 -7.565 -11.192 1.00 68.50 348 VAL A CA 1
ATOM 2723 C C . VAL A 1 348 ? -28.290 -6.207 -10.505 1.00 68.50 348 VAL A C 1
ATOM 2725 O O . VAL A 1 348 ? -28.718 -6.004 -9.372 1.00 68.50 348 VAL A O 1
ATOM 2728 N N . GLY A 1 349 ? -27.682 -5.238 -11.195 1.00 78.69 349 GLY A N 1
ATOM 2729 C CA . GLY A 1 349 ? -27.523 -3.881 -10.681 1.00 78.69 349 GLY A CA 1
ATOM 2730 C C . GLY A 1 349 ? -26.509 -3.792 -9.536 1.00 78.69 349 GLY A C 1
ATOM 2731 O O . GLY A 1 349 ? -25.316 -4.028 -9.743 1.00 78.69 349 GLY A O 1
ATOM 2732 N N . GLU A 1 350 ? -26.966 -3.372 -8.352 1.00 87.75 350 GLU A N 1
ATOM 2733 C CA . GLU A 1 350 ? -26.124 -3.120 -7.174 1.00 87.75 350 GLU A CA 1
ATOM 2734 C C . GLU A 1 350 ? -26.124 -4.312 -6.199 1.00 87.75 350 GLU A C 1
ATOM 2736 O O . GLU A 1 350 ? -27.168 -4.888 -5.875 1.00 87.75 350 GLU A O 1
ATOM 2741 N N . VAL A 1 351 ? -24.935 -4.675 -5.711 1.00 88.38 351 VAL A N 1
ATOM 2742 C CA . VAL A 1 351 ? -24.688 -5.886 -4.916 1.00 88.38 351 VAL A CA 1
ATOM 2743 C C . VAL A 1 351 ? -23.794 -5.619 -3.703 1.00 88.38 351 VAL A C 1
ATOM 2745 O O . VAL A 1 351 ? -22.963 -4.707 -3.700 1.00 88.38 351 VAL A O 1
ATOM 2748 N N . LEU A 1 352 ? -23.934 -6.466 -2.681 1.00 89.12 352 LEU A N 1
ATOM 2749 C CA . LEU A 1 352 ? -22.992 -6.605 -1.569 1.00 89.12 352 LEU A CA 1
ATOM 2750 C C . LEU A 1 352 ? -22.073 -7.811 -1.794 1.00 89.12 352 LEU A C 1
ATOM 2752 O O . LEU A 1 352 ? -22.530 -8.890 -2.180 1.00 89.12 352 LEU A O 1
ATOM 2756 N N . VAL A 1 353 ? -20.786 -7.637 -1.500 1.00 89.56 353 VAL A N 1
ATOM 2757 C CA . VAL A 1 353 ? -19.749 -8.663 -1.651 1.00 89.56 353 VAL A CA 1
ATOM 2758 C C . VAL A 1 353 ? -18.712 -8.549 -0.534 1.00 89.56 353 VAL A C 1
ATOM 2760 O O . VAL A 1 353 ? -18.485 -7.466 0.002 1.00 89.56 353 VAL A O 1
ATOM 2763 N N . LEU A 1 354 ? -18.092 -9.668 -0.157 1.00 88.75 354 LEU A N 1
ATOM 2764 C CA . LEU A 1 354 ? -16.935 -9.666 0.739 1.00 88.75 354 LEU A CA 1
ATOM 2765 C C . LEU A 1 354 ? -15.652 -9.778 -0.077 1.00 88.75 354 LEU A C 1
ATOM 2767 O O . LEU A 1 354 ? -15.570 -10.598 -0.991 1.00 88.75 354 LEU A O 1
ATOM 2771 N N . SER A 1 355 ? -14.657 -8.979 0.284 1.00 88.25 355 SER A N 1
ATOM 2772 C CA . SER A 1 355 ? -13.341 -8.961 -0.345 1.00 88.25 355 SER A CA 1
ATOM 2773 C C . SER A 1 355 ? -12.249 -9.144 0.698 1.00 88.25 355 SER A C 1
ATOM 2775 O O . SER A 1 355 ? -12.377 -8.658 1.819 1.00 88.25 355 SER A O 1
ATOM 2777 N N . ALA A 1 356 ? -11.151 -9.795 0.322 1.00 85.00 356 ALA A N 1
ATOM 2778 C CA . ALA A 1 356 ? -9.937 -9.823 1.137 1.00 85.00 356 ALA A CA 1
ATOM 2779 C C . ALA A 1 356 ? -9.084 -8.551 0.968 1.00 85.00 356 ALA A C 1
ATOM 2781 O O . ALA A 1 356 ? -8.188 -8.295 1.762 1.00 85.00 356 ALA A O 1
ATOM 2782 N N . ILE A 1 357 ? -9.355 -7.748 -0.064 1.00 83.50 357 ILE A N 1
ATOM 2783 C CA . ILE A 1 357 ? -8.568 -6.561 -0.423 1.00 83.50 357 ILE A CA 1
ATOM 2784 C C . ILE A 1 357 ? -9.512 -5.369 -0.558 1.00 83.50 357 ILE A C 1
ATOM 2786 O O . ILE A 1 357 ? -10.555 -5.478 -1.212 1.00 83.50 357 ILE A O 1
ATOM 2790 N N . ASP A 1 358 ? -9.140 -4.229 0.020 1.00 88.31 358 ASP A N 1
ATOM 2791 C CA . ASP A 1 358 ? -9.863 -2.979 -0.193 1.00 88.31 358 ASP A CA 1
ATOM 2792 C C . ASP A 1 358 ? -9.483 -2.396 -1.558 1.00 88.31 358 ASP A C 1
ATOM 2794 O O . ASP A 1 358 ? -8.330 -2.034 -1.814 1.00 88.31 358 ASP A O 1
ATOM 2798 N N . SER A 1 359 ? -10.439 -2.385 -2.482 1.00 89.88 359 SER A N 1
ATOM 2799 C CA . SER A 1 359 ? -10.199 -2.020 -3.872 1.00 89.88 359 SER A CA 1
ATOM 2800 C C . SER A 1 359 ? -11.428 -1.396 -4.513 1.00 89.88 359 SER A C 1
ATOM 2802 O O . SER A 1 359 ? -12.557 -1.783 -4.222 1.00 89.88 359 SER A O 1
ATOM 2804 N N . SER A 1 360 ? -11.177 -0.478 -5.445 1.00 90.75 360 SER A N 1
ATOM 2805 C CA . SER A 1 360 ? -12.180 0.134 -6.328 1.00 90.75 360 SER A CA 1
ATOM 2806 C C . SER A 1 360 ? -12.929 -0.869 -7.211 1.00 90.75 360 SER A C 1
ATOM 2808 O O . SER A 1 360 ? -14.085 -0.632 -7.541 1.00 90.75 360 SER A O 1
ATOM 2810 N N . THR A 1 361 ? -12.320 -2.011 -7.539 1.00 90.81 361 THR A N 1
ATOM 2811 C CA . THR A 1 361 ? -12.987 -3.108 -8.252 1.00 90.81 361 THR A CA 1
ATOM 2812 C C . THR A 1 361 ? -12.647 -4.423 -7.567 1.00 90.81 361 THR A C 1
ATOM 2814 O O . THR A 1 361 ? -11.485 -4.691 -7.251 1.00 90.81 361 THR A O 1
ATOM 2817 N N . VAL A 1 362 ? -13.646 -5.267 -7.338 1.00 90.44 362 VAL A N 1
ATOM 2818 C CA . VAL A 1 362 ? -13.481 -6.584 -6.712 1.00 90.44 362 VAL A CA 1
ATOM 2819 C C . VAL A 1 362 ? -14.014 -7.649 -7.654 1.00 90.44 362 VAL A C 1
ATOM 2821 O O . VAL A 1 362 ? -15.085 -7.490 -8.229 1.00 90.44 362 VAL A O 1
ATOM 2824 N N . VAL A 1 363 ? -13.280 -8.750 -7.794 1.00 89.75 363 VAL A N 1
ATOM 2825 C CA . VAL A 1 363 ? -13.741 -9.936 -8.520 1.00 89.75 363 VAL A CA 1
ATOM 2826 C C . VAL A 1 363 ? -14.055 -11.025 -7.510 1.00 89.75 363 VAL A C 1
ATOM 2828 O O . VAL A 1 363 ? -13.194 -11.429 -6.730 1.00 89.75 363 VAL A O 1
ATOM 2831 N N . ALA A 1 364 ? -15.299 -11.489 -7.518 1.00 87.50 364 ALA A N 1
ATOM 2832 C CA . ALA A 1 364 ? -15.784 -12.506 -6.595 1.00 87.50 364 ALA A CA 1
ATOM 2833 C C . ALA A 1 364 ? -16.609 -13.570 -7.330 1.00 87.50 364 ALA A C 1
ATOM 2835 O O . ALA A 1 364 ? -17.149 -13.283 -8.404 1.00 87.50 364 ALA A O 1
ATOM 2836 N N . PRO A 1 365 ? -16.721 -14.794 -6.777 1.00 86.81 365 PRO A N 1
ATOM 2837 C CA . PRO A 1 365 ? -17.602 -15.814 -7.326 1.00 86.81 365 PRO A CA 1
ATOM 2838 C C . PRO A 1 365 ? -19.032 -15.295 -7.430 1.00 86.81 365 PRO A C 1
ATOM 2840 O O . PRO A 1 365 ? -19.567 -14.728 -6.481 1.00 86.81 365 PRO A O 1
ATOM 2843 N N . THR A 1 366 ? -19.688 -15.541 -8.555 1.00 84.19 366 THR A N 1
ATOM 2844 C CA . THR A 1 366 ? -21.052 -15.065 -8.805 1.00 84.19 366 THR A CA 1
ATOM 2845 C C . THR A 1 366 ? -22.051 -15.479 -7.713 1.00 84.19 366 THR A C 1
ATOM 2847 O O . THR A 1 366 ? -22.975 -14.745 -7.375 1.00 84.19 366 THR A O 1
ATOM 2850 N N . GLU A 1 367 ? -21.853 -16.653 -7.116 1.00 81.94 367 GLU A N 1
ATOM 2851 C CA . GLU A 1 367 ? -22.698 -17.193 -6.048 1.00 81.94 367 GLU A CA 1
ATOM 2852 C C . GLU A 1 367 ? -22.559 -16.483 -4.691 1.00 81.94 367 GLU A C 1
ATOM 2854 O O . GLU A 1 367 ? -23.452 -16.622 -3.847 1.00 81.94 367 GLU A O 1
ATOM 2859 N N . SER A 1 368 ? -21.466 -15.739 -4.478 1.00 82.12 368 SER A N 1
ATOM 2860 C CA . SER A 1 368 ? -21.215 -14.984 -3.245 1.00 82.12 368 SER A CA 1
ATOM 2861 C C . SER A 1 368 ? -21.816 -13.577 -3.275 1.00 82.12 368 SER A C 1
ATOM 2863 O O . SER A 1 368 ? -21.896 -12.932 -2.229 1.00 82.12 368 SER A O 1
ATOM 2865 N N . LEU A 1 369 ? -22.280 -13.120 -4.445 1.00 84.19 369 LEU A N 1
ATOM 2866 C CA . LEU A 1 369 ? -22.938 -11.830 -4.604 1.00 84.19 369 LEU A CA 1
ATOM 2867 C C . LEU A 1 369 ? -24.324 -11.829 -3.955 1.00 84.19 369 LEU A C 1
ATOM 2869 O O . LEU A 1 369 ? -25.122 -12.766 -4.094 1.00 84.19 369 LEU A O 1
ATOM 2873 N N . LEU A 1 370 ? -24.628 -10.736 -3.263 1.00 83.19 370 LEU A N 1
ATOM 2874 C CA . LEU A 1 370 ? -25.924 -10.503 -2.643 1.00 83.19 370 LEU A CA 1
ATOM 2875 C C . LEU A 1 370 ? -26.604 -9.317 -3.310 1.00 83.19 370 LEU A C 1
ATOM 2877 O O . LEU A 1 370 ? -26.196 -8.176 -3.120 1.00 83.19 370 LEU A O 1
ATOM 2881 N N . GLU A 1 371 ? -27.660 -9.602 -4.061 1.00 82.81 371 GLU A N 1
ATOM 2882 C CA . GLU A 1 371 ? -28.492 -8.584 -4.693 1.00 82.81 371 GLU A CA 1
ATOM 2883 C C . GLU A 1 371 ? -29.212 -7.727 -3.645 1.00 82.81 371 GLU A C 1
ATOM 2885 O O . GLU A 1 371 ? -29.820 -8.237 -2.692 1.00 82.81 371 GLU A O 1
ATOM 2890 N N . CYS A 1 372 ? -29.148 -6.410 -3.829 1.00 75.19 372 CYS A N 1
ATOM 2891 C CA . CYS A 1 372 ? -29.809 -5.447 -2.965 1.00 75.19 372 CYS A CA 1
ATOM 2892 C C . CYS A 1 372 ? -31.134 -4.998 -3.584 1.00 75.19 372 CYS A C 1
ATOM 2894 O O . CYS A 1 372 ? -31.155 -4.272 -4.571 1.00 75.19 372 CYS A O 1
ATOM 2896 N N . CYS A 1 373 ? -32.254 -5.370 -2.956 1.00 63.09 373 CYS A N 1
ATOM 2897 C CA . CYS A 1 373 ? -33.586 -5.012 -3.457 1.00 63.09 373 CYS A CA 1
ATOM 2898 C C . CYS A 1 373 ? -33.864 -3.491 -3.457 1.00 63.09 373 CYS A C 1
ATOM 2900 O O . CYS A 1 373 ? -34.687 -3.047 -4.245 1.00 63.09 373 CYS A O 1
ATOM 2902 N N . ASP A 1 374 ? -33.182 -2.713 -2.600 1.00 69.50 374 ASP A N 1
ATOM 2903 C CA . ASP A 1 374 ? -33.290 -1.245 -2.498 1.00 69.50 374 ASP A CA 1
ATOM 2904 C C . ASP A 1 374 ? -31.903 -0.578 -2.606 1.00 69.50 374 ASP A C 1
ATOM 2906 O O . ASP A 1 374 ? -31.414 0.069 -1.679 1.00 69.50 374 ASP A O 1
ATOM 2910 N N . ALA A 1 375 ? -31.264 -0.753 -3.760 1.00 63.06 375 ALA A N 1
ATOM 2911 C CA . ALA A 1 375 ? -30.049 -0.073 -4.224 1.00 63.06 375 ALA A CA 1
ATOM 2912 C C . ALA A 1 375 ? -29.890 1.391 -3.729 1.00 63.06 375 ALA A C 1
ATOM 2914 O O . ALA A 1 375 ? -28.929 1.753 -3.047 1.00 63.06 375 ALA A O 1
ATOM 2915 N N . GLN A 1 376 ? -30.906 2.230 -3.968 1.00 64.56 376 GLN A N 1
ATOM 2916 C CA . GLN A 1 376 ? -30.878 3.664 -3.636 1.00 64.56 376 GLN A CA 1
ATOM 2917 C C . GLN A 1 376 ? -30.881 3.979 -2.131 1.00 64.56 376 GLN A C 1
ATOM 2919 O O . GLN A 1 376 ? -30.554 5.103 -1.747 1.00 64.56 376 GLN A O 1
ATOM 2924 N N . ALA A 1 377 ? -31.246 3.023 -1.274 1.00 65.81 377 ALA A N 1
ATOM 2925 C CA . ALA A 1 377 ? -31.289 3.219 0.174 1.00 65.81 377 ALA A CA 1
ATOM 2926 C C . ALA A 1 377 ? -29.930 2.972 0.852 1.00 65.81 377 ALA A C 1
ATOM 2928 O O . ALA A 1 377 ? -29.767 3.299 2.029 1.00 65.81 377 ALA A O 1
ATOM 2929 N N . ILE A 1 378 ? -28.955 2.394 0.141 1.00 75.38 378 ILE A N 1
ATOM 2930 C CA . ILE A 1 378 ? -27.677 2.006 0.738 1.00 75.38 378 ILE A CA 1
ATOM 2931 C C . ILE A 1 378 ? -26.725 3.203 0.770 1.00 75.38 378 ILE A C 1
ATOM 2933 O O . ILE A 1 378 ? -26.203 3.672 -0.241 1.00 75.38 378 ILE A O 1
ATOM 2937 N N . ASN A 1 379 ? -26.484 3.676 1.989 1.00 83.06 379 ASN A N 1
ATOM 2938 C CA . ASN A 1 379 ? -25.496 4.689 2.339 1.00 83.06 379 ASN A CA 1
ATOM 2939 C C . ASN A 1 379 ? -24.457 4.110 3.321 1.00 83.06 379 ASN A C 1
ATOM 2941 O O . ASN A 1 379 ? -24.567 2.962 3.763 1.00 83.06 379 ASN A O 1
ATOM 2945 N N . GLY A 1 380 ? -23.456 4.916 3.693 1.00 81.50 380 GLY A N 1
ATOM 2946 C CA . GLY A 1 380 ? -22.415 4.499 4.641 1.00 81.50 380 GLY A CA 1
ATOM 2947 C C . GLY A 1 380 ? -22.970 4.004 5.984 1.00 81.50 380 GLY A C 1
ATOM 2948 O O . GLY A 1 380 ? -22.514 2.986 6.495 1.00 81.50 380 GLY A O 1
ATOM 2949 N N . GLU A 1 381 ? -24.007 4.649 6.525 1.00 84.06 381 GLU A N 1
ATOM 2950 C CA . GLU A 1 381 ? -24.639 4.236 7.790 1.00 84.06 381 GLU A CA 1
ATOM 2951 C C . GLU A 1 381 ? -25.307 2.858 7.689 1.00 84.06 381 GLU A C 1
ATOM 2953 O O . GLU A 1 381 ? -25.163 2.019 8.581 1.00 84.06 381 GLU A O 1
ATOM 2958 N N . SER A 1 382 ? -25.992 2.586 6.579 1.00 83.50 382 SER A N 1
ATOM 2959 C CA . SER A 1 382 ? -26.640 1.295 6.318 1.00 83.50 382 SER A CA 1
ATOM 2960 C C . SER A 1 382 ? -25.615 0.174 6.129 1.00 83.50 382 SER A C 1
ATOM 2962 O O . SER A 1 382 ? -25.834 -0.956 6.581 1.00 83.50 382 SER A O 1
ATOM 2964 N N . LEU A 1 383 ? -24.467 0.483 5.513 1.00 87.25 383 LEU A N 1
ATOM 2965 C CA . LEU A 1 383 ? -23.349 -0.452 5.383 1.00 87.25 383 LEU A CA 1
ATOM 2966 C C . LEU A 1 383 ? -22.749 -0.790 6.756 1.00 87.25 383 LEU A C 1
ATOM 2968 O O . LEU A 1 383 ? -22.552 -1.966 7.063 1.00 87.25 383 LEU A O 1
ATOM 2972 N N . VAL A 1 384 ? -22.559 0.217 7.619 1.00 87.12 384 VAL A N 1
ATOM 2973 C CA . VAL A 1 384 ? -22.127 0.033 9.018 1.00 87.12 384 VAL A CA 1
ATOM 2974 C C . VAL A 1 384 ? -23.139 -0.797 9.811 1.00 87.12 384 VAL A C 1
ATOM 2976 O O . VAL A 1 384 ? -22.742 -1.686 10.568 1.00 87.12 384 VAL A O 1
ATOM 2979 N N . GLY A 1 385 ? -24.441 -0.572 9.621 1.00 84.75 385 GLY A N 1
ATOM 2980 C CA . GLY A 1 385 ? -25.495 -1.387 10.231 1.00 84.75 385 GLY A CA 1
ATOM 2981 C C . GLY A 1 385 ? -25.435 -2.851 9.787 1.00 84.75 385 GLY A C 1
ATOM 2982 O O . GLY A 1 385 ? -25.490 -3.760 10.618 1.00 84.75 385 GLY A O 1
ATOM 2983 N N . THR A 1 386 ? -25.242 -3.090 8.488 1.00 84.38 386 THR A N 1
ATOM 2984 C CA . THR A 1 386 ? -25.115 -4.440 7.912 1.00 84.38 386 THR A CA 1
ATOM 2985 C C . THR A 1 386 ? -23.878 -5.160 8.447 1.00 84.38 386 THR A C 1
ATOM 2987 O O . THR A 1 386 ? -23.972 -6.303 8.899 1.00 84.38 386 THR A O 1
ATOM 2990 N N . ALA A 1 387 ? -22.734 -4.477 8.480 1.00 86.94 387 ALA A N 1
ATOM 2991 C CA . ALA A 1 387 ? -21.507 -4.982 9.086 1.00 86.94 387 ALA A CA 1
ATOM 2992 C C . ALA A 1 387 ? -21.681 -5.294 10.578 1.00 86.94 387 ALA A C 1
ATOM 2994 O O . ALA A 1 387 ? -21.295 -6.369 11.034 1.00 86.94 387 ALA A O 1
ATOM 2995 N N . SER A 1 388 ? -22.335 -4.403 11.327 1.00 86.38 388 SER A N 1
ATOM 2996 C CA . SER A 1 388 ? -22.629 -4.606 12.750 1.00 86.38 388 SER A CA 1
ATOM 2997 C C . SER A 1 388 ? -23.496 -5.845 12.978 1.00 86.38 388 SER A C 1
ATOM 2999 O O . SER A 1 388 ? -23.234 -6.611 13.902 1.00 86.38 388 SER A O 1
ATOM 3001 N N . ALA A 1 389 ? -24.489 -6.095 12.118 1.00 84.44 389 ALA A N 1
ATOM 3002 C CA . ALA A 1 389 ? -25.321 -7.297 12.179 1.00 84.44 389 ALA A CA 1
ATOM 3003 C C . ALA A 1 389 ? -24.537 -8.579 11.844 1.00 84.44 389 ALA A C 1
ATOM 3005 O O . ALA A 1 389 ? -24.736 -9.610 12.490 1.00 84.44 389 ALA A O 1
ATOM 3006 N N . LEU A 1 390 ? -23.624 -8.524 10.868 1.00 82.88 390 LEU A N 1
ATOM 3007 C CA . LEU A 1 390 ? -22.736 -9.641 10.533 1.00 82.88 390 LEU A CA 1
ATOM 3008 C C . LEU A 1 390 ? -21.800 -9.997 11.689 1.00 82.88 390 LEU A C 1
ATOM 3010 O O . LEU A 1 390 ? -21.697 -11.168 12.061 1.00 82.88 390 LEU A O 1
ATOM 3014 N N . ILE A 1 391 ? -21.173 -8.988 12.292 1.00 83.50 391 ILE A N 1
ATOM 3015 C CA . ILE A 1 391 ? -20.325 -9.139 13.478 1.00 83.50 391 ILE A CA 1
ATOM 3016 C C . ILE A 1 391 ? -21.156 -9.695 14.639 1.00 83.50 391 ILE A C 1
ATOM 3018 O O . ILE A 1 391 ? -20.756 -10.680 15.255 1.00 83.50 391 ILE A O 1
ATOM 3022 N N . ALA A 1 392 ? -22.348 -9.144 14.886 1.00 87.31 392 ALA A N 1
ATOM 3023 C CA . ALA A 1 392 ? -23.252 -9.598 15.940 1.00 87.31 392 ALA A CA 1
ATOM 3024 C C . ALA A 1 392 ? -23.624 -11.083 15.813 1.00 87.31 392 ALA A C 1
ATOM 3026 O O . ALA A 1 392 ? -23.581 -11.814 16.802 1.00 87.31 392 ALA A O 1
ATOM 3027 N N . LEU A 1 393 ? -23.929 -11.556 14.600 1.00 85.44 393 LEU A N 1
ATOM 3028 C CA . LEU A 1 393 ? -24.200 -12.974 14.340 1.00 85.44 393 LEU A CA 1
ATOM 3029 C C . LEU A 1 393 ? -23.010 -13.866 14.710 1.00 85.44 39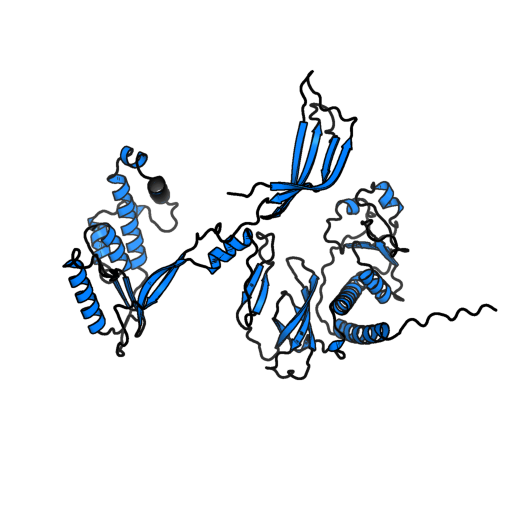3 LEU A C 1
ATOM 3031 O O . LEU A 1 393 ? -23.210 -14.947 15.259 1.00 85.44 393 LEU A O 1
ATOM 3035 N N . GLN A 1 394 ? -21.781 -13.428 14.440 1.00 80.06 394 GLN A N 1
ATOM 3036 C CA . GLN A 1 394 ? -20.580 -14.192 14.788 1.00 80.06 394 GLN A CA 1
ATOM 3037 C C . GLN A 1 394 ? -20.270 -14.144 16.285 1.00 80.06 394 GLN A C 1
ATOM 3039 O O . GLN A 1 394 ? -19.899 -15.166 16.862 1.00 80.06 394 GLN A O 1
ATOM 3044 N N . VAL A 1 395 ? -20.475 -12.988 16.924 1.00 83.62 395 VAL A N 1
ATOM 3045 C CA . VAL A 1 395 ? -20.342 -12.824 18.378 1.00 83.62 395 VAL A CA 1
ATOM 3046 C C . VAL A 1 395 ? -21.284 -13.785 19.094 1.00 83.62 395 VAL A C 1
ATOM 3048 O O . VAL A 1 395 ? -20.820 -14.634 19.849 1.00 83.62 395 VAL A O 1
ATOM 3051 N N . VAL A 1 396 ? -22.588 -13.721 18.807 1.00 86.94 396 VAL A N 1
ATOM 3052 C CA . VAL A 1 396 ? -23.608 -14.509 19.520 1.00 86.94 396 VAL A CA 1
ATOM 3053 C C . VAL A 1 396 ? -23.400 -16.016 19.342 1.00 86.94 396 VAL A C 1
ATOM 3055 O O . VAL A 1 396 ? -23.633 -16.773 20.276 1.00 86.94 396 VAL A O 1
ATOM 3058 N N . ARG A 1 397 ? -22.873 -16.473 18.197 1.00 84.56 397 ARG A N 1
ATOM 3059 C CA . ARG A 1 397 ? -22.529 -17.895 17.983 1.00 84.56 397 ARG A CA 1
ATOM 3060 C C . ARG A 1 397 ? -21.410 -18.413 18.886 1.00 84.56 397 ARG A C 1
ATOM 3062 O O . ARG A 1 397 ? -21.293 -19.625 19.047 1.00 84.56 397 ARG A O 1
ATOM 3069 N N . ARG A 1 398 ? -20.570 -17.526 19.420 1.00 82.19 398 ARG A N 1
ATOM 3070 C CA . ARG A 1 398 ? -19.465 -17.870 20.326 1.00 82.19 398 ARG A CA 1
ATOM 3071 C C . ARG A 1 398 ? -19.832 -17.709 21.797 1.00 82.19 398 ARG A C 1
ATOM 3073 O O . ARG A 1 398 ? -19.064 -18.163 22.640 1.00 82.19 398 ARG A O 1
ATOM 3080 N N . VAL A 1 399 ? -20.966 -17.077 22.100 1.00 86.56 399 VAL A N 1
ATOM 3081 C CA . VAL A 1 399 ? -21.412 -16.854 23.476 1.00 86.56 399 VAL A CA 1
ATOM 3082 C C . VAL A 1 399 ? -21.763 -18.203 24.121 1.00 86.56 399 VAL A C 1
ATOM 3084 O O . VAL A 1 399 ? -22.555 -18.959 23.555 1.00 86.56 399 VAL A O 1
ATOM 3087 N N . PRO A 1 400 ? -21.177 -18.549 25.282 1.00 85.50 400 PRO A N 1
ATOM 3088 C CA . PRO A 1 400 ? -21.528 -19.767 26.001 1.00 85.50 400 PRO A CA 1
ATOM 3089 C C . PRO A 1 400 ? -22.976 -19.731 26.504 1.00 85.50 400 PRO A C 1
ATOM 3091 O O . PRO A 1 400 ? -23.482 -18.678 26.879 1.00 85.50 400 PRO A O 1
ATOM 3094 N N . GLN A 1 401 ? -23.622 -20.898 26.607 1.00 84.25 401 GLN A N 1
ATOM 3095 C CA . GLN A 1 401 ? -24.983 -21.014 27.163 1.00 84.25 401 GLN A CA 1
ATOM 3096 C C . GLN A 1 401 ? -25.068 -20.662 28.659 1.00 84.25 401 GLN A C 1
ATOM 3098 O O . GLN A 1 401 ? -26.154 -20.409 29.179 1.00 84.25 401 GLN A O 1
ATOM 3103 N N . HIS A 1 402 ? -23.933 -20.676 29.364 1.00 84.38 402 HIS A N 1
ATOM 3104 C CA . HIS A 1 402 ? -23.844 -20.407 30.794 1.00 84.38 402 HIS A CA 1
ATOM 3105 C C . HIS A 1 402 ? -22.747 -19.381 31.099 1.00 84.38 402 HIS A C 1
ATOM 3107 O O . HIS A 1 402 ? -21.686 -19.364 30.467 1.00 84.38 402 HIS A O 1
ATOM 3113 N N . GLY A 1 403 ? -22.995 -18.565 32.122 1.00 84.44 403 GLY A N 1
ATOM 3114 C CA . GLY A 1 403 ? -22.125 -17.459 32.510 1.00 84.44 403 GLY A CA 1
ATOM 3115 C C . GLY A 1 403 ? -22.344 -16.205 31.667 1.00 84.44 403 GLY A C 1
ATOM 3116 O O . GLY A 1 403 ? -23.088 -16.201 30.685 1.00 84.44 403 GLY A O 1
ATOM 3117 N N . THR A 1 404 ? -21.695 -15.128 32.085 1.00 87.88 404 THR A N 1
ATOM 3118 C CA . THR A 1 404 ? -21.828 -13.813 31.459 1.00 87.88 404 THR A CA 1
ATOM 3119 C C . THR A 1 404 ? -20.701 -13.582 30.452 1.00 87.88 404 THR A C 1
ATOM 3121 O O . THR A 1 404 ? -19.535 -13.864 30.731 1.00 87.88 404 THR A O 1
ATOM 3124 N N . THR A 1 405 ? -21.032 -13.078 29.262 1.00 89.25 405 THR A N 1
ATOM 3125 C CA . THR A 1 405 ? -20.039 -12.662 28.260 1.00 89.25 405 THR A CA 1
ATOM 3126 C C . THR A 1 405 ? -19.849 -11.154 28.294 1.00 89.25 405 THR A C 1
ATOM 3128 O O . THR A 1 405 ? -20.822 -10.407 28.204 1.00 89.25 405 THR A O 1
ATOM 3131 N N . LEU A 1 406 ? -18.596 -10.709 28.384 1.00 87.44 406 LEU A N 1
ATOM 3132 C CA . LEU A 1 406 ? -18.240 -9.292 28.324 1.00 87.44 406 LEU A CA 1
ATOM 3133 C C . LEU A 1 406 ? -17.760 -8.917 26.926 1.00 87.44 406 LEU A C 1
ATOM 3135 O O . LEU A 1 406 ? -16.872 -9.571 26.375 1.00 87.44 406 LEU A O 1
ATOM 3139 N N . VAL A 1 407 ? -18.310 -7.836 26.378 1.00 86.94 407 VAL A N 1
ATOM 3140 C CA . VAL A 1 407 ? -17.900 -7.278 25.085 1.00 86.94 407 VAL A CA 1
ATOM 3141 C C . VAL A 1 407 ? -17.284 -5.897 25.297 1.00 86.94 407 VAL A C 1
ATOM 3143 O O . VAL A 1 407 ? -17.953 -4.976 25.765 1.00 86.94 407 VAL A O 1
ATOM 3146 N N . PHE A 1 408 ? -16.012 -5.754 24.934 1.00 81.94 408 PHE A N 1
ATOM 3147 C CA . PHE A 1 408 ? -15.250 -4.507 25.028 1.00 81.94 408 PHE A CA 1
ATOM 3148 C C . PHE A 1 408 ? -15.149 -3.821 23.668 1.00 81.94 408 PHE A C 1
ATOM 3150 O O . PHE A 1 408 ? -15.032 -4.489 22.643 1.00 81.94 408 PHE A O 1
ATOM 3157 N N . GLY A 1 409 ? -15.144 -2.486 23.660 1.00 77.12 409 GLY A N 1
ATOM 3158 C CA . GLY A 1 409 ? -14.896 -1.698 22.445 1.00 77.12 409 GLY A CA 1
ATOM 3159 C C . GLY A 1 409 ? -16.027 -1.730 21.412 1.00 77.12 409 GLY A C 1
ATOM 3160 O O . GLY A 1 409 ? -15.825 -1.318 20.273 1.00 77.12 409 GLY A O 1
ATOM 3161 N N . ALA A 1 410 ? -17.214 -2.221 21.780 1.00 82.62 410 ALA A N 1
ATOM 3162 C CA . ALA A 1 410 ? -18.382 -2.151 20.910 1.00 82.62 410 ALA A CA 1
ATOM 3163 C C . ALA A 1 410 ? -18.832 -0.693 20.735 1.00 82.62 410 ALA A C 1
ATOM 3165 O O . ALA A 1 410 ? -18.818 0.094 21.679 1.00 82.62 410 ALA A O 1
ATOM 3166 N N . THR A 1 411 ? -19.296 -0.339 19.538 1.00 82.69 411 THR A N 1
ATOM 3167 C CA . THR A 1 411 ? -20.038 0.912 19.322 1.00 82.69 411 THR A CA 1
ATOM 3168 C C . THR A 1 411 ? -21.496 0.743 19.759 1.00 82.69 411 THR A C 1
ATOM 3170 O O . THR A 1 411 ? -21.995 -0.379 19.864 1.00 82.69 411 THR A O 1
ATOM 3173 N N . VAL A 1 412 ? -22.225 1.846 19.969 1.00 83.19 412 VAL A N 1
ATOM 3174 C CA . VAL A 1 412 ? -23.653 1.799 20.354 1.00 83.19 412 VAL A CA 1
ATOM 3175 C C . VAL A 1 412 ? -24.487 1.006 19.336 1.00 83.19 412 VAL A C 1
ATOM 3177 O O . VAL A 1 412 ? -25.297 0.160 19.716 1.00 83.19 412 VAL A O 1
ATOM 3180 N N . GLY A 1 413 ? -24.246 1.219 18.036 1.00 82.19 413 GLY A N 1
ATOM 3181 C CA . GLY A 1 413 ? -24.924 0.476 16.968 1.00 82.19 413 GLY A CA 1
ATOM 3182 C C . GLY A 1 413 ? -24.609 -1.023 16.988 1.00 82.19 413 GLY A C 1
ATOM 3183 O O . GLY A 1 413 ? -25.504 -1.849 16.810 1.00 82.19 413 GLY A O 1
ATOM 3184 N N . MET A 1 414 ? -23.359 -1.386 17.279 1.00 85.38 414 MET A N 1
ATOM 3185 C CA . MET A 1 414 ? -22.930 -2.780 17.371 1.00 85.38 414 MET A CA 1
ATOM 3186 C C . MET A 1 414 ? -23.504 -3.486 18.600 1.00 85.38 414 MET A C 1
ATOM 3188 O O . MET A 1 414 ? -23.981 -4.613 18.482 1.00 85.38 414 MET A O 1
ATOM 3192 N N . ALA A 1 415 ? -23.532 -2.821 19.755 1.00 87.62 415 ALA A N 1
ATOM 3193 C CA . ALA A 1 415 ? -24.163 -3.353 20.958 1.00 87.62 415 ALA A CA 1
ATOM 3194 C C . ALA A 1 415 ? -25.662 -3.593 20.744 1.00 87.62 415 ALA A C 1
ATOM 3196 O O . ALA A 1 415 ? -26.170 -4.659 21.082 1.00 87.62 415 ALA A O 1
ATOM 3197 N N . HIS A 1 416 ? -26.358 -2.651 20.096 1.00 86.94 416 HIS A N 1
ATOM 3198 C CA . HIS A 1 416 ? -27.762 -2.837 19.736 1.00 86.94 416 HIS A CA 1
ATOM 3199 C C . HIS A 1 416 ? -27.961 -4.039 18.801 1.00 86.94 416 HIS A C 1
ATOM 3201 O O . HIS A 1 416 ? -28.865 -4.843 19.025 1.00 86.94 416 HIS A O 1
ATOM 3207 N N . ALA A 1 417 ? -27.096 -4.207 17.794 1.00 87.81 417 ALA A N 1
ATOM 3208 C CA . ALA A 1 417 ? -27.140 -5.355 16.891 1.00 87.81 417 ALA A CA 1
ATOM 3209 C C . ALA A 1 417 ? -26.891 -6.687 17.626 1.00 87.81 417 ALA A C 1
ATOM 3211 O O . ALA A 1 417 ? -27.637 -7.644 17.416 1.00 87.81 417 ALA A O 1
ATOM 3212 N N . ILE A 1 418 ? -25.898 -6.748 18.522 1.00 89.06 418 ILE A N 1
ATOM 3213 C CA . ILE A 1 418 ? -25.600 -7.931 19.349 1.00 89.06 418 ILE A CA 1
ATOM 3214 C C . ILE A 1 418 ? -26.799 -8.277 20.234 1.00 89.06 418 ILE A C 1
ATOM 3216 O O . ILE A 1 418 ? -27.269 -9.414 20.197 1.00 89.06 418 ILE A O 1
ATOM 3220 N N . SER A 1 419 ? -27.345 -7.303 20.963 1.00 89.62 419 SER A N 1
ATOM 3221 C CA . SER A 1 419 ? -28.520 -7.503 21.817 1.00 89.62 419 SER A CA 1
ATOM 3222 C C . SER A 1 419 ? -29.742 -7.953 21.019 1.00 89.62 419 SER A C 1
ATOM 3224 O O . SER A 1 419 ? -30.476 -8.836 21.458 1.00 89.62 419 SER A O 1
ATOM 3226 N N . ALA A 1 420 ? -29.952 -7.402 19.821 1.00 88.19 420 ALA A N 1
ATOM 3227 C CA . ALA A 1 420 ? -31.064 -7.786 18.957 1.00 88.19 420 ALA A CA 1
ATOM 3228 C C . ALA A 1 420 ? -30.931 -9.221 18.416 1.00 88.19 420 ALA A C 1
ATOM 3230 O O . ALA A 1 420 ? -31.938 -9.917 18.295 1.00 88.19 420 ALA A O 1
ATOM 3231 N N . VAL A 1 421 ? -29.712 -9.677 18.108 1.00 86.94 421 VAL A N 1
ATOM 3232 C CA . VAL A 1 421 ? -29.439 -11.062 17.682 1.00 86.94 421 VAL A CA 1
ATOM 3233 C C . VAL A 1 421 ? -29.510 -12.038 18.862 1.00 86.94 421 VAL A C 1
ATOM 3235 O O . VAL A 1 421 ? -29.975 -13.164 18.694 1.00 86.94 421 VAL A O 1
ATOM 3238 N N . ALA A 1 422 ? -29.092 -11.616 20.056 1.00 88.44 422 ALA A N 1
ATOM 3239 C CA . ALA A 1 422 ? -29.157 -12.420 21.275 1.00 88.44 422 ALA A CA 1
ATOM 3240 C C . ALA A 1 422 ? -30.566 -12.474 21.899 1.00 88.44 422 ALA A C 1
ATOM 3242 O O . ALA A 1 422 ? -30.833 -13.326 22.753 1.00 88.44 422 ALA A O 1
ATOM 3243 N N . ALA A 1 423 ? -31.489 -11.604 21.481 1.00 87.19 423 ALA A N 1
ATOM 3244 C CA . ALA A 1 423 ? -32.842 -11.552 22.021 1.00 87.19 423 ALA A CA 1
ATOM 3245 C C . ALA A 1 423 ? -33.549 -12.917 21.912 1.00 87.19 423 ALA A C 1
ATOM 3247 O O . ALA A 1 423 ? -33.685 -13.487 20.831 1.00 87.19 423 ALA A O 1
ATOM 3248 N N . GLY A 1 424 ? -34.005 -13.450 23.050 1.00 78.56 424 GLY A N 1
ATOM 3249 C CA . GLY A 1 424 ? -34.712 -14.735 23.117 1.00 78.56 424 GLY A CA 1
ATOM 3250 C C . GLY A 1 424 ? -33.821 -15.982 23.061 1.00 78.56 424 GLY A C 1
ATOM 3251 O O . GLY A 1 424 ? -34.349 -17.089 23.062 1.00 78.56 424 GLY A O 1
ATOM 3252 N N . THR A 1 425 ? -32.491 -15.829 23.046 1.00 82.25 425 THR A N 1
ATOM 3253 C CA . THR A 1 425 ? -31.542 -16.963 23.037 1.00 82.25 425 THR A CA 1
ATOM 3254 C C . THR A 1 425 ? -31.058 -17.382 24.431 1.00 82.25 425 THR A C 1
ATOM 3256 O O . THR A 1 425 ? -30.367 -18.386 24.558 1.00 82.25 425 THR A O 1
ATOM 3259 N N . GLY A 1 426 ? -31.428 -16.637 25.481 1.00 81.06 426 GLY A N 1
ATOM 3260 C CA . GLY A 1 426 ? -31.063 -16.934 26.873 1.00 81.06 426 GLY A CA 1
ATOM 3261 C C . GLY A 1 426 ? -29.621 -16.584 27.262 1.00 81.06 426 GLY A C 1
ATOM 3262 O O . GLY A 1 426 ? -29.226 -16.840 28.394 1.00 81.06 426 GLY A O 1
ATOM 3263 N N . HIS A 1 427 ? -28.839 -15.992 26.356 1.00 86.50 427 HIS A N 1
ATOM 3264 C CA . HIS A 1 427 ? -27.463 -15.577 26.625 1.00 86.50 427 HIS A CA 1
ATOM 3265 C C . HIS A 1 427 ? -27.392 -14.315 27.506 1.00 86.50 427 HIS A C 1
ATOM 3267 O O . HIS A 1 427 ? -28.126 -13.354 27.274 1.00 86.50 427 HIS A O 1
ATOM 3273 N N . SER A 1 428 ? -26.464 -14.298 28.471 1.00 88.31 428 SER A N 1
ATOM 3274 C CA . SER A 1 428 ? -26.134 -13.118 29.287 1.00 88.31 428 SER A CA 1
ATOM 3275 C C . SER A 1 428 ? -24.948 -12.376 28.668 1.00 88.31 428 SER A C 1
ATOM 3277 O O . SER A 1 428 ? -23.832 -12.900 28.633 1.00 88.31 428 SER A O 1
ATOM 3279 N N . ILE A 1 429 ? -25.186 -11.170 28.146 1.00 90.06 429 ILE A N 1
ATOM 3280 C CA . ILE A 1 429 ? -24.169 -10.338 27.489 1.00 90.06 429 ILE A CA 1
ATOM 3281 C C . ILE A 1 429 ? -24.168 -8.960 28.146 1.00 90.06 429 ILE A C 1
ATOM 3283 O O . ILE A 1 429 ? -25.218 -8.329 28.253 1.00 90.06 429 ILE A O 1
ATOM 3287 N N . LEU A 1 430 ? -22.989 -8.486 28.549 1.00 89.25 430 LEU A N 1
ATOM 3288 C CA . LEU A 1 430 ? -22.782 -7.139 29.077 1.00 89.25 430 LEU A CA 1
ATOM 3289 C C . LEU A 1 430 ? -21.708 -6.410 28.270 1.00 89.25 430 LEU A C 1
ATOM 3291 O O . LEU A 1 430 ? -20.721 -7.000 27.824 1.00 89.25 430 LEU A O 1
ATOM 3295 N N . PHE A 1 431 ? -21.900 -5.107 28.110 1.00 88.81 431 PHE A N 1
ATOM 3296 C CA . PHE A 1 431 ? -20.989 -4.244 27.369 1.00 88.81 431 PHE A CA 1
ATOM 3297 C C . PHE A 1 431 ? -20.124 -3.440 28.329 1.00 88.81 431 PHE A C 1
ATOM 3299 O O . PHE A 1 431 ? -20.601 -2.976 29.368 1.00 88.81 431 PHE A O 1
ATOM 3306 N N . VAL A 1 432 ? -18.853 -3.275 27.974 1.00 83.62 432 VAL A N 1
ATOM 3307 C CA . VAL A 1 432 ? -17.884 -2.529 28.775 1.00 83.62 432 VAL A CA 1
ATOM 3308 C C . VAL A 1 432 ? -17.321 -1.376 27.955 1.00 83.62 432 VAL A C 1
ATOM 3310 O O . VAL A 1 432 ? -16.771 -1.575 26.869 1.00 83.62 432 VAL A O 1
ATOM 3313 N N . ALA A 1 433 ? -17.451 -0.168 28.495 1.00 78.56 433 ALA A N 1
ATOM 3314 C CA . ALA A 1 433 ? -16.856 1.048 27.962 1.00 78.56 433 ALA A CA 1
ATOM 3315 C C . ALA A 1 433 ? -15.614 1.406 28.776 1.00 78.56 433 ALA A C 1
ATOM 3317 O O . ALA A 1 433 ? -15.673 1.444 30.005 1.00 78.56 433 ALA A O 1
ATOM 3318 N N . VAL A 1 434 ? -14.506 1.681 28.087 1.00 69.06 434 VAL A N 1
ATOM 3319 C CA . VAL A 1 434 ? -13.250 2.128 28.713 1.00 69.06 434 VAL A CA 1
ATOM 3320 C C . VAL A 1 434 ? -13.039 3.642 28.522 1.00 69.06 434 VAL A C 1
ATOM 3322 O O . VAL A 1 434 ? -12.135 4.232 29.098 1.00 69.06 434 VAL A O 1
ATOM 3325 N N . ASP A 1 435 ? -13.897 4.307 27.747 1.00 64.75 435 ASP A N 1
ATOM 3326 C CA . ASP A 1 435 ? -13.805 5.718 27.376 1.00 64.75 435 ASP A CA 1
ATOM 3327 C C . ASP A 1 435 ? -14.886 6.590 28.045 1.00 64.75 435 ASP A C 1
ATOM 3329 O O . ASP A 1 435 ? -16.003 6.151 28.316 1.00 64.75 435 ASP A O 1
ATOM 3333 N N . SER A 1 436 ? -14.562 7.864 28.297 1.00 53.31 436 SER A N 1
ATOM 3334 C CA . SER A 1 436 ? -15.466 8.849 28.919 1.00 53.31 436 SER A CA 1
ATOM 3335 C C . SER A 1 436 ? -16.286 9.663 27.908 1.00 53.31 436 SER A C 1
ATOM 3337 O O . SER A 1 436 ? -16.880 10.674 28.273 1.00 53.31 436 SER A O 1
ATOM 3339 N N . VAL A 1 437 ? -16.252 9.303 26.620 1.00 52.06 437 VAL A N 1
ATOM 3340 C CA . VAL A 1 437 ? -16.683 10.207 25.536 1.00 52.06 437 VAL A CA 1
ATOM 3341 C C . VAL A 1 437 ? -18.208 10.236 25.357 1.00 52.06 437 VAL A C 1
ATOM 3343 O O . VAL A 1 437 ? -18.737 11.270 24.968 1.00 52.06 437 VAL A O 1
ATOM 3346 N N . ASP A 1 438 ? -18.936 9.178 25.737 1.00 52.72 438 ASP A N 1
ATOM 3347 C CA . ASP A 1 438 ? -20.386 9.066 25.495 1.00 52.72 438 ASP A CA 1
ATOM 3348 C C . ASP A 1 438 ? -21.174 8.473 26.683 1.00 52.72 438 ASP A C 1
ATOM 3350 O O . ASP A 1 438 ? -21.864 7.459 26.555 1.00 52.72 438 ASP A O 1
ATOM 3354 N N . GLU A 1 439 ? -21.123 9.110 27.858 1.00 52.59 439 GLU A N 1
ATOM 3355 C CA . GLU A 1 439 ? -21.889 8.660 29.041 1.00 52.59 439 GLU A CA 1
ATOM 3356 C C . GLU A 1 439 ? -23.420 8.707 28.841 1.00 52.59 439 GLU A C 1
ATOM 3358 O O . GLU A 1 439 ? -24.150 7.917 29.435 1.00 52.59 439 GLU A O 1
ATOM 3363 N N . LYS A 1 440 ? -23.941 9.598 27.982 1.00 52.84 440 LYS A N 1
ATOM 3364 C CA . LYS A 1 440 ? -25.392 9.868 27.876 1.00 52.84 440 LYS A CA 1
ATOM 3365 C C . LYS A 1 440 ? -26.215 8.814 27.122 1.00 52.84 440 LYS A C 1
ATOM 3367 O O . LYS A 1 440 ? -27.434 8.843 27.229 1.00 52.84 440 LYS A O 1
ATOM 3372 N N . ASN A 1 441 ? -25.588 7.914 26.362 1.00 57.53 441 ASN A N 1
ATOM 3373 C CA . ASN A 1 441 ? -26.285 6.929 25.514 1.00 57.53 441 ASN A CA 1
ATOM 3374 C C . ASN A 1 441 ? -26.043 5.465 25.939 1.00 57.53 441 ASN A C 1
ATOM 3376 O O . ASN A 1 441 ? -26.376 4.549 25.185 1.00 57.53 441 ASN A O 1
ATOM 3380 N N . ARG A 1 442 ? -25.436 5.224 27.111 1.00 66.25 442 ARG A N 1
ATOM 3381 C CA . ARG A 1 442 ? -24.940 3.901 27.538 1.00 66.25 442 ARG A CA 1
ATOM 3382 C C . ARG A 1 442 ? -25.448 3.499 28.936 1.00 66.25 442 ARG A C 1
ATOM 3384 O O . ARG A 1 442 ? -24.660 3.102 29.785 1.00 66.25 442 ARG A O 1
ATOM 3391 N N . GLU A 1 443 ? -26.759 3.602 29.178 1.00 61.31 443 GLU A N 1
ATOM 3392 C CA . GLU A 1 443 ? -27.367 3.393 30.513 1.00 61.31 443 GLU A CA 1
ATOM 3393 C C . GLU A 1 443 ? -27.144 1.981 31.110 1.00 61.31 443 GLU A C 1
ATOM 3395 O O . GLU A 1 443 ? -27.093 1.850 32.329 1.00 61.31 443 GLU A O 1
ATOM 3400 N N . ASP A 1 444 ? -26.902 0.955 30.279 1.00 75.75 444 ASP A N 1
ATOM 3401 C CA . ASP A 1 444 ? -26.707 -0.447 30.709 1.00 75.75 444 ASP A CA 1
ATOM 3402 C C . ASP A 1 444 ? -25.255 -0.961 30.570 1.00 75.75 444 ASP A C 1
ATOM 3404 O O . ASP A 1 444 ? -25.013 -2.170 30.501 1.00 75.75 444 ASP A O 1
ATOM 3408 N N . TRP A 1 445 ? -24.267 -0.068 30.447 1.00 85.81 445 TRP A N 1
ATOM 3409 C CA . TRP A 1 445 ? -22.871 -0.461 30.212 1.00 85.81 445 TRP A CA 1
ATOM 3410 C C . TRP A 1 445 ? -22.031 -0.355 31.481 1.00 85.81 445 TRP A C 1
ATOM 3412 O O . TRP A 1 445 ? -22.190 0.552 32.297 1.00 85.81 445 TRP A O 1
ATOM 3422 N N . ILE A 1 446 ? -21.069 -1.264 31.622 1.00 84.38 446 ILE A N 1
ATOM 3423 C CA . ILE A 1 446 ? -20.059 -1.167 32.670 1.00 84.38 446 ILE A CA 1
ATOM 3424 C C . ILE A 1 446 ? -19.044 -0.110 32.238 1.00 84.38 446 ILE A C 1
ATOM 3426 O O . ILE A 1 446 ? -18.317 -0.294 31.262 1.00 84.38 446 ILE A O 1
ATOM 3430 N N . MET A 1 447 ? -18.979 0.987 32.986 1.00 78.75 447 MET A N 1
ATOM 3431 C CA . MET A 1 447 ? -18.000 2.047 32.766 1.00 78.75 447 MET A CA 1
ATOM 3432 C C . MET A 1 447 ? -16.722 1.738 33.550 1.00 78.75 447 MET A C 1
ATOM 3434 O O . MET A 1 447 ? -16.731 1.677 34.783 1.00 78.75 447 MET A O 1
ATOM 3438 N N . LEU A 1 448 ? -15.612 1.548 32.841 1.00 73.38 448 LEU A N 1
ATOM 3439 C CA . LEU A 1 448 ? -14.279 1.404 33.418 1.00 73.38 448 LEU A CA 1
ATOM 3440 C C . LEU A 1 448 ? -13.419 2.590 32.996 1.00 73.38 448 LEU A C 1
ATOM 3442 O O . LEU A 1 448 ? -13.345 2.942 31.830 1.00 73.38 448 LEU A O 1
ATOM 3446 N N . HIS A 1 449 ? -12.727 3.206 33.948 1.00 69.25 449 HIS A N 1
ATOM 3447 C CA . HIS A 1 449 ? -11.728 4.212 33.607 1.00 69.25 449 HIS A CA 1
ATOM 3448 C C . HIS A 1 449 ? -10.462 3.515 33.060 1.00 69.25 449 HIS A C 1
ATOM 3450 O O . HIS A 1 449 ? -10.063 2.504 33.648 1.00 69.25 449 HIS A O 1
ATOM 3456 N N . PRO A 1 450 ? -9.755 4.054 32.043 1.00 65.50 450 PRO A N 1
ATOM 3457 C CA . PRO A 1 450 ? -8.550 3.425 31.476 1.00 65.50 450 PRO A CA 1
ATOM 3458 C C . PRO A 1 450 ? -7.445 3.147 32.505 1.00 65.50 450 PRO A C 1
ATOM 3460 O O . PRO A 1 450 ? -6.648 2.232 32.358 1.00 65.50 450 PRO A O 1
ATOM 3463 N N . ARG A 1 451 ? -7.402 3.951 33.576 1.00 62.66 451 ARG A N 1
ATOM 3464 C CA . ARG A 1 451 ? -6.470 3.815 34.713 1.00 62.66 451 ARG A CA 1
ATOM 3465 C C . ARG A 1 451 ? -7.145 3.314 36.000 1.00 62.66 451 ARG A C 1
ATOM 3467 O O . ARG A 1 451 ? -6.676 3.612 37.097 1.00 62.66 451 ARG A O 1
ATOM 3474 N N . ALA A 1 452 ? -8.298 2.652 35.907 1.00 63.16 452 ALA A N 1
ATOM 3475 C CA . ALA A 1 452 ? -8.980 2.123 37.086 1.00 63.16 452 ALA A CA 1
ATOM 3476 C C . ALA A 1 452 ? -8.103 1.074 37.790 1.00 63.16 452 ALA A C 1
ATOM 3478 O O . ALA A 1 452 ? -7.595 0.150 37.164 1.00 63.16 452 ALA A O 1
ATOM 3479 N N . ALA A 1 453 ? -7.953 1.191 39.113 1.00 64.56 453 ALA A N 1
ATOM 3480 C CA . ALA A 1 453 ? -7.225 0.196 39.895 1.00 64.56 453 ALA A CA 1
ATOM 3481 C C . ALA A 1 453 ? -7.907 -1.182 39.801 1.00 64.56 453 ALA A C 1
ATOM 3483 O O . ALA A 1 453 ? -9.137 -1.264 39.857 1.00 64.56 453 ALA A O 1
ATOM 3484 N N . ALA A 1 454 ? -7.119 -2.263 39.784 1.00 64.88 454 ALA A N 1
ATOM 3485 C CA . ALA A 1 454 ? -7.586 -3.652 39.655 1.00 64.88 454 ALA A CA 1
ATOM 3486 C C . ALA A 1 454 ? -8.779 -4.003 40.564 1.00 64.88 454 ALA A C 1
ATOM 3488 O O . ALA A 1 454 ? -9.732 -4.670 40.162 1.00 64.88 454 ALA A O 1
ATOM 3489 N N . ARG A 1 455 ? -8.759 -3.499 41.805 1.00 65.19 455 ARG A N 1
ATOM 3490 C CA . ARG A 1 455 ? -9.828 -3.697 42.798 1.00 65.19 455 ARG A CA 1
ATOM 3491 C C . ARG A 1 455 ? -11.189 -3.132 42.369 1.00 65.19 455 ARG A C 1
ATOM 3493 O O . ARG A 1 455 ? -12.217 -3.662 42.773 1.00 65.19 455 ARG A O 1
ATOM 3500 N N . VAL A 1 456 ? -11.196 -2.047 41.594 1.00 67.56 456 VAL A N 1
ATOM 3501 C CA . VAL A 1 456 ? -12.413 -1.380 41.110 1.00 67.56 456 VAL A CA 1
ATOM 3502 C C . VAL A 1 456 ? -12.991 -2.169 39.942 1.00 67.56 456 VAL A C 1
ATOM 3504 O O . VAL A 1 456 ? -14.174 -2.498 39.968 1.00 67.56 456 VAL A O 1
ATOM 3507 N N . ALA A 1 457 ? -12.147 -2.568 38.986 1.00 69.31 457 ALA A N 1
ATOM 3508 C CA . ALA A 1 457 ? -12.556 -3.417 37.869 1.00 69.31 457 ALA A CA 1
ATOM 3509 C C . ALA A 1 457 ? -13.136 -4.756 38.358 1.00 69.31 457 ALA A C 1
ATOM 3511 O O . ALA A 1 457 ? -14.251 -5.114 37.989 1.00 69.31 457 ALA A O 1
ATOM 3512 N N . ARG A 1 458 ? -12.459 -5.435 39.299 1.00 71.38 458 ARG A N 1
ATOM 3513 C CA . ARG A 1 458 ? -12.944 -6.690 39.912 1.00 71.38 458 ARG A CA 1
ATOM 3514 C C . ARG A 1 458 ? -14.259 -6.553 40.686 1.00 71.38 458 ARG A C 1
ATOM 3516 O O . ARG A 1 458 ? -14.920 -7.557 40.928 1.00 71.38 458 ARG A O 1
ATOM 3523 N N . ARG A 1 459 ? -14.622 -5.344 41.128 1.00 75.94 459 ARG A N 1
ATOM 3524 C CA . ARG A 1 459 ? -15.897 -5.090 41.818 1.00 75.94 459 ARG A CA 1
ATOM 3525 C C . ARG A 1 459 ? -17.058 -4.915 40.838 1.00 75.94 459 ARG A C 1
ATOM 3527 O O . ARG A 1 459 ? -18.182 -5.248 41.195 1.00 75.94 459 ARG A O 1
ATOM 3534 N N . LEU A 1 460 ? -16.787 -4.362 39.657 1.00 79.06 460 LEU A N 1
ATOM 3535 C CA . LEU A 1 460 ? -17.790 -4.071 38.630 1.00 79.06 460 LEU A CA 1
ATOM 3536 C C . LEU A 1 460 ? -18.011 -5.252 37.675 1.00 79.06 460 LEU A C 1
ATOM 3538 O O . LEU A 1 460 ? -19.119 -5.439 37.185 1.00 79.06 460 LEU A O 1
ATOM 3542 N N . ILE A 1 461 ? -16.973 -6.054 37.431 1.00 82.62 461 ILE A N 1
ATOM 3543 C CA . ILE A 1 461 ? -17.039 -7.233 36.564 1.00 82.62 461 ILE A CA 1
ATOM 3544 C C . ILE A 1 461 ? -17.755 -8.394 37.288 1.00 82.62 461 ILE A C 1
ATOM 3546 O O . ILE A 1 461 ? -17.348 -8.759 38.397 1.00 82.62 461 ILE A O 1
ATOM 3550 N N . PRO A 1 462 ? -18.783 -9.021 36.680 1.00 84.38 462 PRO A N 1
ATOM 3551 C CA . PRO A 1 462 ? -19.452 -10.187 37.254 1.00 84.38 462 PRO A CA 1
ATOM 3552 C C . PRO A 1 462 ? -18.509 -11.380 37.444 1.00 84.38 462 PRO A C 1
ATOM 3554 O O . PRO A 1 462 ? -17.685 -11.702 36.584 1.00 84.38 462 PRO A O 1
ATOM 3557 N N . LYS A 1 463 ? -18.643 -12.079 38.576 1.00 81.25 463 LYS A N 1
ATOM 3558 C CA . LYS A 1 463 ? -17.778 -13.223 38.924 1.00 81.25 463 LYS A CA 1
ATOM 3559 C C . LYS A 1 463 ? -18.025 -14.462 38.058 1.00 81.25 463 LYS A C 1
ATOM 3561 O O . LYS A 1 463 ? -17.141 -15.303 37.953 1.00 81.25 463 LYS A O 1
ATOM 3566 N N . ASP A 1 464 ? -19.204 -14.567 37.459 1.00 85.19 464 ASP A N 1
ATOM 3567 C CA . ASP A 1 464 ? -19.637 -15.631 36.549 1.00 85.19 464 ASP A CA 1
ATOM 3568 C C . ASP A 1 464 ? -19.245 -15.358 35.085 1.00 85.19 464 ASP A C 1
ATOM 3570 O O . ASP A 1 464 ? -19.780 -15.989 34.171 1.00 85.19 464 ASP A O 1
ATOM 3574 N N . THR A 1 465 ? -18.329 -14.414 34.843 1.00 83.44 465 THR A N 1
ATOM 3575 C CA . THR A 1 465 ? -17.839 -14.114 33.494 1.00 83.44 465 THR A CA 1
ATOM 3576 C C . THR A 1 465 ? -17.132 -15.335 32.899 1.00 83.44 465 THR A C 1
ATOM 3578 O O . THR A 1 465 ? -16.116 -15.783 33.430 1.00 83.44 465 THR A O 1
ATOM 3581 N N . SER A 1 466 ? -17.653 -15.859 31.786 1.00 83.94 466 SER A N 1
ATOM 3582 C CA . SER A 1 466 ? -17.142 -17.064 31.113 1.00 83.94 466 SER A CA 1
ATOM 3583 C C . SER A 1 466 ? -16.349 -16.759 29.836 1.00 83.94 466 SER A C 1
ATOM 3585 O O . SER A 1 466 ? -15.409 -17.484 29.492 1.00 83.94 466 SER A O 1
ATOM 3587 N N . LEU A 1 467 ? -16.684 -15.665 29.147 1.00 84.44 467 LEU A N 1
ATOM 3588 C CA . LEU A 1 467 ? -16.049 -15.258 27.895 1.00 84.44 467 LEU A CA 1
ATOM 3589 C C . LEU A 1 467 ? -15.847 -13.743 27.847 1.00 84.44 467 LEU A C 1
ATOM 3591 O O . LEU A 1 467 ? -16.721 -12.969 28.238 1.00 84.44 467 LEU A O 1
ATOM 3595 N N . VAL A 1 468 ? -14.705 -13.331 27.301 1.00 82.19 468 VAL A N 1
ATOM 3596 C CA . VAL A 1 468 ? -14.418 -11.931 26.983 1.00 82.19 468 VAL A CA 1
ATOM 3597 C C . VAL A 1 468 ? -14.105 -11.788 25.504 1.00 82.19 468 VAL A C 1
ATOM 3599 O O . VAL A 1 468 ? -13.251 -12.499 24.971 1.00 82.19 468 VAL A O 1
ATOM 3602 N N . ILE A 1 469 ? -14.797 -10.853 24.858 1.00 81.88 469 ILE A N 1
ATOM 3603 C CA . ILE A 1 469 ? -14.626 -10.502 23.450 1.00 81.88 469 ILE A CA 1
ATOM 3604 C C . ILE A 1 469 ? -14.132 -9.059 23.383 1.00 81.88 469 ILE A C 1
ATOM 3606 O O . ILE A 1 469 ? -14.820 -8.141 23.831 1.00 81.88 469 ILE A O 1
ATOM 3610 N N . ASN A 1 470 ? -12.948 -8.860 22.809 1.00 78.62 470 ASN A N 1
ATOM 3611 C CA . ASN A 1 470 ? -12.402 -7.531 22.557 1.00 78.62 470 ASN A CA 1
ATOM 3612 C C . ASN A 1 470 ? -12.637 -7.124 21.097 1.00 78.62 470 ASN A C 1
ATOM 3614 O O . ASN A 1 470 ? -12.179 -7.816 20.188 1.00 78.62 470 ASN A O 1
ATOM 3618 N N . LEU A 1 471 ? -13.337 -6.007 20.895 1.00 77.06 471 LEU A N 1
ATOM 3619 C CA . LEU A 1 471 ? -13.575 -5.375 19.593 1.00 77.06 471 LEU A CA 1
ATOM 3620 C C . LEU A 1 471 ? -12.790 -4.058 19.436 1.00 77.06 471 LEU A C 1
ATOM 3622 O O . LEU A 1 471 ? -12.884 -3.411 18.395 1.00 77.06 471 LEU A O 1
ATOM 3626 N N . SER A 1 472 ? -12.019 -3.656 20.454 1.00 71.00 472 SER A N 1
ATOM 3627 C CA . SER A 1 472 ? -11.131 -2.490 20.411 1.00 71.00 472 SER A CA 1
ATOM 3628 C C . SER A 1 472 ? -9.770 -2.838 19.800 1.00 71.00 472 SER A C 1
ATOM 3630 O O . SER A 1 472 ? -9.296 -3.969 19.905 1.00 71.00 472 SER A O 1
ATOM 3632 N N . LYS A 1 473 ? -9.115 -1.829 19.209 1.00 60.84 473 LYS A N 1
ATOM 3633 C CA . LYS A 1 473 ? -7.710 -1.898 18.771 1.00 60.84 473 LYS A CA 1
ATOM 3634 C C . LYS A 1 473 ? -6.712 -1.781 19.928 1.00 60.84 473 LYS A C 1
ATOM 3636 O O . LYS A 1 473 ? -5.539 -2.075 19.740 1.00 60.84 473 LYS A O 1
ATOM 3641 N N . GLU A 1 474 ? -7.152 -1.321 21.096 1.00 57.81 474 GLU A N 1
ATOM 3642 C CA . GLU A 1 474 ? -6.279 -1.144 22.256 1.00 57.81 474 GLU A CA 1
ATOM 3643 C C . GLU A 1 474 ? -5.984 -2.493 22.929 1.00 57.81 474 GLU A C 1
ATOM 3645 O O . GLU A 1 474 ? -6.891 -3.298 23.173 1.00 57.81 474 GLU A O 1
ATOM 3650 N N . ASN A 1 475 ? -4.705 -2.733 23.241 1.00 52.56 475 ASN A N 1
ATOM 3651 C CA . ASN A 1 475 ? -4.269 -3.903 23.998 1.00 52.56 475 ASN A CA 1
ATOM 3652 C C . ASN A 1 475 ? -4.842 -3.830 25.416 1.00 52.56 475 ASN A C 1
ATOM 3654 O O . ASN A 1 475 ? -4.363 -3.085 26.267 1.00 52.56 475 ASN A O 1
ATOM 3658 N N . LEU A 1 476 ? -5.855 -4.651 25.689 1.00 57.62 476 LEU A N 1
ATOM 3659 C CA . LEU A 1 476 ? -6.457 -4.793 27.015 1.00 57.62 476 LEU A CA 1
ATOM 3660 C C . LEU A 1 476 ? -5.614 -5.675 27.956 1.00 57.62 476 LEU A C 1
ATOM 3662 O O . LEU A 1 476 ? -6.171 -6.294 28.861 1.00 57.62 476 LEU A O 1
ATOM 3666 N N . GLU A 1 477 ? -4.291 -5.756 27.772 1.00 54.66 477 GLU A N 1
ATOM 3667 C CA . GLU A 1 477 ? -3.394 -6.561 28.623 1.00 54.66 477 GLU A CA 1
ATOM 3668 C C . GLU A 1 477 ? -3.555 -6.204 30.106 1.00 54.66 477 GLU A C 1
ATOM 3670 O O . GLU A 1 477 ? -3.587 -7.084 30.963 1.00 54.66 477 GLU A O 1
ATOM 3675 N N . THR A 1 478 ? -3.812 -4.928 30.401 1.00 56.06 478 THR A N 1
ATOM 3676 C CA . THR A 1 478 ? -4.099 -4.437 31.755 1.00 56.06 478 THR A CA 1
ATOM 3677 C C . THR A 1 478 ? -5.376 -5.034 32.352 1.00 56.06 478 THR A C 1
ATOM 3679 O O . THR A 1 478 ? -5.473 -5.158 33.566 1.00 56.06 478 THR A O 1
ATOM 3682 N N . ILE A 1 479 ? -6.366 -5.410 31.532 1.00 58.72 479 ILE A N 1
ATOM 3683 C CA . ILE A 1 479 ? -7.667 -5.933 31.986 1.00 58.72 479 ILE A CA 1
ATOM 3684 C C . ILE A 1 479 ? -7.650 -7.455 32.146 1.00 58.72 479 ILE A C 1
ATOM 3686 O O . ILE A 1 479 ? -8.424 -7.987 32.944 1.00 58.72 479 ILE A O 1
ATOM 3690 N N . VAL A 1 480 ? -6.753 -8.163 31.451 1.00 60.31 480 VAL A N 1
ATOM 3691 C CA . VAL A 1 480 ? -6.618 -9.627 31.566 1.00 60.31 480 VAL A CA 1
ATOM 3692 C C . VAL A 1 480 ? -6.351 -10.042 33.020 1.00 60.31 480 VAL A C 1
ATOM 3694 O O . VAL A 1 480 ? -6.939 -11.013 33.493 1.00 60.31 480 VAL A O 1
ATOM 3697 N N . GLU A 1 481 ? -5.586 -9.251 33.779 1.00 58.91 481 GLU A N 1
ATOM 3698 C CA . GLU A 1 481 ? -5.339 -9.464 35.217 1.00 58.91 481 GLU A CA 1
ATOM 3699 C C . GLU A 1 481 ? -6.594 -9.346 36.108 1.00 58.91 481 GLU A C 1
ATOM 3701 O O . GLU A 1 481 ? -6.594 -9.736 37.288 1.00 58.91 481 GLU A O 1
ATOM 3706 N N . PHE A 1 482 ? -7.672 -8.758 35.586 1.00 63.88 482 PHE A N 1
ATOM 3707 C CA . PHE A 1 482 ? -8.914 -8.506 36.319 1.00 63.88 482 PHE A CA 1
ATOM 3708 C C . PHE A 1 482 ? -9.973 -9.579 36.069 1.00 63.88 482 PHE A C 1
ATOM 3710 O O . PHE A 1 482 ? -10.970 -9.614 36.796 1.00 63.88 482 PHE A O 1
ATOM 3717 N N . LEU A 1 483 ? -9.764 -10.450 35.079 1.00 62.88 483 LEU A N 1
ATOM 3718 C CA . LEU A 1 483 ? -10.710 -11.499 34.722 1.00 62.88 483 LEU A CA 1
ATOM 3719 C C . LEU A 1 483 ? -10.652 -12.673 35.716 1.00 62.88 483 LEU A C 1
ATOM 3721 O O . LEU A 1 483 ? -9.584 -12.993 36.244 1.00 62.88 483 LEU A O 1
ATOM 3725 N N . PRO A 1 484 ? -11.788 -13.336 36.002 1.00 60.53 484 PRO A N 1
ATOM 3726 C CA . PRO A 1 484 ? -11.788 -14.570 36.783 1.00 60.53 484 PRO A CA 1
ATOM 3727 C C . PRO A 1 484 ? -10.899 -15.634 36.120 1.00 60.53 484 PRO A C 1
ATOM 3729 O O . PRO A 1 484 ? -10.902 -15.746 34.898 1.00 60.53 484 PRO A O 1
ATOM 3732 N N . CYS A 1 485 ? -10.213 -16.480 36.902 1.00 52.75 485 CYS A N 1
ATOM 3733 C CA . CYS A 1 485 ? -9.285 -17.507 36.386 1.00 52.75 485 CYS A CA 1
ATOM 3734 C C . CYS A 1 485 ? -9.899 -18.509 35.380 1.00 52.75 485 CYS A C 1
ATOM 3736 O O . CYS A 1 485 ? -9.165 -19.262 34.751 1.00 52.75 485 CYS A O 1
ATOM 3738 N N . PHE A 1 486 ? -11.229 -18.546 35.249 1.00 49.72 486 PHE A N 1
ATOM 3739 C CA . PHE A 1 486 ? -11.968 -19.428 34.340 1.00 49.72 486 PHE A CA 1
ATOM 3740 C C . PHE A 1 486 ? -12.423 -18.742 33.041 1.00 49.72 486 PHE A C 1
ATOM 3742 O O . PHE A 1 486 ? -12.976 -19.411 32.169 1.00 49.72 486 PHE A O 1
ATOM 3749 N N . ALA A 1 487 ? -12.230 -17.427 32.901 1.00 53.16 487 ALA A N 1
ATOM 3750 C CA . ALA A 1 487 ? -12.659 -16.692 31.720 1.00 53.16 487 ALA A CA 1
ATOM 3751 C C . ALA A 1 487 ? -11.683 -16.934 30.561 1.00 53.16 487 ALA A C 1
ATOM 3753 O O . ALA A 1 487 ? -10.489 -16.653 30.664 1.00 53.16 487 ALA A O 1
ATOM 3754 N N . SER A 1 488 ? -12.194 -17.435 29.436 1.00 58.81 488 SER A N 1
ATOM 3755 C CA . SER A 1 488 ? -11.384 -17.548 28.220 1.00 58.81 488 SER A CA 1
ATOM 3756 C C . SER A 1 488 ? -11.312 -16.194 27.506 1.00 58.81 488 SER A C 1
ATOM 3758 O O . SER A 1 488 ? -12.342 -15.576 27.230 1.00 58.81 488 SER A O 1
ATOM 3760 N N . PHE A 1 489 ? -10.098 -15.723 27.212 1.00 50.59 489 PHE A N 1
ATOM 3761 C CA . PHE A 1 489 ? -9.876 -14.557 26.356 1.00 50.59 489 PHE A CA 1
ATOM 3762 C C . PHE A 1 489 ? -9.753 -15.031 24.910 1.00 50.59 489 PHE A C 1
ATOM 3764 O O . PHE A 1 489 ? -8.904 -15.872 24.606 1.00 50.59 489 PHE A O 1
ATOM 3771 N N . ARG A 1 490 ? -10.606 -14.527 24.013 1.00 56.03 490 ARG A N 1
ATOM 3772 C CA . ARG A 1 490 ? -10.516 -14.851 22.585 1.00 56.03 490 ARG A CA 1
ATOM 3773 C C . ARG A 1 490 ? -10.490 -13.571 21.751 1.00 56.03 490 ARG A C 1
ATOM 3775 O O . ARG A 1 490 ? -11.495 -12.857 21.743 1.00 56.03 490 ARG A O 1
ATOM 3782 N N . PRO A 1 491 ? -9.398 -13.285 21.017 1.00 51.31 491 PRO A N 1
ATOM 3783 C CA . PRO A 1 491 ? -9.440 -12.253 19.992 1.00 51.31 491 PRO A CA 1
ATOM 3784 C C . PRO A 1 491 ? -10.490 -12.637 18.940 1.00 51.31 491 PRO A C 1
ATOM 3786 O O . PRO A 1 491 ? -10.634 -13.810 18.576 1.00 51.31 491 PRO A O 1
ATOM 3789 N N . MET A 1 492 ? -11.275 -11.663 18.478 1.00 50.06 492 MET A N 1
ATOM 3790 C CA . MET A 1 492 ? -12.305 -11.933 17.481 1.00 50.06 492 MET A CA 1
ATOM 3791 C C . MET A 1 492 ? -11.664 -12.145 16.107 1.00 50.06 492 MET A C 1
ATOM 3793 O O . MET A 1 492 ? -11.389 -11.197 15.385 1.00 50.06 492 MET A O 1
ATOM 3797 N N . ILE A 1 493 ? -11.476 -13.406 15.724 1.00 48.72 493 ILE A N 1
ATOM 3798 C CA . ILE A 1 493 ? -11.249 -13.786 14.324 1.00 48.72 493 ILE A CA 1
ATOM 3799 C C . ILE A 1 493 ? -12.628 -13.946 13.682 1.00 48.72 493 ILE A C 1
ATOM 3801 O O . ILE A 1 493 ? -13.392 -14.814 14.110 1.00 48.72 493 ILE A O 1
ATOM 3805 N N . LEU A 1 494 ? -13.002 -13.106 12.723 1.00 47.66 494 LEU A N 1
ATOM 3806 C CA . LEU A 1 494 ? -14.200 -13.310 11.917 1.00 47.66 494 LEU A CA 1
ATOM 3807 C C . LEU A 1 494 ? -13.911 -14.370 10.844 1.00 47.66 494 LEU A C 1
ATOM 3809 O O . LEU A 1 494 ? -13.336 -14.089 9.801 1.00 47.66 494 LEU A O 1
ATOM 3813 N N . GLU A 1 495 ? -14.400 -15.590 11.050 1.00 43.34 495 GLU A N 1
ATOM 3814 C CA . GLU A 1 495 ? -14.523 -16.563 9.960 1.00 43.34 495 GLU A CA 1
ATOM 3815 C C . GLU A 1 495 ? -15.791 -16.239 9.155 1.00 43.34 495 GLU A C 1
ATOM 3817 O O . GLU A 1 495 ? -16.828 -16.899 9.287 1.00 43.34 495 GLU A O 1
ATOM 3822 N N . VAL A 1 496 ? -15.765 -15.160 8.361 1.00 42.28 496 VAL A N 1
ATOM 3823 C CA . VAL A 1 496 ? -16.877 -14.859 7.443 1.00 42.28 496 VAL A CA 1
ATOM 3824 C C . VAL A 1 496 ? -16.712 -15.660 6.163 1.00 42.28 496 VAL A C 1
ATOM 3826 O O . VAL A 1 496 ? -16.386 -15.135 5.106 1.00 42.28 496 VAL A O 1
ATOM 3829 N N . PHE A 1 497 ? -16.997 -16.953 6.241 1.00 37.97 497 PHE A N 1
ATOM 3830 C CA . PHE A 1 497 ? -17.378 -17.689 5.047 1.00 37.97 497 PHE A CA 1
ATOM 3831 C C . PHE A 1 497 ? -18.862 -17.422 4.805 1.00 37.97 497 PHE A C 1
ATOM 3833 O O . PHE A 1 497 ? -19.687 -17.629 5.706 1.00 37.97 497 PHE A O 1
ATOM 3840 N N . PHE A 1 498 ? -19.226 -16.983 3.596 1.00 42.06 498 PHE A N 1
ATOM 3841 C CA . PHE A 1 498 ? -20.612 -17.013 3.124 1.00 42.06 498 PHE A CA 1
ATOM 3842 C C . PHE A 1 498 ? -21.075 -18.469 2.993 1.00 42.06 498 PHE A C 1
ATOM 3844 O O . PHE A 1 498 ? -21.288 -19.004 1.913 1.00 42.06 498 PHE A O 1
ATOM 3851 N N . THR A 1 499 ? -21.247 -19.145 4.122 1.00 40.62 499 THR A N 1
ATOM 3852 C CA . THR A 1 499 ? -22.034 -20.367 4.170 1.00 40.62 499 THR A CA 1
ATOM 3853 C C . THR A 1 499 ? -23.490 -19.990 3.899 1.00 40.62 499 THR A C 1
ATOM 3855 O O . THR A 1 499 ? -23.947 -18.900 4.257 1.00 40.62 499 THR A O 1
ATOM 3858 N N . ASN A 1 500 ? -24.255 -20.903 3.297 1.00 36.72 500 ASN A N 1
ATOM 3859 C CA . ASN A 1 500 ? -25.675 -20.716 2.960 1.00 36.72 500 ASN A CA 1
ATOM 3860 C C . ASN A 1 500 ? -26.549 -20.190 4.127 1.00 36.72 500 ASN A C 1
ATOM 3862 O O . ASN A 1 500 ? -27.614 -19.610 3.902 1.00 36.72 500 ASN A O 1
ATOM 3866 N N . LEU A 1 501 ? -26.096 -20.351 5.376 1.00 38.19 501 LEU A N 1
ATOM 3867 C CA . LEU A 1 501 ? -26.744 -19.833 6.580 1.00 38.19 501 LEU A CA 1
ATOM 3868 C C . LEU A 1 501 ? -26.614 -18.303 6.727 1.00 38.19 501 LEU A C 1
ATOM 3870 O O . LEU A 1 501 ? -27.591 -17.641 7.076 1.00 38.19 501 LEU A O 1
ATOM 3874 N N . ALA A 1 502 ? -25.450 -17.726 6.406 1.00 42.25 502 ALA A N 1
ATOM 3875 C CA . ALA A 1 502 ? -25.224 -16.278 6.436 1.00 42.25 502 ALA A CA 1
ATOM 3876 C C . ALA A 1 502 ? -26.091 -15.557 5.392 1.00 42.25 502 ALA A C 1
ATOM 3878 O O . ALA A 1 502 ? -26.669 -14.514 5.687 1.00 42.25 502 ALA A O 1
ATOM 3879 N N . ARG A 1 503 ? -26.281 -16.174 4.216 1.00 43.06 503 ARG A N 1
ATOM 3880 C CA . ARG A 1 503 ? -27.126 -15.668 3.121 1.00 43.06 503 ARG A CA 1
ATOM 3881 C C . ARG A 1 503 ? -28.599 -15.520 3.523 1.00 43.06 503 ARG A C 1
ATOM 3883 O O . ARG A 1 503 ? -29.216 -14.503 3.218 1.00 43.06 503 ARG A O 1
ATOM 3890 N N . ARG A 1 504 ? -29.163 -16.488 4.260 1.00 43.56 504 ARG A N 1
ATOM 3891 C CA . ARG A 1 504 ? -30.553 -16.422 4.764 1.00 43.56 504 ARG A CA 1
ATOM 3892 C C . ARG A 1 504 ? -30.733 -15.355 5.846 1.00 43.56 504 ARG A C 1
ATOM 3894 O O . ARG A 1 504 ? -31.718 -14.621 5.808 1.00 43.56 504 ARG A O 1
ATOM 3901 N N . SER A 1 505 ? -29.780 -15.242 6.770 1.00 44.00 505 SER A N 1
ATOM 3902 C CA . SER A 1 505 ? -29.810 -14.233 7.837 1.00 44.00 505 SER A CA 1
ATOM 3903 C C . SER A 1 505 ? -29.602 -12.814 7.303 1.00 44.00 505 SER A C 1
ATOM 3905 O O . SER A 1 505 ? -30.280 -11.897 7.755 1.00 44.00 505 SER A O 1
ATOM 3907 N N . LEU A 1 506 ? -28.740 -12.630 6.300 1.00 47.56 506 LEU A N 1
ATOM 3908 C CA . LEU A 1 506 ? -28.549 -11.352 5.608 1.00 47.56 506 LEU A CA 1
ATOM 3909 C C . LEU A 1 506 ? -29.775 -10.934 4.807 1.00 47.56 506 LEU A C 1
ATOM 3911 O O . LEU A 1 506 ? -30.201 -9.798 4.948 1.00 47.56 506 LEU A O 1
ATOM 3915 N N . LEU A 1 507 ? -30.402 -11.833 4.037 1.00 48.41 507 LEU A N 1
ATOM 3916 C CA . LEU A 1 507 ? -31.664 -11.508 3.358 1.00 48.41 507 LEU A CA 1
ATOM 3917 C C . LEU A 1 507 ? -32.770 -11.142 4.356 1.00 48.41 507 LEU A C 1
ATOM 3919 O O . LEU A 1 507 ? -33.586 -10.263 4.084 1.00 48.41 507 LEU A O 1
ATOM 3923 N N . TYR A 1 508 ? -32.803 -11.807 5.512 1.00 45.72 508 TYR A N 1
ATOM 3924 C CA . TYR A 1 508 ? -33.752 -11.513 6.581 1.00 45.72 508 TYR A CA 1
ATOM 3925 C C . TYR A 1 508 ? -33.493 -10.142 7.224 1.00 45.72 508 TYR A C 1
ATOM 3927 O O . TYR A 1 508 ? -34.429 -9.356 7.371 1.00 45.72 508 TYR A O 1
ATOM 3935 N N . TRP A 1 509 ? -32.241 -9.817 7.558 1.00 44.84 509 TRP A N 1
ATOM 3936 C CA . TRP A 1 509 ? -31.882 -8.543 8.186 1.00 44.84 509 TRP A CA 1
ATOM 3937 C C . TRP A 1 509 ? -31.876 -7.366 7.210 1.00 44.84 509 TRP A C 1
ATOM 3939 O O . TRP A 1 509 ? -32.366 -6.304 7.580 1.00 44.84 509 TRP A O 1
ATOM 3949 N N . ALA A 1 510 ? -31.454 -7.552 5.958 1.00 46.09 510 ALA A N 1
ATOM 3950 C CA . ALA A 1 510 ? -31.563 -6.546 4.902 1.00 46.09 510 ALA A CA 1
ATOM 3951 C C . ALA A 1 510 ? -33.030 -6.165 4.644 1.00 46.09 510 ALA A C 1
ATOM 3953 O O . ALA A 1 510 ? -33.349 -4.984 4.568 1.00 46.09 510 ALA A O 1
ATOM 3954 N N . LYS A 1 511 ? -33.952 -7.146 4.624 1.00 43.38 511 LYS A N 1
ATOM 3955 C CA . LYS A 1 511 ? -35.408 -6.902 4.534 1.00 43.38 511 LYS A CA 1
ATOM 3956 C C . LYS A 1 511 ? -36.021 -6.315 5.808 1.00 43.38 511 LYS A C 1
ATOM 3958 O O . LYS A 1 511 ? -37.078 -5.685 5.749 1.00 43.38 511 LYS A O 1
ATOM 3963 N N . ARG A 1 512 ? -35.423 -6.565 6.977 1.00 44.53 512 ARG A N 1
ATOM 3964 C CA . ARG A 1 512 ? -35.924 -6.069 8.268 1.00 44.53 512 ARG A CA 1
ATOM 3965 C C . ARG A 1 512 ? -35.455 -4.640 8.545 1.00 44.53 512 ARG A C 1
ATOM 3967 O O . ARG A 1 512 ? -36.268 -3.844 9.002 1.00 44.53 512 ARG A O 1
ATOM 3974 N N . MET A 1 513 ? -34.209 -4.296 8.216 1.00 38.72 513 MET A N 1
ATOM 3975 C CA . MET A 1 513 ? -33.656 -2.955 8.429 1.00 38.72 513 MET A CA 1
ATOM 3976 C C . MET A 1 513 ? -34.297 -1.898 7.524 1.00 38.72 513 MET A C 1
ATOM 3978 O O . MET A 1 513 ? -34.664 -0.839 8.033 1.00 38.72 513 MET A O 1
ATOM 3982 N N . THR A 1 514 ? -34.553 -2.205 6.245 1.00 38.34 514 THR A N 1
ATOM 3983 C CA . THR A 1 514 ? -35.305 -1.311 5.336 1.00 38.34 514 THR A CA 1
ATOM 3984 C C . THR A 1 514 ? -36.702 -0.978 5.872 1.00 38.34 514 THR A C 1
ATOM 3986 O O . THR A 1 514 ? -37.167 0.154 5.732 1.00 38.34 514 THR A O 1
ATOM 3989 N N . ARG A 1 515 ? -37.346 -1.916 6.586 1.00 34.94 515 ARG A N 1
ATOM 3990 C CA . ARG A 1 515 ? -38.650 -1.701 7.243 1.00 34.94 515 ARG A CA 1
ATOM 3991 C C . ARG A 1 515 ? -38.582 -0.861 8.520 1.00 34.94 515 ARG A C 1
ATOM 3993 O O . ARG A 1 515 ? -39.501 -0.085 8.764 1.00 34.94 515 ARG A O 1
ATOM 4000 N N . THR A 1 516 ? -37.536 -0.990 9.336 1.00 32.50 516 THR A N 1
ATOM 4001 C CA . THR A 1 516 ? -37.390 -0.197 10.577 1.00 32.50 516 THR A CA 1
ATOM 4002 C C . THR A 1 516 ? -37.018 1.264 10.334 1.00 32.50 516 THR A C 1
ATOM 4004 O O . THR A 1 516 ? -37.400 2.109 11.136 1.00 32.50 516 THR A O 1
ATOM 4007 N N . ILE A 1 517 ? -36.349 1.590 9.223 1.00 36.09 517 ILE A N 1
ATOM 4008 C CA . ILE A 1 517 ? -36.039 2.985 8.851 1.00 36.09 517 ILE A CA 1
ATOM 4009 C C . ILE A 1 517 ? -37.304 3.731 8.367 1.00 36.09 517 ILE A C 1
ATOM 4011 O O . ILE A 1 517 ? -37.410 4.944 8.523 1.00 36.09 517 ILE A O 1
ATOM 4015 N N . HIS A 1 518 ? -38.317 3.009 7.869 1.00 29.62 518 HIS A N 1
ATOM 4016 C CA . HIS A 1 518 ? -39.560 3.578 7.322 1.00 29.62 518 HIS A CA 1
ATOM 4017 C C . HIS A 1 518 ? -40.712 3.758 8.329 1.00 29.62 518 HIS A C 1
ATOM 4019 O O . HIS A 1 518 ? -41.814 4.138 7.928 1.00 29.62 518 HIS A O 1
ATOM 4025 N N . GLN A 1 519 ? -40.508 3.526 9.631 1.00 24.84 519 GLN A N 1
ATOM 4026 C CA . GLN A 1 519 ? -41.507 3.902 10.638 1.00 24.84 519 GLN A CA 1
ATOM 4027 C C . GLN A 1 519 ? -41.109 5.208 11.337 1.00 24.84 519 GLN A C 1
ATOM 4029 O O . GLN A 1 519 ? -40.297 5.178 12.264 1.00 24.84 519 GLN A O 1
ATOM 4034 N N . PRO A 1 520 ? -41.695 6.366 10.967 1.00 28.25 520 PRO A N 1
ATOM 4035 C CA . PRO A 1 520 ? -41.577 7.549 11.803 1.00 28.25 520 PRO A CA 1
ATOM 4036 C C . PRO A 1 520 ? -42.183 7.228 13.173 1.00 28.25 520 PRO A C 1
ATOM 4038 O O . PRO A 1 520 ? -43.339 6.805 13.270 1.00 28.25 520 PRO A O 1
ATOM 4041 N N . LYS A 1 521 ? -41.395 7.422 14.238 1.00 32.97 521 LYS A N 1
ATOM 4042 C CA . LYS A 1 521 ? -41.863 7.362 15.628 1.00 32.97 521 LYS A CA 1
ATOM 4043 C C . LYS A 1 521 ? -43.086 8.278 15.766 1.00 32.97 521 LYS A C 1
ATOM 4045 O O . LYS A 1 521 ? -42.942 9.496 15.863 1.00 32.97 521 LYS A O 1
ATOM 4050 N N . LYS A 1 522 ? -44.297 7.710 15.777 1.00 31.34 522 LYS A N 1
ATOM 4051 C CA . LYS A 1 522 ? -45.500 8.438 16.195 1.00 31.34 522 LYS A CA 1
ATOM 4052 C C . LYS A 1 522 ? -45.282 8.854 17.648 1.00 31.34 522 LYS A C 1
ATOM 4054 O O . LYS A 1 522 ? -45.192 7.999 18.526 1.00 31.34 522 LYS A O 1
ATOM 4059 N N . LYS A 1 523 ? -45.160 10.163 17.890 1.00 28.31 523 LYS A N 1
ATOM 4060 C CA . LYS A 1 523 ? -45.214 10.729 19.242 1.00 28.31 523 LYS A CA 1
ATOM 4061 C C . LYS A 1 523 ? -46.512 10.255 19.913 1.00 28.31 523 LYS A C 1
ATOM 4063 O O . LYS A 1 523 ? -47.561 10.338 19.267 1.00 28.31 523 LYS A O 1
ATOM 4068 N N . PRO A 1 524 ? -46.481 9.783 21.169 1.00 30.02 524 PRO A N 1
ATOM 4069 C CA . PRO A 1 524 ? -47.708 9.586 21.922 1.00 30.02 524 PRO A CA 1
ATOM 4070 C C . PRO A 1 524 ? -48.382 10.951 22.104 1.00 30.02 524 PRO A C 1
ATOM 4072 O O . PRO A 1 524 ? -47.740 11.929 22.490 1.00 30.02 524 PRO A O 1
ATOM 4075 N N . ALA A 1 525 ? -49.661 11.029 21.742 1.00 30.83 525 ALA A N 1
ATOM 4076 C CA . ALA A 1 525 ? -50.479 12.209 21.958 1.00 30.83 525 ALA A CA 1
ATOM 4077 C C . ALA A 1 525 ? -50.633 12.426 23.468 1.00 30.83 525 ALA A C 1
ATOM 4079 O O . ALA A 1 525 ? -51.220 11.597 24.161 1.00 30.83 525 ALA A O 1
ATOM 4080 N N . ASN A 1 526 ? -50.094 13.538 23.967 1.00 30.41 526 ASN A N 1
ATOM 4081 C CA . ASN A 1 526 ? -50.405 14.031 25.299 1.00 30.41 526 ASN A CA 1
ATOM 4082 C C . ASN A 1 526 ? -51.873 14.470 25.309 1.00 30.41 526 ASN A C 1
ATOM 4084 O O . ASN A 1 526 ? -52.206 15.530 24.786 1.00 30.41 526 ASN A O 1
ATOM 4088 N N . TYR A 1 527 ? -52.731 13.646 25.902 1.00 38.06 527 TYR A N 1
ATOM 4089 C CA . TYR A 1 527 ? -54.003 14.087 26.455 1.00 38.06 527 TYR A CA 1
ATOM 4090 C C . TYR A 1 527 ? -53.783 14.421 27.924 1.00 38.06 527 TYR A C 1
ATOM 4092 O O . TYR A 1 527 ? -53.414 13.541 28.695 1.00 38.06 527 TYR A O 1
ATOM 4100 N N . LEU A 1 528 ? -54.030 15.671 28.293 1.00 29.50 528 LEU A N 1
ATOM 4101 C CA . LEU A 1 528 ? -54.354 16.115 29.647 1.00 29.50 528 LEU A CA 1
ATOM 4102 C C . LEU A 1 528 ? -55.337 17.298 29.500 1.00 29.50 528 LEU A C 1
ATOM 4104 O O . LEU A 1 528 ? -55.320 17.951 28.455 1.00 29.50 528 LEU A O 1
ATOM 4108 N N . PRO A 1 529 ? -56.194 17.520 30.505 1.00 41.53 529 PRO A N 1
ATOM 4109 C CA . PRO A 1 529 ? -57.645 17.299 30.452 1.00 41.53 529 PRO A CA 1
ATOM 4110 C C . PRO A 1 529 ? -58.464 18.354 29.708 1.00 41.53 529 PRO A C 1
ATOM 4112 O O . PRO A 1 529 ? -58.052 19.535 29.686 1.00 41.53 529 PRO A O 1
#

Secondary structure (DSSP, 8-state):
-PPPEEEEEEEEEEE-TT---B-STT-B-EEEEEEEEEE-SSEEEEEEEEEE--TTS--EEEEEEEEEEEEESSPPPGGG-----EEEEEEE-GGG-S-------------HHHHHHHHHHHHHHHHHHHHHS-HHHHHHS-HHHHHHHHHHHHHHHHHHTT--SS--GGGGG--HHHHHHHHHT-TT-HHHHHHHHTT-TT----EEEESSSS---HHHHHHHHHHHHHHHH-TTTSTTSS----SEEEEETTEEEEEEEEE-HHHHHHHHHTTS------SSSEEEEE---TT-SS-EEEEEPPPP--TTEEEEEEEEEEEEE--TTS-EEEEEEEE-SSSTTGGG-EEEEEESS-BSEEEEEGGG-EE-TTGGG--HHHHHHHHHHHHHHHHHHHS-SSSEEEEES--HHHHHHHHHHHTTS--EEEEEE--SS-GGG-TTSEE--TT--HHHHHHHS-TTEEEEEE-SSS-THHHHTTS-TTPEEEE--------HHHHHHHHHHHHHHHHHHT-----------

Foldseek 3Di:
DQFDKDFDDFPDKAAAPPDDQDDDVPDGAKDKDKDWPDDASFKTWIKIWIWRDDPPDDIDTRIITHTRIIGGPDADDPVNFDLPDKDKDWAFDPVQDDDDDDFDDDDDDDDDLLVLLLVLLVLVVLVVVVVPDDPVVLVVDDPVVVVVVVVSVVVLVCQCVVNDPRHHVVSNVDDPVNSVVSCVVCVPDPSSVVSVVVVCPPDLAAEEAEPDPGGDPV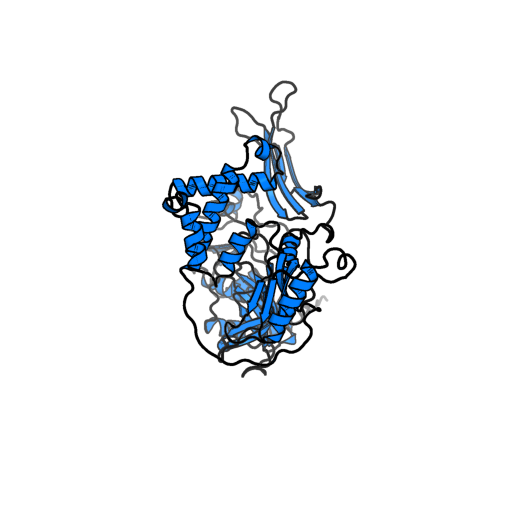CVVVVLVVVVVCCVVCVPPCPPPPDDDQRYWYHYRTGIIGIDIGGPPVVSCVVCCSNHPDDDDDDPFKWWWDPQDPVDPDTDIDTDDDDDADQQKWKWQFPDKDWLDDPNVATKIWTKGATDCPHPVNVLGIWIAIDSTDIRMDIDGPVRTHRQPCSPVDDPVVSVLLSLLLLLVLVLVPQDLWFEEEEEPDDLSSVVSNCVNCPPVNGHYAYEYQDPPPPPSCPRHHYHDVPHDLVVLLVRDDLRHAEYEYPDPDDVVVCVVNHHPRHDYDYDDDPPDPDVVVSVVSVVVSVVVVVVVPDDPDDPDDDDD

Radius of gyration: 35.94 Å; chains: 1; bounding box: 108×46×92 Å

pLDDT: mean 73.26, std 15.67, range [24.84, 92.94]

Sequence (529 aa):
MRSPLLPVGIRRAFINPNQNYEDEPGSTNIEIEAMMSTANAGVVEVDISLCAKKTNETQSCGIQIDGLILKAIAEPQPSEDRNLFVKTIWDVDSAYGLAVTPPTPANEAASSTVIDACERITLFYMQNLIRELSAQDLKSASWYHQELFSYIHTTLSTTREKRHAILREGWLDDDRETILKLIDEHPESVDIEMLVAVELPHGNMHYLDFDRPEAWNADVLVRHVLLMAFTLASSTTTQEMLWSEEPEVLVKGDEILVPRIVPDHVANETLNAKRRKISKLVTTERITIDSSDPSSQLPQLLTGDSLSVPERYTAVDVKFSLALQTGVENPCFLCFGRVQSSGQLADVGEVLVLSAIDSSTVVAPTESLLECCDAQAINGESLVGTASALIALQVVRRVPQHGTTLVFGATVGMAHAISAVAAGTGHSILFVAVDSVDEKNREDWIMLHPRAAARVARRLIPKDTSLVINLSKENLETIVEFLPCFASFRPMILEVFFTNLARRSLLYWAKRMTRTIHQPKKKPANYLP